Protein 1LT8 (pdb70)

Organism: Homo sapiens (NCBI:txid9606)

InterPro domains:
  IPR003726 Homocysteine-binding domain [PF02574] (23-314)
  IPR003726 Homocysteine-binding domain [PS50970] (11-314)
  IPR017226 Betaine-homocysteine S-methyltransferase-like [PIRSF037505] (1-371)
  IPR036589 Homocysteine-binding domain superfamily [G3DSA:3.20.20.330] (2-406)
  IPR036589 Homocysteine-binding domain superfamily [SSF82282] (12-370)
  IPR051524 Betaine-homocysteine S-methyltransferase [PTHR46120] (4-379)

Secondary structure (DSSP, 8-state):
--HHHHHHTT--EE----HHHHHHHHTSS-TTT---THHHH-HHHHHHHHHHHHHTT-SEEE-S-TT-SS---HHHHHHHHHHHHHHHTTTT-EEEEEE---HHHHTT-HHHHHHHHHHHHHHHHHHHT-SEEEE---S-HHHHHHHHHHHGGGTS-EEEEE--BTTB-TT---HHHHHHHHHTTT-SEEEEESSS-HHHHHHHHHHHHHHHHTTT---EEEEE--SB--TT--TT-GGGSTTTTTS-GGGBPPHHHHHHHHHHHHHHTEEEE---TT--HHHHHHHHHHTHHHHS---GGGGGS-STTGGGGG-SSHHHHTT--HHHHHH-----S-TTS-S-----/--HHHHHHTT--EE----HHHHHHHHTSS-TTT---THHHH-HHHHHHHHHHHHHHT-SEEE-S-SS----HHHHHHHHHTTTT-EEEEEEE--HHHHT---HHHHHHHHHHHHHHHHHTT-SEEEEEEESSHHHHHHHHHHHHTTSS-EEEEES-BTTBSTTS--HHHHHHHHHTTT-SEEEEESSS-HHHHHHHHHHHHHHHHHTT---EEEEE--SB--TT--TT-GGGSTTTTTS-GGGBPPHHHHHHHHHHHHHHTEEEE---TT--HHHHHHHHHHTHHHHT---GGGGG--GGGGGGTT-SSHHHHTTSSHHHHTT-----S-TTS-S-----

CATH classification: 3.20.20.330

Nearest PDB structures (foldseek):
  1lt8-assembly1_B-2  TM=1.003E+00  e=7.904E-72  Homo sapiens
  1lt8-assembly1_A-2  TM=9.948E-01  e=1.296E-65  Homo sapiens
  4m3p-assembly1_C  TM=9.898E-01  e=1.019E-65  Homo sapiens
  4m3p-assembly1_D  TM=9.887E-01  e=1.352E-64  Homo sapiens
  1umy-assembly1_A  TM=9.908E-01  e=7.459E-62  Rattus norvegicus

Radius of gyration: 25.31 Å; Cα contacts (8 Å, |Δi|>4): 1665; chains: 2; bounding box: 67×49×71 Å

Foldseek 3Di:
DFDVVCVVVLAFAEAFEAPLQVCVVVPQADPPLSAQPCLPVPVVSVLVQQQLQVLLPHQEQEQSCELDWPVSDLVRLLSSLCSRVVRNVVDNHFYEYEDEDDVCVVVVVDLPPLLCRLLVSLVSCLVSVGRAYEYAHALDLVSQLSSLLSRCVSVHAYEYAYQWFQQGGPVRHGLLVSLVSNVVRGHQEYAHAEQAALVRRVVSQLSNVVSCVVVVHDHAYEYAYAQFHCPADDRRGPCQFPPPPPNRVLRGHDLLNLLVSLVVCVVSRHRNYYHHHRDGSSNSSSSQVSCCVSRVHHRNCCVVVVQQLCVCCPPPDDVSNVRSDNVSVNVDPDDSPCPVDDPYTHGD/DFPVVCVVVVAFAEAFEAPLLVVVVVPQADPPQSALPCVPVPVVSLLVQQLLQVLLPHQEQEQRGEDDAACSQVSRVVNNVVDNHFYEYEYEQHCCCVVPPDLVVLLVRLLVNLVVCLVSVGRAYEHDAAQDLVSSLSSLLSRVVRVHAYAYAYQWFQQGGPVRDGLQVSLVSNVVSRHQEYAHAEQADLVRRVVSQLSNVVSCVVVVHDHAYAYAYAQFHAPQDDGRGDCQFPPPPPNRVLRGHDLLNLLVSLVVCVVSRHRHYYHHHRDGSSNSSSNCLSCCVVNVHHRNCCVVDAVQQLVQCVPDDPVSVVRNDDVRVNPDPDDSPCPVDDPHGHGD

B-factor: mean 44.07, std 16.28, range [11.35, 100.0]

Structure (mmCIF, N/CA/C/O backbone):
data_1LT8
#
_entry.id   1LT8
#
_cell.length_a   109.702
_cell.length_b   90.836
_cell.length_c   88.403
_cell.angle_alpha   90.00
_cell.angle_beta   122.28
_cell.angle_gamma   90.00
#
_symmetry.space_group_name_H-M   'C 1 2 1'
#
loop_
_entity.id
_entity.type
_entity.pdbx_description
1 polymer 'BETAINE-HOMOCYSTEINE METHYLTRANSFERASE'
2 non-polymer 'ZINC ION'
3 non-polymer S-(D-CARBOXYBUTYL)-L-HOMOCYSTEINE
4 non-polymer 'CITRIC ACID'
5 water water
#
loop_
_atom_site.group_PDB
_atom_site.id
_atom_site.type_symbol
_atom_site.label_atom_id
_atom_site.label_alt_id
_atom_site.label_comp_id
_atom_site.label_asym_id
_atom_site.label_entity_id
_atom_site.label_seq_id
_atom_site.pdbx_PDB_ins_code
_atom_site.Cartn_x
_atom_site.Cartn_y
_atom_site.Cartn_z
_atom_site.occupancy
_atom_site.B_iso_or_equiv
_atom_site.auth_seq_id
_atom_site.auth_comp_id
_atom_site.auth_asym_id
_atom_site.auth_atom_id
_atom_site.pdbx_PDB_model_num
ATOM 1 N N . LYS A 1 11 ? 10.997 -7.710 -10.335 1.00 49.35 11 LYS A N 1
ATOM 2 C CA . LYS A 1 11 ? 10.547 -7.679 -8.913 1.00 49.41 11 LYS A CA 1
ATOM 3 C C . LYS A 1 11 ? 10.805 -6.288 -8.340 1.00 49.04 11 LYS A C 1
ATOM 4 O O . LYS A 1 11 ? 11.632 -5.539 -8.864 1.00 49.62 11 LYS A O 1
ATOM 10 N N . GLY A 1 12 ? 10.091 -5.949 -7.270 1.00 48.40 12 GLY A N 1
ATOM 11 C CA . GLY A 1 12 ? 10.257 -4.651 -6.642 1.00 48.30 12 GLY A CA 1
ATOM 12 C C . GLY A 1 12 ? 11.534 -4.607 -5.827 1.00 48.93 12 GLY A C 1
ATOM 13 O O . GLY A 1 12 ? 12.338 -5.528 -5.905 1.00 49.07 12 GLY A O 1
ATOM 14 N N . ILE A 1 13 ? 11.713 -3.554 -5.031 1.00 48.96 13 ILE A N 1
ATOM 15 C CA . ILE A 1 13 ? 12.918 -3.402 -4.220 1.00 48.14 13 ILE A CA 1
ATOM 16 C C . ILE A 1 13 ? 12.901 -4.200 -2.915 1.00 48.09 13 ILE A C 1
ATOM 17 O O . ILE A 1 13 ? 13.895 -4.831 -2.558 1.00 48.73 13 ILE A O 1
ATOM 22 N N . LEU A 1 14 ? 11.786 -4.172 -2.196 1.00 47.66 14 LEU A N 1
ATOM 23 C CA . LEU A 1 14 ? 11.711 -4.910 -0.942 1.00 47.45 14 LEU A CA 1
ATOM 24 C C . LEU A 1 14 ? 11.525 -6.399 -1.214 1.00 48.06 14 LEU A C 1
ATOM 25 O O . LEU A 1 14 ? 11.930 -7.248 -0.421 1.00 47.83 14 LEU A O 1
ATOM 30 N N . GLU A 1 15 ? 10.916 -6.706 -2.348 1.00 49.27 15 GLU A N 1
ATOM 31 C CA . GLU A 1 15 ? 10.690 -8.086 -2.735 1.00 51.20 15 GLU A CA 1
ATOM 32 C C . GLU A 1 15 ? 12.028 -8.688 -3.141 1.00 50.50 15 GLU A C 1
ATOM 33 O O . GLU A 1 15 ? 12.350 -9.809 -2.748 1.00 52.20 15 GLU A O 1
ATOM 39 N N . ARG A 1 16 ? 12.798 -7.951 -3.942 1.00 48.26 16 ARG A N 1
ATOM 40 C CA . ARG A 1 16 ? 14.111 -8.425 -4.375 1.00 45.34 16 ARG A CA 1
ATOM 41 C C . ARG A 1 16 ? 14.922 -8.764 -3.141 1.00 43.31 16 ARG A C 1
ATOM 42 O O . ARG A 1 16 ? 15.351 -9.900 -2.960 1.00 43.17 16 ARG A O 1
ATOM 50 N N . LEU A 1 17 ? 15.110 -7.767 -2.287 1.00 41.65 17 LEU A N 1
ATOM 51 C CA . LEU A 1 17 ? 15.873 -7.929 -1.059 1.00 41.19 17 LEU A CA 1
ATOM 52 C C . LEU A 1 17 ? 15.371 -9.104 -0.248 1.00 41.95 17 LEU A C 1
ATOM 53 O O . LEU A 1 17 ? 16.143 -9.976 0.142 1.00 42.74 17 LEU A O 1
ATOM 58 N N . ASN A 1 18 ? 14.071 -9.134 0.008 1.00 43.90 18 ASN A N 1
ATOM 59 C CA . ASN A 1 18 ? 13.490 -10.222 0.781 1.00 45.10 18 ASN A CA 1
ATOM 60 C C . ASN A 1 18 ? 13.701 -11.576 0.106 1.00 44.44 18 ASN A C 1
ATOM 61 O O . ASN A 1 18 ? 13.813 -12.593 0.780 1.00 44.15 18 ASN A O 1
ATOM 66 N N . ALA A 1 19 ? 13.769 -11.582 -1.222 1.00 43.73 19 ALA A N 1
ATOM 67 C CA . ALA A 1 19 ? 13.991 -12.812 -1.974 1.00 43.48 19 ALA A CA 1
ATOM 68 C C . ALA A 1 19 ? 15.464 -13.233 -1.897 1.00 44.56 19 ALA A C 1
ATOM 69 O O . ALA A 1 19 ? 15.928 -14.042 -2.702 1.00 45.18 19 ALA A O 1
ATOM 71 N N . GLY A 1 20 ? 16.188 -12.677 -0.927 1.00 46.13 20 GLY A N 1
ATOM 72 C CA . GLY A 1 20 ? 17.593 -13.004 -0.739 1.00 46.77 20 GLY A CA 1
ATOM 73 C C . GLY A 1 20 ? 18.536 -12.502 -1.822 1.00 47.43 20 GLY A C 1
ATOM 74 O O . GLY A 1 20 ? 19.684 -12.940 -1.910 1.00 47.90 20 GLY A O 1
ATOM 75 N N . GLU A 1 21 ? 18.065 -11.574 -2.646 1.00 46.82 21 GLU A N 1
ATOM 76 C CA . GLU A 1 21 ? 18.886 -11.050 -3.727 1.00 45.15 21 GLU A CA 1
ATOM 77 C C . GLU A 1 21 ? 19.781 -9.884 -3.324 1.00 43.07 21 GLU A C 1
ATOM 78 O O . GLU A 1 21 ? 19.520 -9.177 -2.352 1.00 40.09 21 GLU A O 1
ATOM 84 N N . ILE A 1 22 ? 20.851 -9.704 -4.090 1.00 41.25 22 ILE A N 1
ATOM 85 C CA . ILE A 1 22 ? 21.792 -8.619 -3.860 1.00 39.81 22 ILE A CA 1
ATOM 86 C C . ILE A 1 22 ? 21.471 -7.492 -4.835 1.00 37.77 22 ILE A C 1
ATOM 87 O O . ILE A 1 22 ? 21.599 -7.650 -6.053 1.00 38.53 22 ILE A O 1
ATOM 92 N N . VAL A 1 23 ? 21.045 -6.358 -4.301 1.00 34.79 23 VAL A N 1
ATOM 93 C CA . VAL A 1 23 ? 20.733 -5.224 -5.152 1.00 33.56 23 VAL A CA 1
ATOM 94 C C . VAL A 1 23 ? 21.991 -4.387 -5.376 1.00 32.67 23 VAL A C 1
ATOM 95 O O . VAL A 1 23 ? 22.603 -3.920 -4.422 1.00 31.78 23 VAL A O 1
ATOM 99 N N . ILE A 1 24 ? 22.383 -4.226 -6.636 1.00 31.68 24 ILE A N 1
ATOM 100 C CA . ILE A 1 24 ? 23.567 -3.434 -6.991 1.00 30.94 24 ILE A CA 1
ATOM 101 C C . ILE A 1 24 ? 23.117 -2.027 -7.374 1.00 30.17 24 ILE A C 1
ATOM 102 O O . ILE A 1 24 ? 22.284 -1.860 -8.264 1.00 30.10 24 ILE A O 1
ATOM 107 N N . GLY A 1 25 ? 23.657 -1.020 -6.698 1.00 28.94 25 GLY A N 1
ATOM 108 C CA . GLY A 1 25 ? 23.284 0.350 -6.998 1.00 29.33 25 GLY A CA 1
ATOM 109 C C . GLY A 1 25 ? 24.005 0.847 -8.224 1.00 30.55 25 GLY A C 1
ATOM 110 O O . GLY A 1 25 ? 24.705 0.080 -8.878 1.00 30.09 25 GLY A O 1
ATOM 111 N N . ASP A 1 26 ? 23.803 2.112 -8.579 1.00 32.19 26 ASP A N 1
ATOM 112 C CA . ASP A 1 26 ? 24.510 2.672 -9.724 1.00 33.67 26 ASP A CA 1
ATOM 113 C C . ASP A 1 26 ? 25.593 3.583 -9.151 1.00 33.55 26 ASP A C 1
ATOM 114 O O . ASP A 1 26 ? 25.662 3.757 -7.933 1.00 33.27 26 ASP A O 1
ATOM 119 N N . GLY A 1 27 ? 26.432 4.153 -10.010 1.00 32.62 27 GLY A N 1
ATOM 120 C CA . GLY A 1 27 ? 27.533 4.974 -9.531 1.00 33.38 27 GLY A CA 1
ATOM 121 C C . GLY A 1 27 ? 27.325 6.437 -9.185 1.00 34.32 27 GLY A C 1
ATOM 122 O O . GLY A 1 27 ? 26.224 6.854 -8.810 1.00 35.03 27 GLY A O 1
ATOM 123 N N . GLY A 1 28 ? 28.411 7.207 -9.296 1.00 33.77 28 GLY A N 1
ATOM 124 C CA . GLY A 1 28 ? 28.376 8.629 -8.994 1.00 32.94 28 GLY A CA 1
ATOM 125 C C . GLY A 1 28 ? 28.224 9.461 -10.255 1.00 32.52 28 GLY A C 1
ATOM 126 O O . GLY A 1 28 ? 29.203 9.733 -10.964 1.00 31.49 28 GLY A O 1
ATOM 127 N N . PHE A 1 29 ? 26.986 9.869 -10.523 1.00 31.72 29 PHE A N 1
ATOM 128 C CA . PHE A 1 29 ? 26.652 10.649 -11.710 1.00 31.68 29 PHE A CA 1
ATOM 129 C C . PHE A 1 29 ? 27.281 12.025 -11.873 1.00 30.23 29 PHE A C 1
ATOM 130 O O . PHE A 1 29 ? 27.895 12.301 -12.907 1.00 30.74 29 PHE A O 1
ATOM 138 N N . VAL A 1 30 ? 27.129 12.898 -10.880 1.00 29.10 30 VAL A N 1
ATOM 139 C CA . VAL A 1 30 ? 27.676 14.246 -11.020 1.00 29.63 30 VAL A CA 1
ATOM 140 C C . VAL A 1 30 ? 29.171 14.242 -11.289 1.00 29.44 30 VAL A C 1
ATOM 141 O O . VAL A 1 30 ? 29.647 14.973 -12.153 1.00 30.40 30 VAL A O 1
ATOM 145 N N . PHE A 1 31 ? 29.911 13.417 -10.559 1.00 28.78 31 PHE A N 1
ATOM 146 C CA . PHE A 1 31 ? 31.350 13.342 -10.751 1.00 28.35 31 PHE A CA 1
ATOM 147 C C . PHE A 1 31 ? 31.687 12.731 -12.104 1.00 28.33 31 PHE A C 1
ATOM 148 O O . PHE A 1 31 ? 32.591 13.193 -12.794 1.00 28.78 31 PHE A O 1
ATOM 156 N N . ALA A 1 32 ? 30.956 11.688 -12.481 1.00 27.88 32 ALA A N 1
ATOM 157 C CA . ALA A 1 32 ? 31.195 11.025 -13.754 1.00 27.98 32 ALA A CA 1
ATOM 158 C C . ALA A 1 32 ? 30.861 11.968 -14.900 1.00 27.35 32 ALA A C 1
ATOM 159 O O . ALA A 1 32 ? 31.618 12.072 -15.870 1.00 26.68 32 ALA A O 1
ATOM 161 N N . LEU A 1 33 ? 29.724 12.649 -14.785 1.00 27.55 33 LEU A N 1
ATOM 162 C CA . LEU A 1 33 ? 29.297 13.588 -15.813 1.00 27.85 33 LEU A CA 1
ATOM 163 C C . LEU A 1 33 ? 30.200 14.806 -15.870 1.00 28.75 33 LEU A C 1
ATOM 164 O O . LEU A 1 33 ? 30.481 15.325 -16.953 1.00 28.95 33 LEU A O 1
ATOM 169 N N . GLU A 1 34 ? 30.675 15.250 -14.710 1.00 29.51 34 GLU A N 1
ATOM 170 C CA . GLU A 1 34 ? 31.569 16.398 -14.658 1.00 29.62 34 GLU A CA 1
ATOM 171 C C . GLU A 1 34 ? 32.794 16.094 -15.514 1.00 30.78 34 GLU A C 1
ATOM 172 O O . GLU A 1 34 ? 33.230 16.931 -16.297 1.00 31.66 34 GLU A O 1
ATOM 178 N N . LYS A 1 35 ? 33.339 14.888 -15.375 1.00 31.16 35 LYS A N 1
ATOM 179 C CA . LYS A 1 35 ? 34.517 14.502 -16.138 1.00 31.87 35 LYS A CA 1
ATOM 180 C C . LYS A 1 35 ? 34.272 14.361 -17.634 1.00 31.62 35 LYS A C 1
ATOM 181 O O . LYS A 1 35 ? 35.198 14.499 -18.429 1.00 31.96 35 LYS A O 1
ATOM 187 N N . ARG A 1 36 ? 33.038 14.065 -18.025 1.00 31.89 36 ARG A N 1
ATOM 188 C CA . ARG A 1 36 ? 32.752 13.923 -19.444 1.00 32.46 36 ARG A CA 1
ATOM 189 C C . ARG A 1 36 ? 32.320 15.257 -20.072 1.00 32.81 36 ARG A C 1
ATOM 190 O O . ARG A 1 36 ? 32.113 15.347 -21.280 1.00 32.22 36 ARG A O 1
ATOM 198 N N . GLY A 1 37 ? 32.191 16.288 -19.236 1.00 33.39 37 GLY A N 1
ATOM 199 C CA . GLY A 1 37 ? 31.847 17.620 -19.717 1.00 32.85 37 GLY A CA 1
ATOM 200 C C . GLY A 1 37 ? 30.407 18.105 -19.666 1.00 33.07 37 GLY A C 1
ATOM 201 O O . GLY A 1 37 ? 30.072 19.100 -20.313 1.00 32.60 37 GLY A O 1
ATOM 202 N N . TYR A 1 38 ? 29.556 17.448 -18.887 1.00 33.29 38 TYR A N 1
ATOM 203 C CA . TYR A 1 38 ? 28.151 17.842 -18.822 1.00 34.03 38 TYR A CA 1
ATOM 204 C C . TYR A 1 38 ? 27.686 18.408 -17.487 1.00 34.86 38 TYR A C 1
ATOM 205 O O . TYR A 1 38 ? 26.554 18.871 -17.373 1.00 34.99 38 TYR A O 1
ATOM 214 N N . VAL A 1 39 ? 28.557 18.382 -16.482 1.00 36.16 39 VAL A N 1
ATOM 215 C CA . VAL A 1 39 ? 28.204 18.900 -15.162 1.00 36.37 39 VAL A CA 1
ATOM 216 C C . VAL A 1 39 ? 29.246 19.896 -14.670 1.00 37.86 39 VAL A C 1
ATOM 217 O O . VAL A 1 39 ? 30.432 19.782 -14.983 1.00 38.47 39 VAL A O 1
ATOM 221 N N . LYS A 1 40 ? 28.792 20.872 -13.892 1.00 38.86 40 LYS A N 1
ATOM 222 C CA . LYS A 1 40 ? 29.665 21.905 -13.360 1.00 39.72 40 LYS A CA 1
ATOM 223 C C . LYS A 1 40 ? 29.975 21.678 -11.884 1.00 40.22 40 LYS A C 1
ATOM 224 O O . LYS A 1 40 ? 29.092 21.786 -11.035 1.00 38.29 40 LYS A O 1
ATOM 230 N N . ALA A 1 41 ? 31.229 21.341 -11.591 1.00 41.81 41 ALA A N 1
ATOM 231 C CA . ALA A 1 41 ? 31.653 21.126 -10.214 1.00 43.16 41 ALA A CA 1
ATOM 232 C C . ALA A 1 41 ? 31.394 22.440 -9.474 1.00 44.50 41 ALA A C 1
ATOM 233 O O . ALA A 1 41 ? 31.608 23.523 -10.025 1.00 44.90 41 ALA A O 1
ATOM 235 N N . GLY A 1 42 ? 30.941 22.339 -8.229 1.00 44.17 42 GLY A N 1
ATOM 236 C CA . GLY A 1 42 ? 30.623 23.525 -7.458 1.00 44.18 42 GLY A CA 1
ATOM 237 C C . GLY A 1 42 ? 29.147 23.409 -7.138 1.00 44.71 42 GLY A C 1
ATOM 238 O O . GLY A 1 42 ? 28.779 22.963 -6.047 1.00 43.84 42 GLY A O 1
ATOM 239 N N . PRO A 1 43 ? 28.270 23.803 -8.076 1.00 45.14 43 PRO A N 1
ATOM 240 C CA . PRO A 1 43 ? 26.818 23.722 -7.877 1.00 44.76 43 PRO A CA 1
ATOM 241 C C . PRO A 1 43 ? 26.335 22.278 -8.080 1.00 44.61 43 PRO A C 1
ATOM 242 O O . PRO A 1 43 ? 25.265 21.895 -7.605 1.00 44.71 43 PRO A O 1
ATOM 246 N N . TRP A 1 44 ? 27.140 21.491 -8.791 1.00 43.66 44 TRP A N 1
ATOM 247 C CA . TRP A 1 44 ? 26.835 20.087 -9.068 1.00 43.17 44 TRP A CA 1
ATOM 248 C C . TRP A 1 44 ? 25.361 19.841 -9.420 1.00 44.72 44 TRP A C 1
ATOM 249 O O . TRP A 1 44 ? 24.739 18.935 -8.856 1.00 44.65 44 TRP A O 1
ATOM 260 N N . THR A 1 45 ? 24.808 20.629 -10.344 1.00 45.84 45 THR A N 1
ATOM 261 C CA . THR A 1 45 ? 23.401 20.486 -10.736 1.00 45.89 45 THR A CA 1
ATOM 262 C C . THR A 1 45 ? 23.172 19.593 -11.963 1.00 46.46 45 THR A C 1
ATOM 263 O O . THR A 1 45 ? 24.033 19.478 -12.843 1.00 46.58 45 THR A O 1
ATOM 267 N N . PRO A 1 46 ? 21.992 18.950 -12.035 1.00 47.04 46 PRO A N 1
ATOM 268 C CA . PRO A 1 46 ? 21.609 18.044 -13.126 1.00 47.70 46 PRO A CA 1
ATOM 269 C C . PRO A 1 46 ? 20.914 18.585 -14.384 1.00 47.15 46 PRO A C 1
ATOM 270 O O . PRO A 1 46 ? 20.097 17.875 -14.974 1.00 47.47 46 PRO A O 1
ATOM 274 N N . GLU A 1 47 ? 21.235 19.797 -14.828 1.00 45.88 47 GLU A N 1
ATOM 275 C CA . GLU A 1 47 ? 20.550 20.314 -16.013 1.00 45.12 47 GLU A CA 1
ATOM 276 C C . GLU A 1 47 ? 20.826 19.531 -17.298 1.00 43.76 47 GLU A C 1
ATOM 277 O O . GLU A 1 47 ? 20.103 19.685 -18.283 1.00 42.81 47 GLU A O 1
ATOM 283 N N . ALA A 1 48 ? 21.860 18.692 -17.285 1.00 42.87 48 ALA A N 1
ATOM 284 C CA . ALA A 1 48 ? 22.220 17.893 -18.456 1.00 42.13 48 ALA A CA 1
ATOM 285 C C . ALA A 1 48 ? 21.085 16.985 -18.911 1.00 41.57 48 ALA A C 1
ATOM 286 O O . ALA A 1 48 ? 21.040 16.572 -20.068 1.00 41.17 48 ALA A O 1
ATOM 288 N N . ALA A 1 49 ? 20.176 16.664 -17.998 1.00 41.65 49 ALA A N 1
ATOM 289 C CA . ALA A 1 49 ? 19.046 15.807 -18.330 1.00 42.16 49 ALA A CA 1
ATOM 290 C C . ALA A 1 49 ? 18.288 16.380 -19.528 1.00 43.64 49 ALA A C 1
ATOM 291 O O . ALA A 1 49 ? 17.840 15.643 -20.406 1.00 43.09 49 ALA A O 1
ATOM 293 N N . VAL A 1 50 ? 18.150 17.703 -19.551 1.00 45.61 50 VAL A N 1
ATOM 294 C CA . VAL A 1 50 ? 17.450 18.389 -20.629 1.00 47.21 50 VAL A CA 1
ATOM 295 C C . VAL A 1 50 ? 18.403 18.945 -21.679 1.00 48.35 50 VAL A C 1
ATOM 296 O O . VAL A 1 50 ? 18.120 18.888 -22.873 1.00 48.57 50 VAL A O 1
ATOM 300 N N . GLU A 1 51 ? 19.532 19.483 -21.234 1.00 49.38 51 GLU A N 1
ATOM 301 C CA . GLU A 1 51 ? 20.518 20.029 -22.157 1.00 50.02 51 GLU A CA 1
ATOM 302 C C . GLU A 1 51 ? 21.149 18.927 -23.004 1.00 48.83 51 GLU A C 1
ATOM 303 O O . GLU A 1 51 ? 21.280 19.071 -24.216 1.00 49.16 51 GLU A O 1
ATOM 309 N N . HIS A 1 52 ? 21.535 17.826 -22.364 1.00 47.68 52 HIS A N 1
ATOM 310 C CA . HIS A 1 52 ? 22.175 16.715 -23.072 1.00 46.65 52 HIS A CA 1
ATOM 311 C C . HIS A 1 52 ? 21.723 15.348 -22.558 1.00 46.06 52 HIS A C 1
ATOM 312 O O . HIS A 1 52 ? 22.454 14.681 -21.826 1.00 46.38 52 HIS A O 1
ATOM 319 N N . PRO A 1 53 ? 20.518 14.905 -22.953 1.00 45.98 53 PRO A N 1
ATOM 320 C CA . PRO A 1 53 ? 19.965 13.615 -22.530 1.00 45.57 53 PRO A CA 1
ATOM 321 C C . PRO A 1 53 ? 20.753 12.382 -22.978 1.00 44.71 53 PRO A C 1
ATOM 322 O O . PRO A 1 53 ? 20.836 11.402 -22.242 1.00 43.96 53 PRO A O 1
ATOM 326 N N . GLU A 1 54 ? 21.326 12.432 -24.177 1.00 44.74 54 GLU A N 1
ATOM 327 C CA . GLU A 1 54 ? 22.104 11.311 -24.699 1.00 44.91 54 GLU A CA 1
ATOM 328 C C . GLU A 1 54 ? 23.319 11.019 -23.821 1.00 44.39 54 GLU A C 1
ATOM 329 O O . GLU A 1 54 ? 23.752 9.870 -23.699 1.00 43.43 54 GLU A O 1
ATOM 335 N N . ALA A 1 55 ? 23.873 12.067 -23.220 1.00 43.72 55 ALA A N 1
ATOM 336 C CA . ALA A 1 55 ? 25.030 11.919 -22.349 1.00 41.75 55 ALA A CA 1
ATOM 337 C C . ALA A 1 55 ? 24.591 11.238 -21.052 1.00 41.09 55 ALA A C 1
ATOM 338 O O . ALA A 1 55 ? 25.288 10.368 -20.532 1.00 41.50 55 ALA A O 1
ATOM 340 N N . VAL A 1 56 ? 23.426 11.635 -20.543 1.00 39.73 56 VAL A N 1
ATOM 341 C CA . VAL A 1 56 ? 22.878 11.061 -19.316 1.00 39.15 56 VAL A CA 1
ATOM 342 C C . VAL A 1 56 ? 22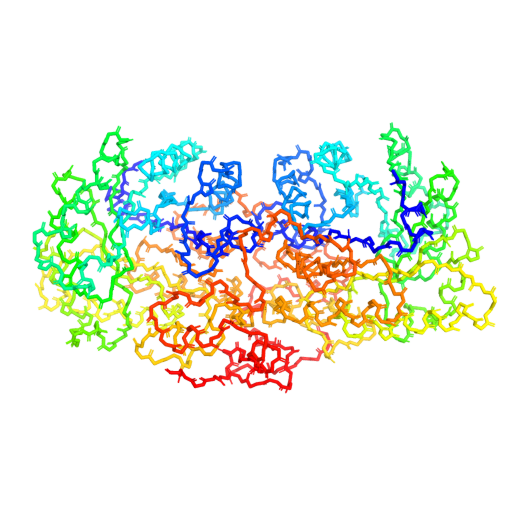.425 9.618 -19.546 1.00 40.56 56 VAL A C 1
ATOM 343 O O . VAL A 1 56 ? 22.727 8.722 -18.747 1.00 39.86 56 VAL A O 1
ATOM 347 N N . ARG A 1 57 ? 21.701 9.408 -20.645 1.00 41.14 57 ARG A N 1
ATOM 348 C CA . ARG A 1 57 ? 21.190 8.091 -21.021 1.00 40.74 57 ARG A CA 1
ATOM 349 C C . ARG A 1 57 ? 22.325 7.070 -21.174 1.00 39.42 57 ARG A C 1
ATOM 350 O O . ARG A 1 57 ? 22.212 5.931 -20.717 1.00 39.31 57 ARG A O 1
ATOM 358 N N . GLN A 1 58 ? 23.413 7.482 -21.816 1.00 38.05 58 GLN A N 1
ATOM 359 C CA . GLN A 1 58 ? 24.561 6.602 -22.015 1.00 37.89 58 GLN A CA 1
ATOM 360 C C . GLN A 1 58 ? 25.198 6.196 -20.688 1.00 37.45 58 GLN A C 1
ATOM 361 O O . GLN A 1 58 ? 25.613 5.047 -20.530 1.00 36.30 58 GLN A O 1
ATOM 367 N N . LEU A 1 59 ? 25.271 7.124 -19.734 1.00 37.12 59 LEU A N 1
ATOM 368 C CA . LEU A 1 59 ? 25.867 6.809 -18.439 1.00 37.49 59 LEU A CA 1
ATOM 369 C C . LEU A 1 59 ? 24.995 5.772 -17.737 1.00 37.36 59 LEU A C 1
ATOM 370 O O . LEU A 1 59 ? 25.510 4.807 -17.163 1.00 37.07 59 LEU A O 1
ATOM 375 N N . HIS A 1 60 ? 23.679 5.985 -17.777 1.00 36.67 60 HIS A N 1
ATOM 376 C CA . HIS A 1 60 ? 22.724 5.049 -17.175 1.00 35.79 60 HIS A CA 1
ATOM 377 C C . HIS A 1 60 ? 22.912 3.652 -17.764 1.00 35.83 60 HIS A C 1
ATOM 378 O O . HIS A 1 60 ? 22.918 2.658 -17.043 1.00 36.28 60 HIS A O 1
ATOM 385 N N . ARG A 1 61 ? 23.069 3.589 -19.081 1.00 36.70 61 ARG A N 1
ATOM 386 C CA . ARG A 1 61 ? 23.246 2.313 -19.766 1.00 38.56 61 ARG A CA 1
ATOM 387 C C . ARG A 1 61 ? 24.536 1.606 -19.344 1.00 37.60 61 ARG A C 1
ATOM 388 O O . ARG A 1 61 ? 24.551 0.391 -19.134 1.00 37.13 61 ARG A O 1
ATOM 396 N N . GLU A 1 62 ? 25.617 2.366 -19.218 1.00 36.53 62 GLU A N 1
ATOM 397 C CA . GLU A 1 62 ? 26.885 1.787 -18.802 1.00 35.26 62 GLU A CA 1
ATOM 398 C C . GLU A 1 62 ? 26.718 1.165 -17.417 1.00 35.18 62 GLU A C 1
ATOM 399 O O . GLU A 1 62 ? 27.189 0.054 -17.174 1.00 35.97 62 GLU A O 1
ATOM 405 N N . PHE A 1 63 ? 26.022 1.860 -16.520 1.00 33.45 63 PHE A N 1
ATOM 406 C CA . PHE A 1 63 ? 25.795 1.317 -15.186 1.00 32.94 63 PHE A CA 1
ATOM 407 C C . PHE A 1 63 ? 24.901 0.087 -15.243 1.00 33.29 63 PHE A C 1
ATOM 408 O O . PHE A 1 63 ? 25.138 -0.896 -14.531 1.00 32.63 63 PHE A O 1
ATOM 416 N N . LEU A 1 64 ? 23.871 0.145 -16.086 1.00 34.12 64 LEU A N 1
ATOM 417 C CA . LEU A 1 64 ? 22.954 -0.982 -16.253 1.00 34.41 64 LEU A CA 1
ATOM 418 C C . LEU A 1 64 ? 23.718 -2.185 -16.810 1.00 34.43 64 LEU A C 1
ATOM 419 O O . LEU A 1 64 ? 23.519 -3.312 -16.369 1.00 35.05 64 LEU A O 1
ATOM 424 N N . ARG A 1 65 ? 24.586 -1.928 -17.785 1.00 34.58 65 ARG A N 1
ATOM 425 C CA . ARG A 1 65 ? 25.396 -2.965 -18.416 1.00 35.02 65 ARG A CA 1
ATOM 426 C C . ARG A 1 65 ? 26.430 -3.537 -17.443 1.00 34.95 65 ARG A C 1
ATOM 427 O O . ARG A 1 65 ? 26.904 -4.665 -17.625 1.00 36.00 65 ARG A O 1
ATOM 435 N N . ALA A 1 66 ? 26.764 -2.766 -16.408 1.00 33.09 66 ALA A N 1
ATOM 436 C CA . ALA A 1 66 ? 27.743 -3.191 -15.404 1.00 32.17 66 ALA A CA 1
ATOM 437 C C . ALA A 1 66 ? 27.093 -4.010 -14.285 1.00 31.73 66 ALA A C 1
ATOM 438 O O . ALA A 1 66 ? 27.786 -4.588 -13.444 1.00 31.31 66 ALA A O 1
ATOM 440 N N . GLY A 1 67 ? 25.762 -4.041 -14.269 1.00 31.45 67 GLY A N 1
ATOM 441 C CA . GLY A 1 67 ? 25.057 -4.818 -13.270 1.00 30.83 67 GLY A CA 1
ATOM 442 C C . GLY A 1 67 ? 24.207 -4.076 -12.261 1.00 32.05 67 GLY A C 1
ATOM 443 O O . GLY A 1 67 ? 23.681 -4.690 -11.331 1.00 32.89 67 GLY A O 1
ATOM 444 N N . SER A 1 68 ? 24.068 -2.764 -12.405 1.00 32.44 68 SER A N 1
ATOM 445 C CA . SER A 1 68 ? 23.248 -2.023 -11.456 1.00 31.74 68 SER A CA 1
ATOM 446 C C . SER A 1 68 ? 21.797 -2.473 -11.610 1.00 32.53 68 SER A C 1
ATOM 447 O O . SER A 1 68 ? 21.318 -2.692 -12.725 1.00 33.33 68 SER A O 1
ATOM 450 N N . ASN A 1 69 ? 21.108 -2.619 -10.487 1.00 31.77 69 ASN A N 1
ATOM 451 C CA . ASN A 1 69 ? 19.710 -3.028 -10.493 1.00 33.13 69 ASN A CA 1
ATOM 452 C C . ASN A 1 69 ? 18.865 -1.812 -10.207 1.00 33.00 69 ASN A C 1
ATOM 453 O O . ASN A 1 69 ? 17.648 -1.908 -10.078 1.00 32.91 69 ASN A O 1
ATOM 458 N N . VAL A 1 70 ? 19.531 -0.667 -10.096 1.00 33.56 70 VAL A N 1
ATOM 459 C CA . VAL A 1 70 ? 18.853 0.588 -9.829 1.00 32.87 70 VAL A CA 1
ATOM 460 C C . VAL A 1 70 ? 19.393 1.740 -10.655 1.00 35.33 70 VAL A C 1
ATOM 461 O O . VAL A 1 70 ? 20.610 1.914 -10.800 1.00 35.79 70 VAL A O 1
ATOM 465 N N . MET A 1 71 ? 18.473 2.529 -11.197 1.00 36.32 71 MET A N 1
ATOM 466 C CA . MET A 1 71 ? 18.833 3.703 -11.975 1.00 36.84 71 MET A CA 1
ATOM 467 C C . MET A 1 71 ? 18.297 4.852 -11.143 1.00 37.67 71 MET A C 1
ATOM 468 O O . MET A 1 71 ? 17.095 5.084 -11.137 1.00 38.04 71 MET A O 1
ATOM 473 N N . GLN A 1 72 ? 19.167 5.544 -10.411 1.00 38.49 72 GLN A N 1
ATOM 474 C CA . GLN A 1 72 ? 18.721 6.678 -9.602 1.00 38.62 72 GLN A CA 1
ATOM 475 C C . GLN A 1 72 ? 18.444 7.839 -10.542 1.00 39.77 72 GLN A C 1
ATOM 476 O O . GLN A 1 72 ? 19.186 8.056 -11.500 1.00 40.20 72 GLN A O 1
ATOM 482 N N . THR A 1 73 ? 17.376 8.586 -10.286 1.00 41.11 73 THR A N 1
ATOM 483 C CA . THR A 1 73 ? 17.071 9.708 -11.156 1.00 42.54 73 THR A CA 1
ATOM 484 C C . THR A 1 73 ? 18.123 10.776 -10.954 1.00 43.14 73 THR A C 1
ATOM 485 O O . THR A 1 73 ? 18.399 11.176 -9.824 1.00 43.91 73 THR A O 1
ATOM 489 N N . PHE A 1 74 ? 18.721 11.222 -12.052 1.00 44.54 74 PHE A N 1
ATOM 490 C CA . PHE A 1 74 ? 19.736 12.260 -11.987 1.00 46.25 74 PHE A CA 1
ATOM 491 C C . PHE A 1 74 ? 19.030 13.509 -11.464 1.00 47.13 74 PHE A C 1
ATOM 492 O O . PHE A 1 74 ? 18.781 14.455 -12.203 1.00 46.40 74 PHE A O 1
ATOM 500 N N . THR A 1 75 ? 18.711 13.491 -10.173 1.00 48.28 75 THR A N 1
ATOM 501 C CA . THR A 1 75 ? 18.002 14.584 -9.525 1.00 50.02 75 THR A CA 1
ATOM 502 C C . THR A 1 75 ? 18.670 15.073 -8.244 1.00 51.49 75 THR A C 1
ATOM 503 O O . THR A 1 75 ? 17.995 15.524 -7.311 1.00 50.45 75 THR A O 1
ATOM 507 N N . PHE A 1 76 ? 19.995 14.967 -8.200 1.00 53.62 76 PHE A N 1
ATOM 508 C CA . PHE A 1 76 ? 20.763 15.432 -7.052 1.00 56.07 76 PHE A CA 1
ATOM 509 C C . PHE A 1 76 ? 20.829 16.951 -7.189 1.00 58.06 76 PHE A C 1
ATOM 510 O O . PHE A 1 76 ? 21.198 17.467 -8.245 1.00 58.02 76 PHE A O 1
ATOM 518 N N . TYR A 1 77 ? 20.459 17.667 -6.131 1.00 60.49 77 TYR A N 1
ATOM 519 C CA . TYR A 1 77 ? 20.463 19.125 -6.184 1.00 63.71 77 TYR A CA 1
ATOM 520 C C . TYR A 1 77 ? 19.487 19.582 -7.268 1.00 65.03 77 TYR A C 1
ATOM 521 O O . TYR A 1 77 ? 19.736 20.559 -7.973 1.00 64.63 77 TYR A O 1
ATOM 530 N N . ALA A 1 78 ? 18.382 18.857 -7.405 1.00 66.88 78 ALA A N 1
ATOM 531 C CA . ALA A 1 78 ? 17.375 19.187 -8.405 1.00 68.83 78 ALA A CA 1
ATOM 532 C C . ALA A 1 78 ? 16.091 19.661 -7.740 1.00 70.34 78 ALA A C 1
ATOM 533 O O . ALA A 1 78 ? 15.014 19.610 -8.335 1.00 70.76 78 ALA A O 1
ATOM 535 N N . SER A 1 79 ? 16.209 20.110 -6.496 1.00 72.09 79 SER A N 1
ATOM 536 C CA . SER A 1 79 ? 15.058 20.615 -5.758 1.00 74.58 79 SER A CA 1
ATOM 537 C C . SER A 1 79 ? 14.969 22.107 -6.038 1.00 76.67 79 SER A C 1
ATOM 538 O O . SER A 1 79 ? 15.886 22.681 -6.629 1.00 76.84 79 SER A O 1
ATOM 541 N N . GLU A 1 80 ? 13.880 22.745 -5.622 1.00 79.26 80 GLU A N 1
ATOM 542 C CA . GLU A 1 80 ? 13.749 24.169 -5.880 1.00 81.79 80 GLU A CA 1
ATOM 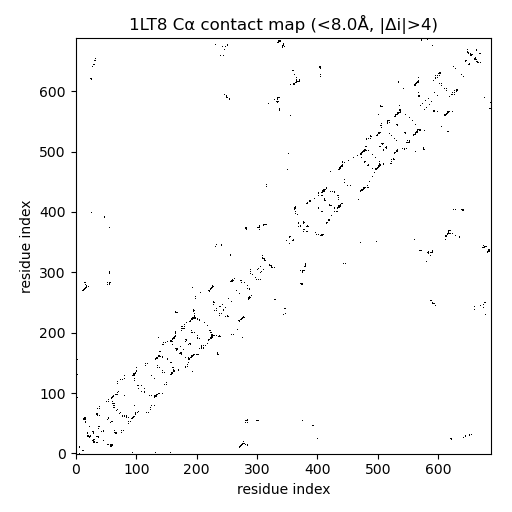543 C C . GLU A 1 80 ? 14.485 25.028 -4.853 1.00 82.24 80 GLU A C 1
ATOM 544 O O . GLU A 1 80 ? 14.682 24.625 -3.704 1.00 81.46 80 GLU A O 1
ATOM 550 N N . ASP A 1 81 ? 14.869 26.223 -5.299 1.00 83.04 81 ASP A N 1
ATOM 551 C CA . ASP A 1 81 ? 15.657 27.178 -4.527 1.00 83.82 81 ASP A CA 1
ATOM 552 C C . ASP A 1 81 ? 17.041 26.584 -4.715 1.00 83.49 81 ASP A C 1
ATOM 553 O O . ASP A 1 81 ? 17.866 26.531 -3.802 1.00 83.64 81 ASP A O 1
ATOM 558 N N . LYS A 1 82 ? 17.248 26.100 -5.936 1.00 82.77 82 LYS A N 1
ATOM 559 C CA . LYS A 1 82 ? 18.490 25.477 -6.357 1.00 82.02 82 LYS A CA 1
ATOM 560 C C . LYS A 1 82 ? 18.393 25.273 -7.865 1.00 81.53 82 LYS A C 1
ATOM 561 O O . LYS A 1 82 ? 17.350 25.667 -8.432 1.00 81.51 82 LYS A O 1
ATOM 567 N N . GLY A 1 96 ? 13.126 24.243 -13.730 1.00 66.02 96 GLY A N 1
ATOM 568 C CA . GLY A 1 96 ? 13.759 23.252 -12.809 1.00 66.99 96 GLY A CA 1
ATOM 569 C C . GLY A 1 96 ? 12.985 21.950 -12.727 1.00 67.70 96 GLY A C 1
ATOM 570 O O . GLY A 1 96 ? 13.565 20.864 -12.770 1.00 68.31 96 GLY A O 1
ATOM 571 N N . GLN A 1 97 ? 11.666 22.062 -12.607 1.00 68.05 97 GLN A N 1
ATOM 572 C CA . GLN A 1 97 ? 10.797 20.897 -12.515 1.00 67.01 97 GLN A CA 1
ATOM 573 C C . GLN A 1 97 ? 10.861 20.068 -13.791 1.00 65.86 97 GLN A C 1
ATOM 574 O O . GLN A 1 97 ? 10.588 18.870 -13.774 1.00 65.36 97 GLN A O 1
ATOM 580 N N . GLU A 1 98 ? 11.216 20.711 -14.900 1.00 65.20 98 GLU A N 1
ATOM 581 C CA . GLU A 1 98 ? 11.334 20.012 -16.173 1.00 65.00 98 GLU A CA 1
ATOM 582 C C . GLU A 1 98 ? 12.535 19.074 -16.105 1.00 64.27 98 GLU A C 1
ATOM 583 O O . GLU A 1 98 ? 12.546 18.017 -16.736 1.00 64.43 98 GLU A O 1
ATOM 589 N N . VAL A 1 99 ? 13.546 19.471 -15.336 1.00 62.93 99 VAL A N 1
ATOM 590 C CA . VAL A 1 99 ? 14.745 18.657 -15.179 1.00 61.57 99 VAL A CA 1
ATOM 591 C C . VAL A 1 99 ? 14.361 17.342 -14.520 1.00 60.57 99 VAL A C 1
ATOM 592 O O . VAL A 1 99 ? 14.663 16.268 -15.040 1.00 60.87 99 VAL A O 1
ATOM 596 N N . ASN A 1 100 ? 13.693 17.431 -13.372 1.00 58.98 100 ASN A N 1
ATOM 597 C CA . ASN A 1 100 ? 13.273 16.238 -12.648 1.00 57.93 100 ASN A CA 1
ATOM 598 C C . ASN A 1 100 ? 12.521 15.275 -13.563 1.00 57.12 100 ASN A C 1
ATOM 599 O O . ASN A 1 100 ? 12.840 14.087 -13.638 1.00 56.82 100 ASN A O 1
ATOM 604 N N . GLU A 1 101 ? 11.529 15.800 -14.270 1.00 55.85 101 GLU A N 1
ATOM 605 C CA . GLU A 1 101 ? 10.729 14.985 -15.165 1.00 55.13 101 GLU A CA 1
ATOM 606 C C . GLU A 1 101 ? 11.568 14.370 -16.276 1.00 53.40 101 GLU A C 1
ATOM 607 O O . GLU A 1 101 ? 11.444 13.179 -16.565 1.00 53.58 101 GLU A O 1
ATOM 613 N N . ALA A 1 102 ? 12.421 15.178 -16.895 1.00 51.21 102 ALA A N 1
ATOM 614 C CA . ALA A 1 102 ? 13.268 14.686 -17.974 1.00 49.78 102 ALA A CA 1
ATOM 615 C C . ALA A 1 102 ? 14.201 13.601 -17.442 1.00 48.74 102 ALA A C 1
ATOM 616 O O . ALA A 1 102 ? 14.409 12.574 -18.086 1.00 47.63 102 ALA A O 1
ATOM 618 N N . ALA A 1 103 ? 14.759 13.838 -16.260 1.00 48.15 103 ALA A N 1
ATOM 619 C CA . ALA A 1 103 ? 15.660 12.877 -15.642 1.00 47.79 103 ALA A CA 1
ATOM 620 C C . ALA A 1 103 ? 14.889 11.587 -15.393 1.00 47.62 103 ALA A C 1
ATOM 621 O O . ALA A 1 103 ? 15.325 10.503 -15.796 1.00 46.94 103 ALA A O 1
ATOM 623 N N . ALA A 1 104 ? 13.737 11.716 -14.741 1.00 46.58 104 ALA A N 1
ATOM 624 C CA . ALA A 1 104 ? 12.893 10.570 -14.433 1.00 47.55 104 ALA A CA 1
ATOM 625 C C . ALA A 1 104 ? 12.628 9.723 -15.679 1.00 47.96 104 ALA A C 1
ATOM 626 O O . ALA A 1 104 ? 12.687 8.494 -15.628 1.00 48.54 104 ALA A O 1
ATOM 628 N N . ASP A 1 105 ? 12.345 10.382 -16.798 1.00 48.26 105 ASP A N 1
ATOM 629 C CA . ASP A 1 105 ? 12.073 9.674 -18.044 1.00 48.41 105 ASP A CA 1
ATOM 630 C C . ASP A 1 105 ? 13.281 8.859 -18.492 1.00 47.16 105 ASP A C 1
ATOM 631 O O . ASP A 1 105 ? 13.158 7.668 -18.763 1.00 47.46 105 ASP A O 1
ATOM 636 N N . ILE A 1 106 ? 14.446 9.500 -18.571 1.00 45.12 106 ILE A N 1
ATOM 637 C CA . ILE A 1 106 ? 15.664 8.807 -18.981 1.00 43.26 106 ILE A CA 1
ATOM 638 C C . ILE A 1 106 ? 15.913 7.584 -18.099 1.00 41.95 106 ILE A C 1
ATOM 639 O O . ILE A 1 106 ? 16.189 6.497 -18.602 1.00 40.30 106 ILE A O 1
ATOM 644 N N . ALA A 1 107 ? 15.789 7.766 -16.786 1.00 41.99 107 ALA A N 1
ATOM 645 C CA . ALA A 1 107 ? 15.998 6.684 -15.827 1.00 42.19 107 ALA A CA 1
ATOM 646 C C . ALA A 1 107 ? 15.082 5.491 -16.109 1.00 43.77 107 ALA A C 1
ATOM 647 O O . ALA A 1 107 ? 15.536 4.339 -16.135 1.00 43.92 107 ALA A O 1
ATOM 649 N N . ARG A 1 108 ? 13.792 5.765 -16.306 1.00 44.78 108 ARG A N 1
ATOM 650 C CA . ARG A 1 108 ? 12.817 4.713 -16.608 1.00 44.44 108 ARG A CA 1
ATOM 651 C C . ARG A 1 108 ? 13.123 4.164 -17.993 1.00 44.26 108 ARG A C 1
ATOM 652 O O . ARG A 1 108 ? 13.139 2.957 -18.218 1.00 44.01 108 ARG A O 1
ATOM 660 N N . GLN A 1 109 ? 13.364 5.075 -18.923 1.00 43.91 109 GLN A N 1
ATOM 661 C CA . GLN A 1 109 ? 13.685 4.707 -20.285 1.00 44.63 109 GLN A CA 1
ATOM 662 C C . GLN A 1 109 ? 14.794 3.659 -20.259 1.00 45.51 109 GLN A C 1
ATOM 663 O O . GLN A 1 109 ? 14.727 2.652 -20.962 1.00 46.57 109 GLN A O 1
ATOM 669 N N . VAL A 1 110 ? 15.810 3.895 -19.430 1.00 45.95 110 VAL A N 1
ATOM 670 C CA . VAL A 1 110 ? 16.940 2.975 -19.326 1.00 44.97 110 VAL A CA 1
ATOM 671 C C . VAL A 1 110 ? 16.649 1.754 -18.461 1.00 43.71 110 VAL A C 1
ATOM 672 O O . VAL A 1 110 ? 17.056 0.649 -18.798 1.00 43.08 110 VAL A O 1
ATOM 676 N N . ALA A 1 111 ? 15.951 1.948 -17.349 1.00 43.97 111 ALA A N 1
ATOM 677 C CA . ALA A 1 111 ? 15.629 0.831 -16.472 1.00 45.35 111 ALA A CA 1
ATOM 678 C C . ALA A 1 111 ? 14.928 -0.267 -17.264 1.00 47.52 111 ALA A C 1
ATOM 679 O O . ALA A 1 111 ? 15.318 -1.435 -17.201 1.00 48.09 111 ALA A O 1
ATOM 681 N N . ASP A 1 112 ? 13.902 0.115 -18.020 1.00 49.43 112 ASP A N 1
ATOM 682 C CA . ASP A 1 112 ? 13.134 -0.834 -18.821 1.00 49.93 112 ASP A CA 1
ATOM 683 C C . ASP A 1 112 ? 13.983 -1.692 -19.754 1.00 49.89 112 ASP A C 1
ATOM 684 O O . ASP A 1 112 ? 13.486 -2.656 -20.335 1.00 50.84 112 ASP A O 1
ATOM 689 N N . GLU A 1 113 ? 15.258 -1.352 -19.896 1.00 49.77 113 GLU A N 1
ATOM 690 C CA . GLU A 1 113 ? 16.142 -2.119 -20.765 1.00 49.84 113 GLU A CA 1
ATOM 691 C C . GLU A 1 113 ? 16.747 -3.342 -20.074 1.00 49.00 113 GLU A C 1
ATOM 692 O O . GLU A 1 113 ? 17.432 -4.144 -20.711 1.00 48.75 113 GLU A O 1
ATOM 698 N N . GLY A 1 114 ? 16.488 -3.493 -18.778 1.00 47.64 114 GLY A N 1
ATOM 699 C CA . GLY A 1 114 ? 17.040 -4.629 -18.056 1.00 46.86 114 GLY A CA 1
ATOM 700 C C . GLY A 1 114 ? 16.387 -4.910 -16.716 1.00 46.77 114 GLY A C 1
ATOM 701 O O . GLY A 1 114 ? 15.239 -4.538 -16.484 1.00 46.30 114 GLY A O 1
ATOM 702 N N . ASP A 1 115 ? 17.120 -5.576 -15.830 1.00 47.61 115 ASP A N 1
ATOM 703 C CA . ASP A 1 115 ? 16.599 -5.911 -14.510 1.00 49.48 115 ASP A CA 1
ATOM 704 C C . ASP A 1 115 ? 16.924 -4.812 -13.507 1.00 50.26 115 ASP A C 1
ATOM 705 O O . ASP A 1 115 ? 17.722 -5.018 -12.592 1.00 51.60 115 ASP A O 1
ATOM 710 N N . ALA A 1 116 ? 16.303 -3.648 -13.672 1.00 49.73 116 ALA A N 1
ATOM 711 C CA . ALA A 1 116 ? 16.554 -2.537 -12.764 1.00 48.97 116 ALA A CA 1
ATOM 712 C C . ALA A 1 116 ? 15.280 -1.790 -12.401 1.00 48.22 116 ALA A C 1
ATOM 713 O O . ALA A 1 116 ? 14.262 -1.915 -13.069 1.00 49.53 116 ALA A O 1
ATOM 715 N N . LEU A 1 117 ? 15.343 -1.023 -11.321 1.00 46.88 117 LEU A N 1
ATOM 716 C CA . LEU A 1 117 ? 14.211 -0.219 -10.878 1.00 45.18 117 LEU A CA 1
ATOM 717 C C . LEU A 1 117 ? 14.626 1.242 -10.995 1.00 44.85 117 LEU A C 1
ATOM 718 O O . LEU A 1 117 ? 15.819 1.550 -11.068 1.00 44.86 117 LEU A O 1
ATOM 723 N N . VAL A 1 118 ? 13.647 2.138 -11.041 1.00 43.72 118 VAL A N 1
ATOM 724 C CA . VAL A 1 118 ? 13.941 3.564 -11.092 1.00 42.28 118 VAL A CA 1
ATOM 725 C C . VAL A 1 118 ? 13.817 3.985 -9.638 1.00 40.88 118 VAL A C 1
ATOM 726 O O . VAL A 1 118 ? 12.954 3.482 -8.920 1.00 39.75 118 VAL A O 1
ATOM 730 N N . ALA A 1 119 ? 14.692 4.877 -9.191 1.00 40.03 119 ALA A N 1
ATOM 731 C CA . ALA A 1 119 ? 14.658 5.335 -7.808 1.00 39.90 119 ALA A CA 1
ATOM 732 C C . ALA A 1 119 ? 14.672 6.857 -7.736 1.00 40.12 119 ALA A C 1
ATOM 733 O O . ALA A 1 119 ? 15.646 7.495 -8.138 1.00 41.27 119 ALA A O 1
ATOM 735 N N . GLY A 1 120 ? 13.588 7.434 -7.223 1.00 39.50 120 GLY A N 1
ATOM 736 C CA . GLY A 1 120 ? 13.506 8.881 -7.115 1.00 39.05 120 GLY A CA 1
ATOM 737 C C . GLY A 1 120 ? 14.288 9.352 -5.908 1.00 38.84 120 GLY A C 1
ATOM 738 O O . GLY A 1 120 ? 13.973 8.990 -4.772 1.00 38.19 120 GLY A O 1
ATOM 739 N N . GLY A 1 121 ? 15.312 10.162 -6.141 1.00 39.22 121 GLY A N 1
ATOM 740 C CA . GLY A 1 121 ? 16.114 10.621 -5.028 1.00 41.39 121 GLY A CA 1
ATOM 741 C C . GLY A 1 121 ? 16.013 12.088 -4.654 1.00 42.65 121 GLY A C 1
ATOM 742 O O . GLY A 1 121 ? 15.777 12.954 -5.498 1.00 43.23 121 GLY A O 1
ATOM 743 N N . VAL A 1 122 ? 16.197 12.348 -3.363 1.00 43.28 122 VAL A N 1
ATOM 744 C CA . VAL A 1 122 ? 16.182 13.692 -2.809 1.00 44.18 122 VAL A CA 1
ATOM 745 C C . VAL A 1 122 ? 17.377 13.803 -1.850 1.00 45.08 122 VAL A C 1
ATOM 746 O O . VAL A 1 122 ? 17.762 12.828 -1.208 1.00 45.79 122 VAL A O 1
ATOM 750 N N . SER A 1 123 ? 17.960 14.993 -1.759 1.00 45.56 123 SER A N 1
ATOM 751 C CA . SER A 1 123 ? 19.127 15.227 -0.909 1.00 45.40 123 SER A CA 1
ATOM 752 C C . SER A 1 123 ? 18.893 16.329 0.127 1.00 45.78 123 SER A C 1
ATOM 753 O O . SER A 1 123 ? 17.812 16.914 0.176 1.00 46.16 123 SER A O 1
ATOM 756 N N . GLN A 1 124 ? 19.894 16.629 0.952 1.00 45.51 124 GLN A N 1
ATOM 757 C CA . GLN A 1 124 ? 19.687 17.693 1.926 1.00 46.58 124 GLN A CA 1
ATOM 758 C C . GLN A 1 124 ? 19.387 18.994 1.183 1.00 48.56 124 GLN A C 1
ATOM 759 O O . GLN A 1 124 ? 19.727 19.150 0.011 1.00 48.50 124 GLN A O 1
ATOM 765 N N . THR A 1 125 ? 18.732 19.915 1.876 1.00 50.89 125 THR A N 1
ATOM 766 C CA . THR A 1 125 ? 18.309 21.160 1.264 1.00 51.83 125 THR A CA 1
ATOM 767 C C . THR A 1 125 ? 18.902 22.438 1.841 1.00 52.58 125 THR A C 1
ATOM 768 O O . THR A 1 125 ? 19.284 22.478 3.018 1.00 52.17 125 THR A O 1
ATOM 772 N N . PRO A 1 126 ? 19.000 23.499 1.017 1.00 53.28 126 PRO A N 1
ATOM 773 C CA . PRO A 1 126 ? 19.543 24.777 1.480 1.00 53.49 126 PRO A CA 1
ATOM 774 C C . PRO A 1 126 ? 18.584 25.344 2.528 1.00 54.82 126 PRO A C 1
ATOM 775 O O . PRO A 1 126 ? 18.994 25.841 3.579 1.00 54.27 126 PRO A O 1
ATOM 779 N N . SER A 1 127 ? 17.295 25.228 2.227 1.00 56.05 127 SER A N 1
ATOM 780 C CA . SER A 1 127 ? 16.237 25.710 3.100 1.00 56.94 127 SER A CA 1
ATOM 781 C C . SER A 1 127 ? 16.400 25.234 4.533 1.00 57.55 127 SER A C 1
ATOM 782 O O . SER A 1 127 ? 16.098 25.972 5.467 1.00 58.02 127 SER A O 1
ATOM 785 N N . TYR A 1 128 ? 16.869 24.004 4.721 1.00 57.76 128 TYR A N 1
ATOM 786 C CA . TYR A 1 128 ? 17.053 23.498 6.074 1.00 58.04 128 TYR A CA 1
ATOM 787 C C . TYR A 1 128 ? 18.293 24.119 6.695 1.00 58.79 128 TYR A C 1
ATOM 788 O O . TYR A 1 128 ? 18.331 24.391 7.900 1.00 58.91 128 TYR A O 1
ATOM 797 N N . LEU A 1 129 ? 19.304 24.349 5.862 1.00 59.55 129 LEU A N 1
ATOM 798 C CA . LEU A 1 129 ? 20.561 24.929 6.315 1.00 60.55 129 LEU A CA 1
ATOM 799 C C . LEU A 1 129 ? 20.380 26.377 6.758 1.00 62.32 129 LEU A C 1
ATOM 800 O O . LEU A 1 129 ? 20.917 26.794 7.787 1.00 61.54 129 LEU A O 1
ATOM 805 N N . SER A 1 130 ? 19.619 27.140 5.979 1.00 64.15 130 SER A N 1
ATOM 806 C CA . SER A 1 130 ? 19.380 28.539 6.297 1.00 66.42 130 SER A CA 1
ATOM 807 C C . SER A 1 130 ? 18.371 28.698 7.433 1.00 68.02 130 SER A C 1
ATOM 808 O O . SER A 1 130 ? 17.763 29.756 7.594 1.00 69.32 130 SER A O 1
ATOM 811 N N . ALA A 1 131 ? 18.202 27.633 8.211 1.00 69.43 131 ALA A N 1
ATOM 812 C CA . ALA A 1 131 ? 17.290 27.624 9.353 1.00 70.62 131 ALA A CA 1
ATOM 813 C C . ALA A 1 131 ? 15.865 28.087 9.041 1.00 71.75 131 ALA A C 1
ATOM 814 O O . ALA A 1 131 ? 15.332 28.958 9.730 1.00 72.22 131 ALA A O 1
ATOM 816 N N . LYS A 1 132 ? 15.242 27.503 8.020 1.00 72.38 132 LYS A N 1
ATOM 817 C CA . LYS A 1 132 ? 13.880 27.886 7.655 1.00 72.81 132 LYS A CA 1
ATOM 818 C C . LYS A 1 132 ? 12.834 26.969 8.292 1.00 73.19 132 LYS A C 1
ATOM 819 O O . LYS A 1 132 ? 11.995 26.401 7.595 1.00 73.01 132 LYS A O 1
ATOM 825 N N . SER A 1 133 ? 12.895 26.829 9.615 1.00 73.66 133 SER A N 1
ATOM 826 C CA . SER A 1 133 ? 11.956 25.998 10.377 1.00 73.82 133 SER A CA 1
ATOM 827 C C . SER A 1 133 ? 11.674 24.622 9.754 1.00 73.40 133 SER A C 1
ATOM 828 O O . SER A 1 133 ? 12.337 24.230 8.795 1.00 73.91 133 SER A O 1
ATOM 831 N N . GLU A 1 134 ? 10.696 23.894 10.300 1.00 71.70 134 GLU A N 1
ATOM 832 C CA . GLU A 1 134 ? 10.367 22.548 9.812 1.00 69.57 134 GLU A CA 1
ATOM 833 C C . GLU A 1 134 ? 9.268 22.389 8.761 1.00 68.53 134 GLU A C 1
ATOM 834 O O . GLU A 1 134 ? 9.208 21.356 8.101 1.00 67.30 134 GLU A O 1
ATOM 840 N N . THR A 1 135 ? 8.406 23.388 8.594 1.00 68.10 135 THR A N 1
ATOM 841 C CA . THR A 1 135 ? 7.322 23.281 7.615 1.00 68.16 135 THR A CA 1
ATOM 842 C C . THR A 1 135 ? 7.717 23.694 6.194 1.00 68.18 135 THR A C 1
ATOM 843 O O . THR A 1 135 ? 7.057 23.325 5.221 1.00 67.64 135 THR A O 1
ATOM 847 N N . GLU A 1 136 ? 8.809 24.437 6.080 1.00 68.53 136 GLU A N 1
ATOM 848 C CA . GLU A 1 136 ? 9.304 24.906 4.789 1.00 69.09 136 GLU A CA 1
ATOM 849 C C . GLU A 1 136 ? 9.908 23.755 3.972 1.00 68.05 136 GLU A C 1
ATOM 850 O O . GLU A 1 136 ? 9.435 23.433 2.882 1.00 68.26 136 GLU A O 1
ATOM 856 N N . VAL A 1 137 ? 10.961 23.147 4.516 1.00 66.42 137 VAL A N 1
ATOM 857 C CA . VAL A 1 137 ? 11.680 22.041 3.877 1.00 63.50 137 VAL A CA 1
ATOM 858 C C . VAL A 1 137 ? 10.803 20.911 3.321 1.00 62.19 137 VAL A C 1
ATOM 859 O O . VAL A 1 137 ? 10.912 20.562 2.142 1.00 61.08 137 VAL A O 1
ATOM 863 N N . LYS A 1 138 ? 9.945 20.336 4.163 1.00 60.77 138 LYS A N 1
ATOM 864 C CA . LYS A 1 138 ? 9.054 19.253 3.738 1.00 59.50 138 LYS A CA 1
ATOM 865 C C . LYS A 1 138 ? 8.299 19.659 2.479 1.00 59.49 138 LYS A C 1
ATOM 866 O O . LYS A 1 138 ? 7.934 18.811 1.665 1.00 59.75 138 LYS A O 1
ATOM 872 N N . LYS A 1 139 ? 8.066 20.957 2.317 1.00 59.79 139 LYS A N 1
ATOM 873 C CA . LYS A 1 139 ? 7.371 21.439 1.132 1.00 60.50 139 LYS A CA 1
ATOM 874 C C . LYS A 1 139 ? 8.267 21.247 -0.078 1.00 60.26 139 LYS A C 1
ATOM 875 O O . LYS A 1 139 ? 7.795 20.881 -1.156 1.00 60.61 139 LYS A O 1
ATOM 881 N N . VAL A 1 140 ? 9.563 21.500 0.106 1.00 59.44 140 VAL A N 1
ATOM 882 C CA . VAL A 1 140 ? 10.533 21.335 -0.973 1.00 58.13 140 VAL A CA 1
ATOM 883 C C . VAL A 1 140 ? 10.597 19.851 -1.327 1.00 56.94 140 VAL A C 1
ATOM 884 O O . VAL A 1 140 ? 10.574 19.479 -2.501 1.00 55.01 140 VAL A O 1
ATOM 888 N N . PHE A 1 141 ? 10.664 19.009 -0.299 1.00 56.02 141 PHE A N 1
ATOM 889 C CA . PHE A 1 141 ? 10.708 17.563 -0.498 1.00 56.21 141 PHE A CA 1
ATOM 890 C C . PHE A 1 141 ? 9.450 17.120 -1.237 1.00 57.37 141 PHE A C 1
ATOM 891 O O . PHE A 1 141 ? 9.521 16.450 -2.271 1.00 56.67 141 PHE A O 1
ATOM 899 N N . LEU A 1 142 ? 8.294 17.505 -0.704 1.00 58.71 142 LEU A N 1
ATOM 900 C CA . LEU A 1 142 ? 7.026 17.150 -1.325 1.00 59.61 142 LEU A CA 1
ATOM 901 C C . LEU A 1 142 ? 6.980 17.714 -2.738 1.00 60.46 142 LEU A C 1
ATOM 902 O O . LEU A 1 142 ? 6.423 17.097 -3.650 1.00 61.05 142 LEU A O 1
ATOM 907 N N . GLN A 1 143 ? 7.580 18.885 -2.918 1.00 60.67 143 GLN A N 1
ATOM 908 C CA . GLN A 1 143 ? 7.599 19.516 -4.226 1.00 61.11 143 GLN A CA 1
ATOM 909 C C . GLN A 1 143 ? 8.291 18.624 -5.249 1.00 60.31 143 GLN A C 1
ATOM 910 O O . GLN A 1 143 ? 7.994 18.706 -6.437 1.00 60.56 143 GLN A O 1
ATOM 916 N N . GLN A 1 144 ? 9.214 17.779 -4.790 1.00 59.00 144 GLN A N 1
ATOM 917 C CA . GLN A 1 144 ? 9.941 16.878 -5.688 1.00 57.08 144 GLN A CA 1
ATOM 918 C C . GLN A 1 144 ? 9.287 15.500 -5.711 1.00 55.62 144 GLN A C 1
ATOM 919 O O . GLN A 1 144 ? 9.298 14.802 -6.728 1.00 53.58 144 GLN A O 1
ATOM 925 N N . LEU A 1 145 ? 8.720 15.113 -4.576 1.00 55.07 145 LEU A N 1
ATOM 926 C CA . LEU A 1 145 ? 8.047 13.830 -4.467 1.00 55.05 145 LEU A CA 1
ATOM 927 C C . LEU A 1 145 ? 6.936 13.769 -5.509 1.00 55.24 145 LEU A C 1
ATOM 928 O O . LEU A 1 145 ? 6.687 12.721 -6.106 1.00 53.98 145 LEU A O 1
ATOM 933 N N . GLU A 1 146 ? 6.288 14.911 -5.729 1.00 56.64 146 GLU A N 1
ATOM 934 C CA . GLU A 1 146 ? 5.190 15.023 -6.685 1.00 58.57 146 GLU A CA 1
ATOM 935 C C . GLU A 1 146 ? 5.512 14.513 -8.088 1.00 57.91 146 GLU A C 1
ATOM 936 O O . GLU A 1 146 ? 4.708 13.807 -8.696 1.00 58.18 146 GLU A O 1
ATOM 942 N N . VAL A 1 147 ? 6.675 14.884 -8.612 1.00 57.30 147 VAL A N 1
ATOM 943 C CA . VAL A 1 147 ? 7.064 14.459 -9.949 1.00 56.74 147 VAL A CA 1
ATOM 944 C C . VAL A 1 147 ? 7.322 12.958 -10.003 1.00 57.26 147 VAL A C 1
ATOM 945 O O . VAL A 1 147 ? 6.934 12.287 -10.960 1.00 58.04 147 VAL A O 1
ATOM 949 N N . PHE A 1 148 ? 7.968 12.428 -8.971 1.00 57.52 148 PHE A N 1
ATOM 950 C CA . PHE A 1 148 ? 8.264 11.006 -8.940 1.00 57.51 148 PHE A CA 1
ATOM 951 C C . PHE A 1 148 ? 6.979 10.184 -8.907 1.00 58.52 148 PHE A C 1
ATOM 952 O O . PHE A 1 148 ? 6.875 9.148 -9.568 1.00 57.99 148 PHE A O 1
ATOM 960 N N . MET A 1 149 ? 5.996 10.648 -8.145 1.00 59.85 149 MET A N 1
ATOM 961 C CA . MET A 1 149 ? 4.730 9.935 -8.060 1.00 61.04 149 MET A CA 1
ATOM 962 C C . MET A 1 149 ? 4.029 9.957 -9.412 1.00 59.86 149 MET A C 1
ATOM 963 O O . MET A 1 149 ? 3.573 8.923 -9.901 1.00 59.28 149 MET A O 1
ATOM 968 N N . LYS A 1 150 ? 3.957 11.135 -10.021 1.00 59.35 150 LYS A N 1
ATOM 969 C CA . LYS A 1 150 ? 3.319 11.270 -11.327 1.00 59.21 150 LYS A CA 1
ATOM 970 C C . LYS A 1 150 ? 4.117 10.493 -12.373 1.00 58.53 150 LYS A C 1
ATOM 971 O O . LYS A 1 150 ? 3.617 10.182 -13.458 1.00 58.30 150 LYS A O 1
ATOM 977 N N . LYS A 1 151 ? 5.364 10.179 -12.036 1.00 57.91 151 LYS A N 1
ATOM 978 C CA . LYS A 1 151 ? 6.232 9.426 -12.931 1.00 55.72 151 LYS A CA 1
ATOM 979 C C . LYS A 1 151 ? 6.233 7.952 -12.522 1.00 54.68 151 LYS A C 1
ATOM 980 O O . LYS A 1 151 ? 6.730 7.098 -13.248 1.00 53.99 151 LYS A O 1
ATOM 986 N N . ASN A 1 152 ? 5.669 7.668 -11.352 1.00 53.60 152 ASN A N 1
ATOM 987 C CA . ASN A 1 152 ? 5.582 6.307 -10.826 1.00 52.86 152 ASN A CA 1
ATOM 988 C C . ASN A 1 152 ? 6.942 5.594 -10.707 1.00 52.51 152 ASN A C 1
ATOM 989 O O . ASN A 1 152 ? 7.190 4.573 -11.358 1.00 51.42 152 ASN A O 1
ATOM 994 N N . VAL A 1 153 ? 7.816 6.150 -9.870 1.00 51.59 153 VAL A N 1
ATOM 995 C CA . VAL A 1 153 ? 9.133 5.571 -9.618 1.00 49.23 153 VAL A CA 1
ATOM 996 C C . VAL A 1 153 ? 8.913 4.362 -8.701 1.00 47.82 153 VAL A C 1
ATOM 997 O O . VAL A 1 153 ? 7.935 4.316 -7.959 1.00 47.62 153 VAL A O 1
ATOM 1001 N N . ASP A 1 154 ? 9.816 3.389 -8.741 1.00 46.32 154 ASP A N 1
ATOM 1002 C CA . ASP A 1 154 ? 9.657 2.190 -7.924 1.00 43.91 154 ASP A CA 1
ATOM 1003 C C . ASP A 1 154 ? 9.823 2.387 -6.417 1.00 43.26 154 ASP A C 1
ATOM 1004 O O . ASP A 1 154 ? 9.174 1.701 -5.628 1.00 43.66 154 ASP A O 1
ATOM 1009 N N . PHE A 1 155 ? 10.688 3.311 -6.010 1.00 41.91 155 PHE A N 1
ATOM 1010 C CA . PHE A 1 155 ? 10.880 3.598 -4.588 1.00 40.35 155 PHE A CA 1
ATOM 1011 C C . PHE A 1 155 ? 11.620 4.917 -4.397 1.00 39.91 155 PHE A C 1
ATOM 1012 O O . PHE A 1 155 ? 11.998 5.559 -5.362 1.00 39.59 155 PHE A O 1
ATOM 1020 N N . LEU A 1 156 ? 11.817 5.333 -3.155 1.00 41.05 156 LEU A N 1
ATOM 1021 C CA . LEU A 1 156 ? 12.478 6.605 -2.907 1.00 42.09 156 LEU A CA 1
ATOM 1022 C C . LEU A 1 156 ? 13.717 6.539 -2.019 1.00 42.30 156 LEU A C 1
ATOM 1023 O O . LEU A 1 156 ? 13.770 5.776 -1.054 1.00 42.54 156 LEU A O 1
ATOM 1028 N N . ILE A 1 157 ? 14.710 7.358 -2.354 1.00 41.58 157 ILE A N 1
ATOM 1029 C CA . ILE A 1 157 ? 15.940 7.426 -1.581 1.00 40.12 157 ILE A CA 1
ATOM 1030 C C . ILE A 1 157 ? 16.165 8.825 -1.033 1.00 38.95 157 ILE A C 1
ATOM 1031 O O . ILE A 1 157 ? 16.179 9.799 -1.782 1.00 38.68 157 ILE A O 1
ATOM 1036 N N . ALA A 1 158 ? 16.334 8.922 0.276 1.00 38.19 158 ALA A N 1
ATOM 1037 C CA . ALA A 1 158 ? 16.646 10.197 0.894 1.00 38.42 158 ALA A CA 1
ATOM 1038 C C . ALA A 1 158 ? 18.143 10.057 1.157 1.00 38.86 158 ALA A C 1
ATOM 1039 O O . ALA A 1 158 ? 18.551 9.449 2.146 1.00 37.56 158 ALA A O 1
ATOM 1041 N N . GLU A 1 159 ? 18.956 10.588 0.250 1.00 39.65 159 GLU A N 1
ATOM 1042 C CA . GLU A 1 159 ? 20.404 10.500 0.402 1.00 39.36 159 GLU A CA 1
ATOM 1043 C C . GLU A 1 159 ? 21.091 11.830 0.631 1.00 40.07 159 GLU A C 1
ATOM 1044 O O . GLU A 1 159 ? 20.489 12.904 0.528 1.00 40.37 159 GLU A O 1
ATOM 1050 N N . TYR A 1 160 ? 22.374 11.734 0.948 1.00 40.76 160 TYR A N 1
ATOM 1051 C CA . TYR A 1 160 ? 23.199 12.895 1.216 1.00 41.01 160 TYR A CA 1
ATOM 1052 C C . TYR A 1 160 ? 22.544 13.787 2.259 1.00 40.29 160 TYR A C 1
ATOM 1053 O O . TYR A 1 160 ? 21.977 14.837 1.945 1.00 41.45 160 TYR A O 1
ATOM 1062 N N . PHE A 1 161 ? 22.610 13.335 3.505 1.00 38.35 161 PHE A N 1
ATOM 1063 C CA . PHE A 1 161 ? 22.064 14.065 4.639 1.00 36.78 161 PHE A CA 1
ATOM 1064 C C . PHE A 1 161 ? 23.106 14.017 5.732 1.00 36.34 161 PHE A C 1
ATOM 1065 O O . PHE A 1 161 ? 23.575 12.940 6.104 1.00 36.14 161 PHE A O 1
ATOM 1073 N N . GLU A 1 162 ? 23.468 15.188 6.239 1.00 35.08 162 GLU A N 1
ATOM 1074 C CA . GLU A 1 162 ? 24.466 15.299 7.288 1.00 34.89 162 GLU A CA 1
ATOM 1075 C C . GLU A 1 162 ? 23.808 15.541 8.641 1.00 35.27 162 GLU A C 1
ATOM 1076 O O . GLU A 1 162 ? 24.467 15.536 9.688 1.00 34.16 162 GLU A O 1
ATOM 1082 N N . HIS A 1 163 ? 22.497 15.751 8.605 1.00 36.60 163 HIS A N 1
ATOM 1083 C CA . HIS A 1 163 ? 21.707 15.970 9.816 1.00 39.42 163 HIS A CA 1
ATOM 1084 C C . HIS A 1 163 ? 20.571 14.941 9.861 1.00 40.89 163 HIS A C 1
ATOM 1085 O O . HIS A 1 163 ? 19.739 14.886 8.952 1.00 40.22 163 HIS A O 1
ATOM 1092 N N . VAL A 1 164 ? 20.531 14.139 10.919 1.00 42.75 164 VAL A N 1
ATOM 1093 C CA . VAL A 1 164 ? 19.489 13.125 11.059 1.00 43.93 164 VAL A CA 1
ATOM 1094 C C . VAL A 1 164 ? 18.105 13.764 10.978 1.00 45.46 164 VAL A C 1
ATOM 1095 O O . VAL A 1 164 ? 17.240 13.313 10.229 1.00 45.68 164 VAL A O 1
ATOM 1099 N N . GLU A 1 165 ? 17.906 14.820 11.756 1.00 47.29 165 GLU A N 1
ATOM 1100 C CA . GLU A 1 165 ? 16.626 15.505 11.800 1.00 48.75 165 GLU A CA 1
ATOM 1101 C C . GLU A 1 165 ? 16.071 15.835 10.420 1.00 48.28 165 GLU A C 1
ATOM 1102 O O . GLU A 1 165 ? 14.880 15.639 10.172 1.00 48.48 165 GLU A O 1
ATOM 1108 N N . GLU A 1 166 ? 16.916 16.315 9.510 1.00 47.20 166 GLU A N 1
ATOM 1109 C CA . GLU A 1 166 ? 16.433 16.632 8.167 1.00 46.29 166 GLU A CA 1
ATOM 1110 C C . GLU A 1 166 ? 16.214 15.330 7.412 1.00 45.47 166 GLU A C 1
ATOM 1111 O O . GLU A 1 166 ? 15.346 15.238 6.540 1.00 44.43 166 GLU A O 1
ATOM 1117 N N . ALA A 1 167 ? 17.016 14.324 7.747 1.00 45.39 167 ALA A N 1
ATOM 1118 C CA . ALA A 1 167 ? 16.898 13.017 7.117 1.00 45.44 167 ALA A CA 1
ATOM 1119 C C . ALA A 1 167 ? 15.524 12.450 7.468 1.00 45.98 167 ALA A C 1
ATOM 1120 O O . ALA A 1 167 ? 14.783 11.990 6.591 1.00 46.54 167 ALA A O 1
ATOM 1122 N N . VAL A 1 168 ? 15.194 12.491 8.756 1.00 45.27 168 VAL A N 1
ATOM 1123 C CA . VAL A 1 168 ? 13.912 11.994 9.246 1.00 45.54 168 VAL A CA 1
ATOM 1124 C C . VAL A 1 168 ? 12.743 12.728 8.588 1.00 46.18 168 VAL A C 1
ATOM 1125 O O . VAL A 1 168 ? 11.765 12.100 8.174 1.00 45.65 168 VAL A O 1
ATOM 1129 N N . TRP A 1 169 ? 12.849 14.053 8.491 1.00 46.06 169 TRP A N 1
ATOM 1130 C CA . TRP A 1 169 ? 11.800 14.861 7.876 1.00 45.78 169 TRP A CA 1
ATOM 1131 C C . TRP A 1 169 ? 11.565 14.428 6.436 1.00 45.58 169 TRP A C 1
ATOM 1132 O O . TRP A 1 169 ? 10.428 14.364 5.981 1.00 45.86 169 TRP A O 1
ATOM 1143 N N . ALA A 1 170 ? 12.643 14.147 5.714 1.00 45.87 170 ALA A N 1
ATOM 1144 C CA . ALA A 1 170 ? 12.517 13.725 4.323 1.00 46.99 170 ALA A CA 1
ATOM 1145 C C . ALA A 1 170 ? 11.822 12.364 4.246 1.00 47.27 170 ALA A C 1
ATOM 1146 O O . ALA A 1 170 ? 11.040 12.102 3.330 1.00 46.58 170 ALA A O 1
ATOM 1148 N N . VAL A 1 171 ? 12.115 11.498 5.209 1.00 47.27 171 VAL A N 1
ATOM 1149 C CA . VAL A 1 171 ? 11.512 10.172 5.228 1.00 48.18 171 VAL A CA 1
ATOM 1150 C C . VAL A 1 171 ? 9.998 10.285 5.438 1.00 48.64 171 VAL A C 1
ATOM 1151 O O . VAL A 1 171 ? 9.201 9.798 4.627 1.00 47.80 171 VAL A O 1
ATOM 1155 N N . GLU A 1 172 ? 9.609 10.947 6.522 1.00 48.53 172 GLU A N 1
ATOM 1156 C CA . GLU A 1 172 ? 8.199 11.134 6.844 1.00 48.39 172 GLU A CA 1
ATOM 1157 C C . GLU A 1 172 ? 7.418 11.678 5.650 1.00 49.04 172 GLU A C 1
ATOM 1158 O O . GLU A 1 172 ? 6.223 11.423 5.517 1.00 51.33 172 GLU A O 1
ATOM 1164 N N . THR A 1 173 ? 8.098 12.404 4.769 1.00 48.80 173 THR A N 1
ATOM 1165 C CA . THR A 1 173 ? 7.455 12.988 3.594 1.00 48.81 173 THR A CA 1
ATOM 1166 C C . THR A 1 173 ? 7.333 11.992 2.442 1.00 50.33 173 THR A C 1
ATOM 1167 O O . THR A 1 173 ? 6.299 11.921 1.769 1.00 50.50 173 THR A O 1
ATOM 1171 N N . LEU A 1 174 ? 8.393 11.226 2.211 1.00 51.87 174 LEU A N 1
ATOM 1172 C CA . LEU A 1 174 ? 8.400 10.257 1.123 1.00 52.39 174 LEU A CA 1
ATOM 1173 C C . LEU A 1 174 ? 7.582 8.999 1.404 1.00 52.35 174 LEU A C 1
ATOM 1174 O O . LEU A 1 174 ? 7.083 8.371 0.474 1.00 52.07 174 LEU A O 1
ATOM 1179 N N . ILE A 1 175 ? 7.439 8.619 2.670 1.00 52.69 175 ILE A N 1
ATOM 1180 C CA . ILE A 1 175 ? 6.649 7.429 2.972 1.00 54.77 175 ILE A CA 1
ATOM 1181 C C . ILE A 1 175 ? 5.194 7.680 2.572 1.00 56.19 175 ILE A C 1
ATOM 1182 O O . ILE A 1 175 ? 4.465 6.750 2.222 1.00 56.61 175 ILE A O 1
ATOM 1187 N N . ALA A 1 176 ? 4.788 8.946 2.610 1.00 56.86 176 ALA A N 1
ATOM 1188 C CA . ALA A 1 176 ? 3.426 9.336 2.251 1.00 57.23 176 ALA A CA 1
ATOM 1189 C C . ALA A 1 176 ? 3.024 8.698 0.927 1.00 57.56 176 ALA A C 1
ATOM 1190 O O . ALA A 1 176 ? 1.874 8.300 0.741 1.00 59.09 176 ALA A O 1
ATOM 1192 N N . SER A 1 177 ? 3.981 8.603 0.011 1.00 57.26 177 SER A N 1
ATOM 1193 C CA . SER A 1 177 ? 3.742 8.008 -1.300 1.00 57.01 177 SER A CA 1
ATOM 1194 C C . SER A 1 177 ? 3.412 6.518 -1.173 1.00 56.28 177 SER A C 1
ATOM 1195 O O . SER A 1 177 ? 3.072 5.862 -2.156 1.00 55.31 177 SER A O 1
ATOM 1198 N N . GLY A 1 178 ? 3.531 5.993 0.043 1.00 55.50 178 GLY A N 1
ATOM 1199 C CA . GLY A 1 178 ? 3.251 4.588 0.287 1.00 54.55 178 GLY A CA 1
ATOM 1200 C C . GLY A 1 178 ? 4.284 3.637 -0.294 1.00 53.67 178 GLY A C 1
ATOM 1201 O O . GLY A 1 178 ? 4.168 2.419 -0.149 1.00 55.19 178 GLY A O 1
ATOM 1202 N N . LYS A 1 179 ? 5.302 4.182 -0.951 1.00 51.32 179 LYS A N 1
ATOM 1203 C CA . LYS A 1 179 ? 6.339 3.352 -1.549 1.00 48.30 179 LYS A CA 1
ATOM 1204 C C . LYS A 1 179 ? 7.517 3.116 -0.612 1.00 46.93 179 LYS A C 1
ATOM 1205 O O . LYS A 1 179 ? 7.628 3.746 0.444 1.00 45.57 179 LYS A O 1
ATOM 1211 N N . PRO A 1 180 ? 8.409 2.182 -0.987 1.00 45.76 180 PRO A N 1
ATOM 1212 C CA . PRO A 1 180 ? 9.594 1.854 -0.191 1.00 43.36 180 PRO A CA 1
ATOM 1213 C C . PRO A 1 180 ? 10.551 3.048 -0.143 1.00 40.91 180 PRO A C 1
ATOM 1214 O O . PRO A 1 180 ? 10.842 3.657 -1.166 1.00 37.97 180 PRO A O 1
ATOM 1218 N N . VAL A 1 181 ? 11.032 3.389 1.044 1.00 39.75 181 VAL A N 1
ATOM 1219 C CA . VAL A 1 181 ? 11.957 4.497 1.156 1.00 39.99 181 VAL A CA 1
ATOM 1220 C C . VAL A 1 181 ? 13.264 4.112 1.842 1.00 39.23 181 VAL A C 1
ATOM 1221 O O . VAL A 1 181 ? 13.275 3.549 2.940 1.00 39.12 181 VAL A O 1
ATOM 1225 N N . ALA A 1 182 ? 14.362 4.428 1.167 1.00 37.54 182 ALA A N 1
ATOM 1226 C CA . ALA A 1 182 ? 15.701 4.156 1.660 1.00 35.11 182 ALA A CA 1
ATOM 1227 C C . ALA A 1 182 ? 16.291 5.482 2.109 1.00 34.13 182 ALA A C 1
ATOM 1228 O O . ALA A 1 182 ? 16.087 6.506 1.464 1.00 34.29 182 ALA A O 1
ATOM 1230 N N . ALA A 1 183 ? 17.008 5.467 3.222 1.00 33.79 183 ALA A N 1
ATOM 1231 C CA . ALA A 1 183 ? 17.626 6.679 3.749 1.00 33.71 183 ALA A CA 1
ATOM 1232 C C . ALA A 1 183 ? 19.104 6.434 4.056 1.00 33.30 183 ALA A C 1
ATOM 1233 O O . ALA A 1 183 ? 19.429 5.582 4.877 1.00 33.09 183 ALA A O 1
ATOM 1235 N N . THR A 1 184 ? 19.989 7.186 3.402 1.00 32.84 184 THR A N 1
ATOM 1236 C CA . THR A 1 184 ? 21.432 7.049 3.625 1.00 31.46 184 THR A CA 1
ATOM 1237 C C . THR A 1 184 ? 22.017 8.365 4.137 1.00 31.46 184 THR A C 1
ATOM 1238 O O . THR A 1 184 ? 21.734 9.433 3.593 1.00 30.54 184 THR A O 1
ATOM 1242 N N . MET A 1 185 ? 22.828 8.271 5.190 1.00 32.07 185 MET A N 1
ATOM 1243 C CA . MET A 1 185 ? 23.463 9.431 5.808 1.00 32.93 185 MET A CA 1
ATOM 1244 C C . MET A 1 185 ? 24.882 9.678 5.290 1.00 33.02 185 MET A C 1
ATOM 1245 O O . MET A 1 185 ? 25.648 8.739 5.076 1.00 31.48 185 MET A O 1
ATOM 1250 N N . ALA A 1 186 ? 25.217 10.949 5.081 1.00 33.27 186 ALA A N 1
ATOM 1251 C CA . ALA A 1 186 ? 26.558 11.322 4.646 1.00 32.24 186 ALA A CA 1
ATOM 1252 C C . ALA A 1 186 ? 27.252 11.687 5.955 1.00 31.65 186 ALA A C 1
ATOM 1253 O O . ALA A 1 186 ? 27.467 12.861 6.266 1.00 31.67 186 ALA A O 1
ATOM 1255 N N . ILE A 1 187 ? 27.549 10.660 6.741 1.00 31.35 187 ILE A N 1
ATOM 1256 C CA . ILE A 1 187 ? 28.209 10.818 8.033 1.00 31.58 187 ILE A CA 1
ATOM 1257 C C . ILE A 1 187 ? 29.181 9.659 8.223 1.00 30.97 187 ILE A C 1
ATOM 1258 O O . ILE A 1 187 ? 29.064 8.624 7.561 1.00 30.07 187 ILE A O 1
ATOM 1263 N N . GLY A 1 188 ? 30.145 9.837 9.118 1.00 31.65 188 GLY A N 1
ATOM 1264 C CA . GLY A 1 188 ? 31.109 8.782 9.371 1.00 33.01 188 GLY A CA 1
ATOM 1265 C C . GLY A 1 188 ? 30.848 8.152 10.722 1.00 34.04 188 GLY A C 1
ATOM 1266 O O . GLY A 1 188 ? 29.816 8.420 11.321 1.00 34.93 188 GLY A O 1
ATOM 1267 N N . PRO A 1 189 ? 31.767 7.325 11.238 1.00 34.98 189 PRO A N 1
ATOM 1268 C CA . PRO A 1 189 ? 31.609 6.662 12.537 1.00 36.60 189 PRO A CA 1
ATOM 1269 C C . PRO A 1 189 ? 31.307 7.581 13.718 1.00 37.94 189 PRO A C 1
ATOM 1270 O O . PRO A 1 189 ? 30.711 7.152 14.704 1.00 37.81 189 PRO A O 1
ATOM 1274 N N . GLU A 1 190 ? 31.698 8.846 13.612 1.00 40.71 190 GLU A N 1
ATOM 1275 C CA . GLU A 1 190 ? 31.499 9.802 14.700 1.00 43.50 190 GLU A CA 1
ATOM 1276 C C . GLU A 1 190 ? 30.148 10.507 14.838 1.00 43.19 190 GLU A C 1
ATOM 1277 O O . GLU A 1 190 ? 29.949 11.270 15.780 1.00 45.22 190 GLU A O 1
ATOM 1283 N N . GLY A 1 191 ? 29.222 10.280 13.918 1.00 42.26 191 GLY A N 1
ATOM 1284 C CA . GLY A 1 191 ? 27.928 10.925 14.053 1.00 42.78 191 GLY A CA 1
ATOM 1285 C C . GLY A 1 191 ? 27.658 12.026 13.049 1.00 43.45 191 GLY A C 1
ATOM 1286 O O . GLY A 1 191 ? 28.549 12.408 12.286 1.00 44.32 191 GLY A O 1
ATOM 1287 N N . ASP A 1 192 ? 26.426 12.537 13.047 1.00 42.57 192 ASP A N 1
ATOM 1288 C CA . ASP A 1 192 ? 26.054 13.599 12.126 1.00 41.51 192 ASP A CA 1
ATOM 1289 C C . ASP A 1 192 ? 26.584 14.928 12.646 1.00 41.89 192 ASP A C 1
ATOM 1290 O O . ASP A 1 192 ? 27.257 14.973 13.679 1.00 40.40 192 ASP A O 1
ATOM 1295 N N . LEU A 1 193 ? 26.282 16.008 11.934 1.00 41.91 193 LEU A N 1
ATOM 1296 C CA . LEU A 1 193 ? 26.768 17.328 12.328 1.00 42.65 193 LEU A CA 1
ATOM 1297 C C . LEU A 1 193 ? 26.359 17.783 13.736 1.00 45.04 193 LEU A C 1
ATOM 1298 O O . LEU A 1 193 ? 27.087 18.553 14.366 1.00 45.61 193 LEU A O 1
ATOM 1303 N N . HIS A 1 194 ? 25.222 17.300 14.240 1.00 46.76 194 HIS A N 1
ATOM 1304 C CA . HIS A 1 194 ? 24.776 17.684 15.580 1.00 47.75 194 HIS A CA 1
ATOM 1305 C C . HIS A 1 194 ? 25.310 16.775 16.677 1.00 47.18 194 HIS A C 1
ATOM 1306 O O . HIS A 1 194 ? 25.004 16.972 17.850 1.00 48.43 194 HIS A O 1
ATOM 1313 N N . GLY A 1 195 ? 26.096 15.774 16.298 1.00 46.62 195 GLY A N 1
ATOM 1314 C CA . GLY A 1 195 ? 26.665 14.874 17.286 1.00 47.14 195 GLY A CA 1
ATOM 1315 C C . GLY A 1 195 ? 25.925 13.569 17.529 1.00 47.18 195 GLY A C 1
ATOM 1316 O O . GLY A 1 195 ? 26.241 12.832 18.469 1.00 46.82 195 GLY A O 1
ATOM 1317 N N . VAL A 1 196 ? 24.944 13.269 16.689 1.00 46.77 196 VAL A N 1
ATOM 1318 C CA . VAL A 1 196 ? 24.187 12.035 16.852 1.00 46.57 196 VAL A CA 1
ATOM 1319 C C . VAL A 1 196 ? 24.947 10.845 16.270 1.00 45.72 196 VAL A C 1
ATOM 1320 O O . VAL A 1 196 ? 25.214 10.798 15.068 1.00 46.32 196 VAL A O 1
ATOM 1324 N N . PRO A 1 197 ? 25.304 9.863 17.113 1.00 45.23 197 PRO A N 1
ATOM 1325 C CA . PRO A 1 197 ? 26.031 8.694 16.604 1.00 43.71 197 PRO A CA 1
ATOM 1326 C C . PRO A 1 197 ? 25.223 7.947 15.542 1.00 42.60 197 PRO A C 1
ATOM 1327 O O . PRO A 1 197 ? 24.005 8.087 15.460 1.00 42.62 197 PRO A O 1
ATOM 1331 N N . PRO A 1 198 ? 25.897 7.156 14.697 1.00 42.46 198 PRO A N 1
ATOM 1332 C CA . PRO A 1 198 ? 25.221 6.392 13.641 1.00 42.97 198 PRO A CA 1
ATOM 1333 C C . PRO A 1 198 ? 24.179 5.393 14.150 1.00 42.25 198 PRO A C 1
ATOM 1334 O O . PRO A 1 198 ? 23.158 5.163 13.500 1.00 40.83 198 PRO A O 1
ATOM 1338 N N . GLY A 1 199 ? 24.447 4.794 15.306 1.00 42.81 199 GLY A N 1
ATOM 1339 C CA . GLY A 1 199 ? 23.509 3.838 15.875 1.00 44.42 199 GLY A CA 1
ATOM 1340 C C . GLY A 1 199 ? 22.152 4.484 16.081 1.00 44.70 199 GLY A C 1
ATOM 1341 O O . GLY A 1 199 ? 21.127 3.950 15.665 1.00 44.20 199 GLY A O 1
ATOM 1342 N N . GLU A 1 200 ? 22.151 5.648 16.718 1.00 45.16 200 GLU A N 1
ATOM 1343 C CA . GLU A 1 200 ? 20.920 6.377 16.963 1.00 46.80 200 GLU A CA 1
ATOM 1344 C C . GLU A 1 200 ? 20.274 6.837 15.658 1.00 46.76 200 GLU A C 1
ATOM 1345 O O . GLU A 1 200 ? 19.058 6.727 15.484 1.00 47.39 200 GLU A O 1
ATOM 1351 N N . ALA A 1 201 ? 21.089 7.346 14.738 1.00 45.27 201 ALA A N 1
ATOM 1352 C CA . ALA A 1 201 ? 20.576 7.818 13.461 1.00 43.64 201 ALA A CA 1
ATOM 1353 C C . ALA A 1 201 ? 19.777 6.737 12.749 1.00 42.66 201 ALA A C 1
ATOM 1354 O O . ALA A 1 201 ? 18.710 7.003 12.194 1.00 42.36 201 ALA A O 1
ATOM 1356 N N . ALA A 1 202 ? 20.299 5.516 12.763 1.00 42.34 202 ALA A N 1
ATOM 1357 C CA . ALA A 1 202 ? 19.636 4.396 12.102 1.00 43.41 202 ALA A CA 1
ATOM 1358 C C . ALA A 1 202 ? 18.252 4.108 12.702 1.00 43.12 202 ALA A C 1
ATOM 1359 O O . ALA A 1 202 ? 17.296 3.828 11.978 1.00 40.88 202 ALA A O 1
ATOM 1361 N N . VAL A 1 203 ? 18.155 4.178 14.026 1.00 44.11 203 VAL A N 1
ATOM 1362 C CA . VAL A 1 203 ? 16.887 3.942 14.712 1.00 44.66 203 VAL A CA 1
ATOM 1363 C C . VAL A 1 203 ? 15.861 4.992 14.292 1.00 45.24 203 VAL A C 1
ATOM 1364 O O . VAL A 1 203 ? 14.832 4.672 13.689 1.00 44.91 203 VAL A O 1
ATOM 1368 N N . ARG A 1 204 ? 16.158 6.248 14.604 1.00 45.72 204 ARG A N 1
ATOM 1369 C CA . ARG A 1 204 ? 15.272 7.347 14.260 1.00 47.20 204 ARG A CA 1
ATOM 1370 C C . ARG A 1 204 ? 14.871 7.279 12.793 1.00 47.39 204 ARG A C 1
ATOM 1371 O O . ARG A 1 204 ? 13.771 7.684 12.425 1.00 48.57 204 ARG A O 1
ATOM 1379 N N . LEU A 1 205 ? 15.757 6.753 11.956 1.00 47.21 205 LEU A N 1
ATOM 1380 C CA . LEU A 1 205 ? 15.461 6.641 10.535 1.00 47.13 205 LEU A CA 1
ATOM 1381 C C . LEU A 1 205 ? 14.456 5.519 10.275 1.00 48.10 205 LEU A C 1
ATOM 1382 O O . LEU A 1 205 ? 13.561 5.668 9.442 1.00 48.49 205 LEU A O 1
ATOM 1387 N N . VAL A 1 206 ? 14.602 4.399 10.984 1.00 49.27 206 VAL A N 1
ATOM 1388 C CA . VAL A 1 206 ? 13.683 3.278 10.805 1.00 50.53 206 VAL A CA 1
ATOM 1389 C C . VAL A 1 206 ? 12.359 3.577 11.506 1.00 49.76 206 VAL A C 1
ATOM 1390 O O . VAL A 1 206 ? 11.288 3.252 10.996 1.00 50.08 206 VAL A O 1
ATOM 1394 N N . LYS A 1 207 ? 12.431 4.206 12.670 1.00 48.61 207 LYS A N 1
ATOM 1395 C CA . LYS A 1 207 ? 11.221 4.558 13.396 1.00 48.03 207 LYS A CA 1
ATOM 1396 C C . LYS A 1 207 ? 10.371 5.518 12.564 1.00 48.56 207 LYS A C 1
ATOM 1397 O O . LYS A 1 207 ? 9.228 5.816 12.922 1.00 50.02 207 LYS A O 1
ATOM 1403 N N . ALA A 1 208 ? 10.915 5.986 11.444 1.00 47.68 208 ALA A N 1
ATOM 1404 C CA . ALA A 1 208 ? 10.191 6.932 10.607 1.00 46.84 208 ALA A CA 1
ATOM 1405 C C . ALA A 1 208 ? 9.624 6.400 9.293 1.00 46.86 208 ALA A C 1
ATOM 1406 O O . ALA A 1 208 ? 8.878 7.113 8.621 1.00 48.57 208 ALA A O 1
ATOM 1408 N N . GLY A 1 209 ? 9.963 5.173 8.904 1.00 45.12 209 GLY A N 1
ATOM 1409 C CA . GLY A 1 209 ? 9.415 4.662 7.654 1.00 44.46 209 GLY A CA 1
ATOM 1410 C C . GLY A 1 209 ? 10.371 3.995 6.674 1.00 43.87 209 GLY A C 1
ATOM 1411 O O . GLY A 1 209 ? 9.961 3.130 5.896 1.00 43.40 209 GLY A O 1
ATOM 1412 N N . ALA A 1 210 ? 11.638 4.405 6.687 1.00 43.53 210 ALA A N 1
ATOM 1413 C CA . ALA A 1 210 ? 12.652 3.816 5.811 1.00 42.29 210 ALA A CA 1
ATOM 1414 C C . ALA A 1 210 ? 12.733 2.308 6.034 1.00 42.43 210 ALA A C 1
ATOM 1415 O O . ALA A 1 210 ? 12.815 1.840 7.167 1.00 40.76 210 ALA A O 1
ATOM 1417 N N . SER A 1 211 ? 12.716 1.548 4.949 1.00 43.58 211 SER A N 1
ATOM 1418 C CA . SER A 1 211 ? 12.806 0.095 5.043 1.00 44.95 211 SER A CA 1
ATOM 1419 C C . SER A 1 211 ? 14.232 -0.311 4.698 1.00 44.79 211 SER A C 1
ATOM 1420 O O . SER A 1 211 ? 14.604 -1.479 4.791 1.00 45.47 211 SER A O 1
ATOM 1423 N N . ILE A 1 212 ? 15.015 0.679 4.283 1.00 43.62 212 ILE A N 1
ATOM 1424 C CA . ILE A 1 212 ? 16.405 0.482 3.917 1.00 40.18 212 ILE A CA 1
ATOM 1425 C C . ILE A 1 212 ? 17.171 1.672 4.458 1.00 40.31 212 ILE A C 1
ATOM 1426 O O . ILE A 1 212 ? 16.817 2.823 4.195 1.00 40.46 212 ILE A O 1
ATOM 1431 N N . ILE A 1 213 ? 18.210 1.39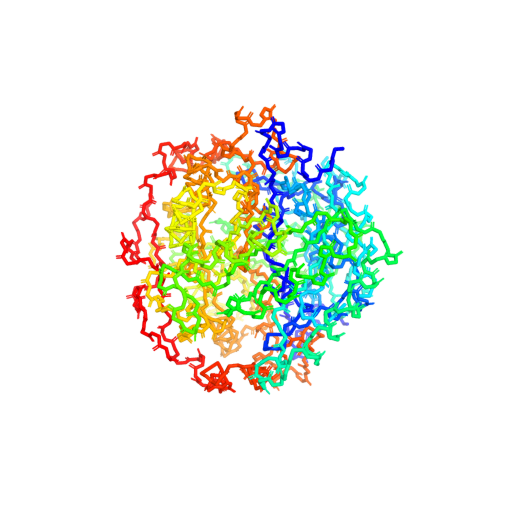8 5.232 1.00 39.72 213 ILE A N 1
ATOM 1432 C CA . ILE A 1 213 ? 19.014 2.464 5.792 1.00 39.37 213 ILE A CA 1
ATOM 1433 C C . ILE A 1 213 ? 20.495 2.214 5.532 1.00 38.14 213 ILE A C 1
ATOM 1434 O O . ILE A 1 213 ? 20.972 1.075 5.554 1.00 36.94 213 ILE A O 1
ATOM 1439 N N . GLY A 1 214 ? 21.219 3.293 5.274 1.00 35.94 214 GLY A N 1
ATOM 1440 C CA . GLY A 1 214 ? 22.629 3.155 5.015 1.00 34.96 214 GLY A CA 1
ATOM 1441 C C . GLY A 1 214 ? 23.430 4.429 5.146 1.00 34.08 214 GLY A C 1
ATOM 1442 O O . GLY A 1 214 ? 23.122 5.340 5.930 1.00 33.23 214 GLY A O 1
ATOM 1443 N N . VAL A 1 215 ? 24.470 4.488 4.332 1.00 32.51 215 VAL A N 1
ATOM 1444 C CA . VAL A 1 215 ? 25.385 5.611 4.343 1.00 30.52 215 VAL A CA 1
ATOM 1445 C C . VAL A 1 215 ? 25.796 5.838 2.886 1.00 30.02 215 VAL A C 1
ATOM 1446 O O . VAL A 1 215 ? 25.736 4.915 2.075 1.00 28.03 215 VAL A O 1
ATOM 1450 N N . ASN A 1 216 ? 26.148 7.070 2.535 1.00 29.00 216 ASN A N 1
ATOM 1451 C CA . ASN A 1 216 ? 26.605 7.342 1.185 1.00 28.49 216 ASN A CA 1
ATOM 1452 C C . ASN A 1 216 ? 27.515 8.561 1.162 1.00 28.46 216 ASN A C 1
ATOM 1453 O O . ASN A 1 216 ? 27.358 9.492 1.961 1.00 27.56 216 ASN A O 1
ATOM 1458 N N . CYS A 1 217 ? 28.506 8.521 0.275 1.00 27.35 217 CYS A N 1
ATOM 1459 C CA . CYS A 1 217 ? 29.439 9.637 0.101 1.00 26.43 217 CYS A CA 1
ATOM 1460 C C . CYS A 1 217 ? 30.341 9.945 1.302 1.00 25.44 217 CYS A C 1
ATOM 1461 O O . CYS A 1 217 ? 30.396 9.180 2.266 1.00 25.93 217 CYS A O 1
ATOM 1464 N N . HIS A 1 218 ? 31.070 11.059 1.218 1.00 23.67 218 HIS A N 1
ATOM 1465 C CA . HIS A 1 218 ? 31.955 11.508 2.293 1.00 24.23 218 HIS A CA 1
ATOM 1466 C C . HIS A 1 218 ? 33.185 10.662 2.643 1.00 23.52 218 HIS A C 1
ATOM 1467 O O . HIS A 1 218 ? 34.263 11.231 2.857 1.00 23.44 218 HIS A O 1
ATOM 1474 N N . PHE A 1 219 ? 33.041 9.335 2.727 1.00 22.16 219 PHE A N 1
ATOM 1475 C CA . PHE A 1 219 ? 34.181 8.470 3.062 1.00 21.61 219 PHE A CA 1
ATOM 1476 C C . PHE A 1 219 ? 34.374 7.278 2.127 1.00 20.18 219 PHE A C 1
ATOM 1477 O O . PHE A 1 219 ? 33.439 6.866 1.431 1.00 19.16 219 PHE A O 1
ATOM 1485 N N . ASP A 1 220 ? 35.590 6.716 2.145 1.00 20.34 220 ASP A N 1
ATOM 1486 C CA . ASP A 1 220 ? 35.938 5.555 1.324 1.00 18.99 220 ASP A CA 1
ATOM 1487 C C . ASP A 1 220 ? 35.148 4.327 1.795 1.00 20.16 220 ASP A C 1
ATOM 1488 O O . ASP A 1 220 ? 34.487 4.364 2.837 1.00 21.11 220 ASP A O 1
ATOM 1493 N N . PRO A 1 221 ? 35.203 3.221 1.040 1.00 19.78 221 PRO A N 1
ATOM 1494 C CA . PRO A 1 221 ? 34.468 2.009 1.422 1.00 21.23 221 PRO A CA 1
ATOM 1495 C C . PRO A 1 221 ? 34.776 1.471 2.815 1.00 22.43 221 PRO A C 1
ATOM 1496 O O . PRO A 1 221 ? 33.869 1.041 3.540 1.00 23.36 221 PRO A O 1
ATOM 1500 N N . THR A 1 222 ? 36.045 1.496 3.205 1.00 23.30 222 THR A N 1
ATOM 1501 C CA . THR A 1 222 ? 36.420 0.967 4.522 1.00 24.31 222 THR A CA 1
ATOM 1502 C C . THR A 1 222 ? 35.767 1.702 5.674 1.00 22.99 222 THR A C 1
ATOM 1503 O O . THR A 1 222 ? 35.134 1.091 6.527 1.00 24.65 222 THR A O 1
ATOM 1507 N N . ILE A 1 223 ? 35.916 3.015 5.706 1.00 22.50 223 ILE A N 1
ATOM 1508 C CA . ILE A 1 223 ? 35.316 3.802 6.767 1.00 22.75 223 ILE A CA 1
ATOM 1509 C C . ILE A 1 223 ? 33.792 3.729 6.671 1.00 23.12 223 ILE A C 1
ATOM 1510 O O . ILE A 1 223 ? 33.117 3.665 7.685 1.00 23.21 223 ILE A O 1
ATOM 1515 N N . SER A 1 224 ? 33.253 3.721 5.454 1.00 23.50 224 SER A N 1
ATOM 1516 C CA . SER A 1 224 ? 31.807 3.650 5.273 1.00 24.30 224 SER A CA 1
ATOM 1517 C C . SER A 1 224 ? 31.204 2.400 5.932 1.00 24.66 224 SER A C 1
ATOM 1518 O O . SER A 1 224 ? 30.160 2.480 6.586 1.00 23.49 224 SER A O 1
ATOM 1521 N N . LEU A 1 225 ? 31.852 1.249 5.757 1.00 25.39 225 LEU A N 1
ATOM 1522 C CA . LEU A 1 225 ? 31.339 0.019 6.349 1.00 25.49 225 LEU A CA 1
ATOM 1523 C C . LEU A 1 225 ? 31.422 0.056 7.864 1.00 26.67 225 LEU A C 1
ATOM 1524 O O . LEU A 1 225 ? 30.649 -0.616 8.540 1.00 28.59 225 LEU A O 1
ATOM 1529 N N . LYS A 1 226 ? 32.355 0.830 8.409 1.00 28.61 226 LYS A N 1
ATOM 1530 C CA . LYS A 1 226 ? 32.462 0.939 9.867 1.00 31.10 226 LYS A CA 1
ATOM 1531 C C . LYS A 1 226 ? 31.229 1.678 10.371 1.00 31.99 226 LYS A C 1
ATOM 1532 O O . LYS A 1 226 ? 30.705 1.392 11.447 1.00 33.94 226 LYS A O 1
ATOM 1538 N N . THR A 1 227 ? 30.779 2.642 9.574 1.00 31.48 227 THR A N 1
ATOM 1539 C CA . THR A 1 227 ? 29.608 3.445 9.894 1.00 30.27 227 THR A CA 1
ATOM 1540 C C . THR A 1 227 ? 28.376 2.549 9.872 1.00 30.28 227 THR A C 1
ATOM 1541 O O . THR A 1 227 ? 27.553 2.572 10.787 1.00 29.51 227 THR A O 1
ATOM 1545 N N . VAL A 1 228 ? 28.271 1.756 8.816 1.00 31.52 228 VAL A N 1
ATOM 1546 C CA . VAL A 1 228 ? 27.159 0.838 8.641 1.00 31.99 228 VAL A CA 1
ATOM 1547 C C . VAL A 1 228 ? 27.099 -0.208 9.751 1.00 33.47 228 VAL A C 1
ATOM 1548 O O . VAL A 1 228 ? 26.016 -0.602 10.171 1.00 34.17 228 VAL A O 1
ATOM 1552 N N . LYS A 1 229 ? 28.258 -0.660 10.221 1.00 35.49 229 LYS A N 1
ATOM 1553 C CA . LYS A 1 229 ? 28.299 -1.651 11.291 1.00 36.77 229 LYS A CA 1
ATOM 1554 C C . LYS A 1 229 ? 27.687 -1.054 12.552 1.00 37.66 229 LYS A C 1
ATOM 1555 O O . LYS A 1 229 ? 26.936 -1.718 13.266 1.00 36.90 229 LYS A O 1
ATOM 1561 N N . LEU A 1 230 ? 28.009 0.211 12.811 1.00 39.22 230 LEU A N 1
ATOM 1562 C CA . LEU A 1 230 ? 27.495 0.919 13.980 1.00 40.16 230 LEU A CA 1
ATOM 1563 C C . LEU A 1 230 ? 25.995 1.169 13.871 1.00 40.77 230 LEU A C 1
ATOM 1564 O O . LEU A 1 230 ? 25.287 1.179 14.879 1.00 41.90 230 LEU A O 1
ATOM 1569 N N . MET A 1 231 ? 25.505 1.380 12.655 1.00 39.48 231 MET A N 1
ATOM 1570 C CA . MET A 1 231 ? 24.080 1.607 12.477 1.00 39.73 231 MET A CA 1
ATOM 1571 C C . MET A 1 231 ? 23.357 0.283 12.727 1.00 41.51 231 MET A C 1
ATOM 1572 O O . MET A 1 231 ? 22.296 0.246 13.355 1.00 43.19 231 MET A O 1
ATOM 1577 N N . LYS A 1 232 ? 23.952 -0.797 12.224 1.00 41.95 232 LYS A N 1
ATOM 1578 C CA . LYS A 1 232 ? 23.411 -2.146 12.359 1.00 41.10 232 LYS A CA 1
ATOM 1579 C C . LYS A 1 232 ? 23.267 -2.528 13.822 1.00 40.97 232 LYS A C 1
ATOM 1580 O O . LYS A 1 232 ? 22.216 -2.998 14.251 1.00 41.72 232 LYS A O 1
ATOM 1586 N N . GLU A 1 233 ? 24.335 -2.321 14.579 1.00 41.00 233 GLU A N 1
ATOM 1587 C CA . GLU A 1 233 ? 24.350 -2.644 15.994 1.00 42.28 233 GLU A CA 1
ATOM 1588 C C . GLU A 1 233 ? 23.383 -1.745 16.752 1.00 43.45 233 GLU A C 1
ATOM 1589 O O . GLU A 1 233 ? 22.805 -2.156 17.760 1.00 44.35 233 GLU A O 1
ATOM 1595 N N . GLY A 1 234 ? 23.207 -0.520 16.267 1.00 44.28 234 GLY A N 1
ATOM 1596 C CA . GLY A 1 234 ? 22.279 0.391 16.908 1.00 45.19 234 GLY A CA 1
ATOM 1597 C C . GLY A 1 234 ? 20.868 -0.153 16.760 1.00 47.10 234 GLY A C 1
ATOM 1598 O O . GLY A 1 234 ? 20.087 -0.154 17.712 1.00 47.89 234 GLY A O 1
ATOM 1599 N N . LEU A 1 235 ? 20.541 -0.618 15.557 1.00 47.96 235 LEU A N 1
ATOM 1600 C CA . LEU A 1 235 ? 19.223 -1.175 15.283 1.00 48.04 235 LEU A CA 1
ATOM 1601 C C . LEU A 1 235 ? 19.000 -2.426 16.118 1.00 50.01 235 LEU A C 1
ATOM 1602 O O . LEU A 1 235 ? 17.948 -2.591 16.739 1.00 50.82 235 LEU A O 1
ATOM 1607 N N . GLU A 1 236 ? 19.992 -3.310 16.132 1.00 51.38 236 GLU A N 1
ATOM 1608 C CA . GLU A 1 236 ? 19.879 -4.549 16.888 1.00 53.42 236 GLU A CA 1
ATOM 1609 C C . GLU A 1 236 ? 19.533 -4.263 18.344 1.00 54.46 236 GLU A C 1
ATOM 1610 O O . GLU A 1 236 ? 18.653 -4.906 18.918 1.00 55.52 236 GLU A O 1
ATOM 1616 N N . ALA A 1 237 ? 20.224 -3.289 18.928 1.00 55.15 237 ALA A N 1
ATOM 1617 C CA . ALA A 1 237 ? 20.000 -2.905 20.314 1.00 55.71 237 ALA A CA 1
ATOM 1618 C C . ALA A 1 237 ? 18.652 -2.211 20.488 1.00 56.78 237 ALA A C 1
ATOM 1619 O O . ALA A 1 237 ? 18.225 -1.943 21.611 1.00 57.09 237 ALA A O 1
ATOM 1621 N N . ALA A 1 238 ? 17.991 -1.913 19.374 1.00 57.55 238 ALA A N 1
ATOM 1622 C CA . ALA A 1 238 ? 16.686 -1.262 19.409 1.00 57.97 238 ALA A CA 1
ATOM 1623 C C . ALA A 1 238 ? 15.606 -2.283 19.050 1.00 59.11 238 ALA A C 1
ATOM 1624 O O . ALA A 1 238 ? 14.429 -1.940 18.905 1.00 58.49 238 ALA A O 1
ATOM 1626 N N . GLN A 1 239 ? 16.024 -3.538 18.906 1.00 60.26 239 GLN A N 1
ATOM 1627 C CA . GLN A 1 239 ? 15.118 -4.628 18.565 1.00 60.80 239 GLN A CA 1
ATOM 1628 C C . GLN A 1 239 ? 14.453 -4.361 17.223 1.00 59.98 239 GLN A C 1
ATOM 1629 O O . GLN A 1 239 ? 13.482 -5.025 16.856 1.00 60.28 239 GLN A O 1
ATOM 1635 N N . LEU A 1 240 ? 14.977 -3.382 16.493 1.00 58.44 240 LEU A N 1
ATOM 1636 C CA . LEU A 1 240 ? 14.428 -3.033 15.189 1.00 56.91 240 LEU A CA 1
ATOM 1637 C C . LEU A 1 240 ? 15.232 -3.657 14.063 1.00 55.69 240 LEU A C 1
ATOM 1638 O O . LEU A 1 240 ? 16.328 -4.181 14.278 1.00 55.24 240 LEU A O 1
ATOM 1643 N N . LYS A 1 241 ? 14.679 -3.593 12.859 1.00 54.43 241 LYS A N 1
ATOM 1644 C CA . LYS A 1 241 ? 15.344 -4.152 11.698 1.00 53.88 241 LYS A CA 1
ATOM 1645 C C . LYS A 1 241 ? 15.027 -3.434 10.398 1.00 52.57 241 LYS A C 1
ATOM 1646 O O . LYS A 1 241 ? 13.955 -2.849 10.232 1.00 52.90 241 LYS A O 1
ATOM 1652 N N . ALA A 1 242 ? 15.983 -3.489 9.477 1.00 49.83 242 ALA A N 1
ATOM 1653 C CA . ALA A 1 242 ? 15.841 -2.866 8.174 1.00 47.16 242 ALA A CA 1
ATOM 1654 C C . ALA A 1 242 ? 16.978 -3.345 7.295 1.00 45.15 242 ALA A C 1
ATOM 1655 O O . ALA A 1 242 ? 18.003 -3.812 7.792 1.00 44.60 242 ALA A O 1
ATOM 1657 N N . HIS A 1 243 ? 16.788 -3.242 5.986 1.00 41.76 243 HIS A N 1
ATOM 1658 C CA . HIS A 1 243 ? 17.809 -3.656 5.049 1.00 40.41 243 HIS A CA 1
ATOM 1659 C C . HIS A 1 243 ? 18.964 -2.662 5.133 1.00 39.55 243 HIS A C 1
ATOM 1660 O O . HIS A 1 243 ? 18.747 -1.474 5.367 1.00 39.53 243 HIS A O 1
ATOM 1667 N N . LEU A 1 244 ? 20.189 -3.157 4.968 1.00 37.81 244 LEU A N 1
ATOM 1668 C CA . LEU A 1 244 ? 21.376 -2.308 5.030 1.00 35.02 244 LEU A CA 1
ATOM 1669 C C . LEU A 1 244 ? 21.824 -1.924 3.632 1.00 33.34 244 LEU A C 1
ATOM 1670 O O . LEU A 1 244 ? 21.751 -2.721 2.691 1.00 31.44 244 LEU A O 1
ATOM 1675 N N . MET A 1 245 ? 22.301 -0.690 3.512 1.00 32.35 245 MET A N 1
ATOM 1676 C CA . MET A 1 245 ? 22.723 -0.140 2.236 1.00 31.16 245 MET A CA 1
ATOM 1677 C C . MET A 1 245 ? 23.997 0.700 2.360 1.00 30.40 245 MET A C 1
ATOM 1678 O O . MET A 1 245 ? 24.224 1.359 3.382 1.00 29.78 245 MET A O 1
ATOM 1683 N N . SER A 1 246 ? 24.831 0.664 1.323 1.00 28.17 246 SER A N 1
ATOM 1684 C CA . SER A 1 246 ? 26.059 1.438 1.320 1.00 26.53 246 SER A CA 1
ATOM 1685 C C . SER A 1 246 ? 26.423 1.881 -0.090 1.00 26.99 246 SER A C 1
ATOM 1686 O O . SER A 1 246 ? 26.346 1.105 -1.051 1.00 24.28 246 SER A O 1
ATOM 1689 N N . GLN A 1 247 ? 26.786 3.158 -0.191 1.00 27.82 247 GLN A N 1
ATOM 1690 C CA . GLN A 1 247 ? 27.200 3.782 -1.439 1.00 28.17 247 GLN A CA 1
ATOM 1691 C C . GLN A 1 247 ? 28.319 4.749 -1.062 1.00 27.23 247 GLN A C 1
ATOM 1692 O O . GLN A 1 247 ? 28.139 5.972 -1.017 1.00 26.96 247 GLN A O 1
ATOM 1698 N N . PRO A 1 248 ? 29.496 4.195 -0.754 1.00 26.69 248 PRO A N 1
ATOM 1699 C CA . PRO A 1 248 ? 30.666 4.983 -0.369 1.00 25.34 248 PRO A CA 1
ATOM 1700 C C . PRO A 1 248 ? 31.314 5.643 -1.578 1.00 24.44 248 PRO A C 1
ATOM 1701 O O . PRO A 1 248 ? 30.908 5.416 -2.724 1.00 23.98 248 PRO A O 1
ATOM 1705 N N . LEU A 1 249 ? 32.315 6.472 -1.299 1.00 23.40 249 LEU A N 1
ATOM 1706 C CA . LEU A 1 249 ? 33.097 7.123 -2.341 1.00 22.10 249 LEU A CA 1
ATOM 1707 C C . LEU A 1 249 ? 33.995 6.037 -2.919 1.00 22.06 249 LEU A C 1
ATOM 1708 O O . LEU A 1 249 ? 34.271 5.034 -2.250 1.00 21.36 249 LEU A O 1
AT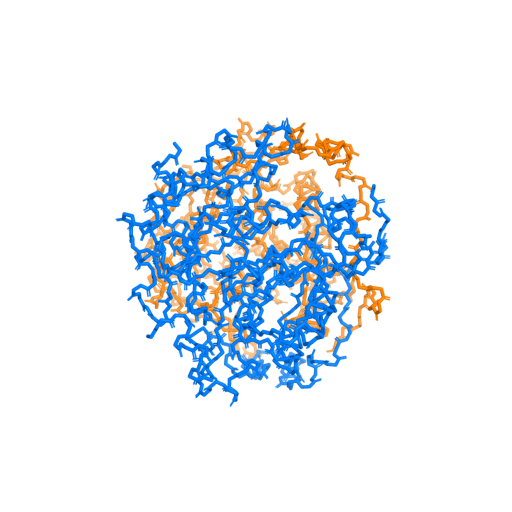OM 1713 N N . ALA A 1 250 ? 34.447 6.226 -4.153 1.00 21.76 250 ALA A N 1
ATOM 1714 C CA . ALA A 1 250 ? 35.381 5.284 -4.746 1.00 23.96 250 ALA A CA 1
ATOM 1715 C C . ALA A 1 250 ? 36.785 5.873 -4.522 1.00 25.09 250 ALA A C 1
ATOM 1716 O O . ALA A 1 250 ? 37.747 5.477 -5.177 1.00 27.36 250 ALA A O 1
ATOM 1718 N N . TYR A 1 251 ? 36.889 6.845 -3.621 1.00 22.68 251 TYR A N 1
ATOM 1719 C CA . TYR A 1 251 ? 38.180 7.461 -3.303 1.00 21.28 251 TYR A CA 1
ATOM 1720 C C . TYR A 1 251 ? 38.614 7.055 -1.906 1.00 20.23 251 TYR A C 1
ATOM 1721 O O . TYR A 1 251 ? 37.808 7.075 -0.979 1.00 20.34 251 TYR A O 1
ATOM 1730 N N . HIS A 1 252 ? 39.887 6.699 -1.764 1.00 19.64 252 HIS A N 1
ATOM 1731 C CA . HIS A 1 252 ? 40.459 6.353 -0.471 1.00 19.41 252 HIS A CA 1
ATOM 1732 C C . HIS A 1 252 ? 40.543 7.649 0.352 1.00 20.27 252 HIS A C 1
ATOM 1733 O O . HIS A 1 252 ? 41.034 8.677 -0.145 1.00 19.81 252 HIS A O 1
ATOM 1740 N N . THR A 1 253 ? 40.091 7.604 1.604 1.00 19.51 253 THR A N 1
ATOM 1741 C CA . THR A 1 253 ? 40.115 8.780 2.463 1.00 18.62 253 THR A CA 1
ATOM 1742 C C . THR A 1 253 ? 40.586 8.504 3.890 1.00 19.62 253 THR A C 1
ATOM 1743 O O . THR A 1 253 ? 39.922 8.896 4.851 1.00 18.92 253 THR A O 1
ATOM 1747 N N . PRO A 1 254 ? 41.752 7.853 4.049 1.00 20.09 254 PRO A N 1
ATOM 1748 C CA . PRO A 1 254 ? 42.254 7.567 5.400 1.00 20.15 254 PRO A CA 1
ATOM 1749 C C . PRO A 1 254 ? 42.590 8.845 6.156 1.00 19.87 254 PRO A C 1
ATOM 1750 O O . PRO A 1 254 ? 42.772 8.829 7.374 1.00 19.41 254 PRO A O 1
ATOM 1754 N N . ASP A 1 255 ? 42.686 9.951 5.424 1.00 20.33 255 ASP A N 1
ATOM 1755 C CA . ASP A 1 255 ? 43.034 11.222 6.027 1.00 19.32 255 ASP A CA 1
ATOM 1756 C C . ASP A 1 255 ? 41.875 12.174 6.347 1.00 20.67 255 ASP A C 1
ATOM 1757 O O . ASP A 1 255 ? 42.090 13.236 6.914 1.00 21.90 255 ASP A O 1
ATOM 1762 N N . ALA A 1 256 ? 40.648 11.794 6.012 1.00 21.68 256 ALA A N 1
ATOM 1763 C CA . ALA A 1 256 ? 39.505 12.655 6.292 1.00 23.46 256 ALA A CA 1
ATOM 1764 C C . ALA A 1 256 ? 39.105 12.673 7.767 1.00 24.92 256 ALA A C 1
ATOM 1765 O O . ALA A 1 256 ? 39.236 11.668 8.466 1.00 25.05 256 ALA A O 1
ATOM 1767 N N . ASN A 1 257 ? 38.635 13.822 8.249 1.00 26.36 257 ASN A N 1
ATOM 1768 C CA . ASN A 1 257 ? 38.156 13.898 9.625 1.00 27.63 257 ASN A CA 1
ATOM 1769 C C . ASN A 1 257 ? 36.648 13.633 9.516 1.00 27.84 257 ASN A C 1
ATOM 1770 O O . ASN A 1 257 ? 36.173 13.274 8.440 1.00 26.31 257 ASN A O 1
ATOM 1775 N N . LYS A 1 258 ? 35.891 13.803 10.597 1.00 29.19 258 LYS A N 1
ATOM 1776 C CA . LYS A 1 258 ? 34.450 13.522 10.552 1.00 30.01 258 LYS A CA 1
ATOM 1777 C C . LYS A 1 258 ? 33.641 14.308 9.528 1.00 29.75 258 LYS A C 1
ATOM 1778 O O . LYS A 1 258 ? 32.475 13.998 9.302 1.00 29.51 258 LYS A O 1
ATOM 1784 N N . GLN A 1 259 ? 34.250 15.314 8.905 1.00 30.25 259 GLN A N 1
ATOM 1785 C CA . GLN A 1 259 ? 33.558 16.131 7.909 1.00 29.85 259 GLN A CA 1
ATOM 1786 C C . GLN A 1 259 ? 33.510 15.527 6.500 1.00 27.93 259 GLN A C 1
ATOM 1787 O O . GLN A 1 259 ? 32.759 15.994 5.636 1.00 26.73 259 GLN A O 1
ATOM 1793 N N . GLY A 1 260 ? 34.302 14.491 6.260 1.00 26.21 260 GLY A N 1
ATOM 1794 C CA . GLY A 1 260 ? 34.285 13.875 4.944 1.00 26.99 260 GLY A CA 1
ATOM 1795 C C . GLY A 1 260 ? 35.328 14.437 3.994 1.00 25.85 260 GLY A C 1
ATOM 1796 O O . GLY A 1 260 ? 36.062 15.369 4.338 1.00 25.52 260 GLY A O 1
ATOM 1797 N N . PHE A 1 261 ? 35.372 13.883 2.783 1.00 25.71 261 PHE A N 1
ATOM 1798 C CA . PHE A 1 261 ? 36.360 14.285 1.792 1.00 23.64 261 PHE A CA 1
ATOM 1799 C C . PHE A 1 261 ? 36.276 15.722 1.294 1.00 23.36 261 PHE A C 1
ATOM 1800 O O . PHE A 1 261 ? 37.237 16.231 0.736 1.00 23.20 261 PHE A O 1
ATOM 1808 N N . ILE A 1 262 ? 35.145 16.385 1.494 1.00 21.73 262 ILE A N 1
ATOM 1809 C CA . ILE A 1 262 ? 35.029 17.755 1.031 1.00 21.86 262 ILE A CA 1
ATOM 1810 C C . ILE A 1 262 ? 36.072 18.669 1.671 1.00 22.26 262 ILE A C 1
ATOM 1811 O O . ILE A 1 262 ? 36.568 19.594 1.030 1.00 22.11 262 ILE A O 1
ATOM 1816 N N . ASP A 1 263 ? 36.416 18.398 2.925 1.00 21.70 263 ASP A N 1
ATOM 1817 C CA . ASP A 1 263 ? 37.395 19.215 3.638 1.00 22.31 263 ASP A CA 1
ATOM 1818 C C . ASP A 1 263 ? 38.847 18.919 3.270 1.00 21.67 263 ASP A C 1
ATOM 1819 O O . ASP A 1 263 ? 39.755 19.677 3.651 1.00 19.31 263 ASP A O 1
ATOM 1824 N N . LEU A 1 264 ? 39.080 17.829 2.537 1.00 19.58 264 LEU A N 1
ATOM 1825 C CA . LEU A 1 264 ? 40.445 17.510 2.131 1.00 19.50 264 LEU A CA 1
ATOM 1826 C C . LEU A 1 264 ? 40.836 18.531 1.063 1.00 18.62 264 LEU A C 1
ATOM 1827 O O . LEU A 1 264 ? 40.010 18.920 0.241 1.00 17.06 264 LEU A O 1
ATOM 1832 N N . PRO A 1 265 ? 42.106 18.978 1.068 1.00 18.51 265 PRO A N 1
ATOM 1833 C CA . PRO A 1 265 ? 42.665 19.961 0.127 1.00 17.98 265 PRO A CA 1
ATOM 1834 C C . PRO A 1 265 ? 42.421 19.654 -1.356 1.00 18.96 265 PRO A C 1
ATOM 1835 O O . PRO A 1 265 ? 42.257 20.561 -2.181 1.00 17.55 265 PRO A O 1
ATOM 1839 N N . GLU A 1 266 ? 42.410 18.368 -1.687 1.00 18.45 266 GLU A N 1
ATOM 1840 C CA . GLU A 1 266 ? 42.234 17.949 -3.077 1.00 18.05 266 GLU A CA 1
ATOM 1841 C C . GLU A 1 266 ? 40.800 17.919 -3.616 1.00 17.92 266 GLU A C 1
ATOM 1842 O O . GLU A 1 266 ? 40.596 17.697 -4.812 1.00 18.98 266 GLU A O 1
ATOM 1848 N N . PHE A 1 267 ? 39.804 18.127 -2.758 1.00 17.93 267 PHE A N 1
ATOM 1849 C CA . PHE A 1 267 ? 38.421 18.127 -3.237 1.00 18.55 267 PHE A CA 1
ATOM 1850 C C . PHE A 1 267 ? 38.165 19.418 -4.012 1.00 20.10 267 PHE A C 1
ATOM 1851 O O . PHE A 1 267 ? 38.463 20.512 -3.512 1.00 19.10 267 PHE A O 1
ATOM 1859 N N . PRO A 1 268 ? 37.597 19.315 -5.227 1.00 19.93 268 PRO A N 1
ATOM 1860 C CA . PRO A 1 268 ? 37.201 18.072 -5.901 1.00 19.09 268 PRO A CA 1
ATOM 1861 C C . PRO A 1 268 ? 38.047 17.823 -7.155 1.00 20.59 268 PRO A C 1
ATOM 1862 O O . PRO A 1 268 ? 37.779 16.881 -7.907 1.00 22.77 268 PRO A O 1
ATOM 1866 N N . PHE A 1 269 ? 39.069 18.651 -7.369 1.00 20.62 269 PHE A N 1
ATOM 1867 C CA . PHE A 1 269 ? 39.891 18.557 -8.570 1.00 21.72 269 PHE A CA 1
ATOM 1868 C C . PHE A 1 269 ? 41.253 17.880 -8.509 1.00 20.68 269 PHE A C 1
ATOM 1869 O O . PHE A 1 269 ? 41.971 17.857 -9.518 1.00 21.04 269 PHE A O 1
ATOM 1877 N N . GLY A 1 270 ? 41.612 17.334 -7.352 1.00 18.40 270 GLY A N 1
ATOM 1878 C CA . GLY A 1 270 ? 42.893 16.663 -7.235 1.00 18.21 270 GLY A CA 1
ATOM 1879 C C . GLY A 1 270 ? 42.751 15.314 -6.552 1.00 19.20 270 GLY A C 1
ATOM 1880 O O . GLY A 1 270 ? 43.698 14.822 -5.947 1.00 19.24 270 GLY A O 1
ATOM 1881 N N . LEU A 1 271 ? 41.561 14.722 -6.654 1.00 18.47 271 LEU A N 1
ATOM 1882 C CA . LEU A 1 271 ? 41.263 13.440 -6.028 1.00 19.79 271 LEU A CA 1
ATOM 1883 C C . LEU A 1 271 ? 41.698 12.212 -6.818 1.00 20.71 271 LEU A C 1
ATOM 1884 O O . LEU A 1 271 ? 41.624 11.086 -6.301 1.00 20.12 271 LEU A O 1
ATOM 1889 N N . GLU A 1 272 ? 42.158 12.432 -8.052 1.00 21.17 272 GLU A N 1
ATOM 1890 C CA . GLU A 1 272 ? 42.567 11.350 -8.943 1.00 21.95 272 GLU A CA 1
ATOM 1891 C C . GLU A 1 272 ? 43.375 10.206 -8.341 1.00 21.20 272 GLU A C 1
ATOM 1892 O O . GLU A 1 272 ? 43.002 9.049 -8.467 1.00 22.28 272 GLU A O 1
ATOM 1898 N N . PRO A 1 273 ? 44.488 10.509 -7.668 1.00 21.17 273 PRO A N 1
ATOM 1899 C CA . PRO A 1 273 ? 45.282 9.414 -7.099 1.00 21.15 273 PRO A CA 1
ATOM 1900 C C . PRO A 1 273 ? 44.579 8.500 -6.105 1.00 19.96 273 PRO A C 1
ATOM 1901 O O . PRO A 1 273 ? 45.008 7.364 -5.897 1.00 19.92 273 PRO A O 1
ATOM 1905 N N . ARG A 1 274 ? 43.489 8.984 -5.520 1.00 18.32 274 ARG A N 1
ATOM 1906 C CA . ARG A 1 274 ? 42.748 8.232 -4.516 1.00 16.70 274 ARG A CA 1
ATOM 1907 C C . ARG A 1 274 ? 41.760 7.216 -5.060 1.00 17.37 274 ARG A C 1
ATOM 1908 O O . ARG A 1 274 ? 41.267 6.372 -4.310 1.00 17.15 274 ARG A O 1
ATOM 1916 N N . VAL A 1 275 ? 41.457 7.300 -6.353 1.00 18.16 275 VAL A N 1
ATOM 1917 C CA . VAL A 1 275 ? 40.484 6.405 -6.964 1.00 18.40 275 VAL A CA 1
ATOM 1918 C C . VAL A 1 275 ? 40.737 4.918 -6.744 1.00 18.70 275 VAL A C 1
ATOM 1919 O O . VAL A 1 275 ? 41.833 4.406 -6.975 1.00 18.01 275 VAL A O 1
ATOM 1923 N N . ALA A 1 276 ? 39.694 4.220 -6.317 1.00 18.01 276 ALA A N 1
ATOM 1924 C CA . ALA A 1 276 ? 39.787 2.789 -6.064 1.00 19.53 276 ALA A CA 1
ATOM 1925 C C . ALA A 1 276 ? 39.983 1.987 -7.348 1.00 20.50 276 ALA A C 1
ATOM 1926 O O . ALA A 1 276 ? 39.452 2.348 -8.391 1.00 21.08 276 ALA A O 1
ATOM 1928 N N . THR A 1 277 ? 40.748 0.902 -7.270 1.00 20.26 277 THR A N 1
ATOM 1929 C CA . THR A 1 277 ? 40.916 0.021 -8.422 1.00 20.56 277 THR A CA 1
ATOM 1930 C C . THR A 1 277 ? 39.705 -0.912 -8.337 1.00 21.40 277 THR A C 1
ATOM 1931 O O . THR A 1 277 ? 38.976 -0.894 -7.346 1.00 22.02 277 THR A O 1
ATOM 1935 N N . ARG A 1 278 ? 39.490 -1.726 -9.363 1.00 22.34 278 ARG A N 1
ATOM 1936 C CA . ARG A 1 278 ? 38.375 -2.653 -9.328 1.00 23.74 278 ARG A CA 1
ATOM 1937 C C . ARG A 1 278 ? 38.587 -3.676 -8.212 1.00 23.63 278 ARG A C 1
ATOM 1938 O O . ARG A 1 278 ? 37.620 -4.200 -7.653 1.00 24.47 278 ARG A O 1
ATOM 1946 N N . TRP A 1 279 ? 39.846 -3.939 -7.867 1.00 23.49 279 TRP A N 1
ATOM 1947 C CA . TRP A 1 279 ? 40.168 -4.900 -6.810 1.00 23.81 279 TRP A CA 1
ATOM 1948 C C . TRP A 1 279 ? 39.785 -4.333 -5.447 1.00 22.96 279 TRP A C 1
ATOM 1949 O O . TRP A 1 279 ? 39.298 -5.062 -4.588 1.00 25.06 279 TRP A O 1
ATOM 1960 N N . ASP A 1 280 ? 39.991 -3.033 -5.246 1.00 23.05 280 ASP A N 1
ATOM 1961 C CA . ASP A 1 280 ? 39.605 -2.398 -3.985 1.00 22.34 280 ASP A CA 1
ATOM 1962 C C . ASP A 1 280 ? 38.085 -2.537 -3.816 1.00 22.17 280 ASP A C 1
ATOM 1963 O O . ASP A 1 280 ? 37.587 -2.784 -2.716 1.00 22.03 280 ASP A O 1
ATOM 1968 N N . ILE A 1 281 ? 37.347 -2.356 -4.907 1.00 21.92 281 ILE A N 1
ATOM 1969 C CA . ILE A 1 281 ? 35.890 -2.428 -4.830 1.00 22.04 281 ILE A CA 1
ATOM 1970 C C . ILE A 1 281 ? 35.385 -3.854 -4.606 1.00 22.46 281 ILE A C 1
ATOM 1971 O O . ILE A 1 281 ? 34.416 -4.052 -3.869 1.00 21.28 281 ILE A O 1
ATOM 1976 N N . GLN A 1 282 ? 36.031 -4.847 -5.223 1.00 22.99 282 GLN A N 1
ATOM 1977 C CA . GLN A 1 282 ? 35.600 -6.223 -5.000 1.00 24.22 282 GLN A CA 1
ATOM 1978 C C . GLN A 1 282 ? 35.780 -6.543 -3.522 1.00 25.96 282 GLN A C 1
ATOM 1979 O O . GLN A 1 282 ? 34.948 -7.216 -2.927 1.00 27.73 282 GLN A O 1
ATOM 1985 N N . LYS A 1 283 ? 36.858 -6.052 -2.918 1.00 27.02 283 LYS A N 1
ATOM 1986 C CA . LYS A 1 283 ? 37.065 -6.301 -1.497 1.00 27.71 283 LYS A CA 1
ATOM 1987 C C . LYS A 1 283 ? 35.948 -5.619 -0.711 1.00 26.77 283 LYS A C 1
ATOM 1988 O O . LYS A 1 283 ? 35.420 -6.171 0.259 1.00 26.99 283 LYS A O 1
ATOM 1994 N N . TYR A 1 284 ? 35.594 -4.408 -1.128 1.00 26.15 284 TYR A N 1
ATOM 1995 C CA . TYR A 1 284 ? 34.521 -3.657 -0.478 1.00 24.33 284 TYR A CA 1
ATOM 1996 C C . TYR A 1 284 ? 33.206 -4.442 -0.542 1.00 24.14 284 TYR A C 1
ATOM 1997 O O . TYR A 1 284 ? 32.527 -4.608 0.463 1.00 24.19 284 TYR A O 1
ATOM 2006 N N . ALA A 1 285 ? 32.861 -4.923 -1.728 1.00 24.08 285 ALA A N 1
ATOM 2007 C CA . ALA A 1 285 ? 31.625 -5.679 -1.922 1.00 25.27 285 ALA A CA 1
ATOM 2008 C C . ALA A 1 285 ? 31.582 -6.925 -1.040 1.00 26.81 285 ALA A C 1
ATOM 2009 O O . ALA A 1 285 ? 30.553 -7.230 -0.419 1.00 27.09 285 ALA A O 1
ATOM 2011 N N . ARG A 1 286 ? 32.696 -7.649 -0.999 1.00 27.51 286 ARG A N 1
ATOM 2012 C CA . ARG A 1 286 ? 32.774 -8.851 -0.183 1.00 27.94 286 ARG A CA 1
ATOM 2013 C C . ARG A 1 286 ? 32.537 -8.529 1.291 1.00 28.03 286 ARG A C 1
ATOM 2014 O O . ARG A 1 286 ? 31.741 -9.202 1.946 1.00 29.01 286 ARG A O 1
ATOM 2022 N N . GLU A 1 287 ? 33.208 -7.499 1.810 1.00 28.43 287 GLU A N 1
ATOM 2023 C CA . GLU A 1 287 ? 33.045 -7.114 3.217 1.00 29.22 287 GLU A CA 1
ATOM 2024 C C . GLU A 1 287 ? 31.647 -6.566 3.519 1.00 28.31 287 GLU A C 1
ATOM 2025 O O . GLU A 1 287 ? 31.128 -6.734 4.628 1.00 28.21 287 GLU A O 1
ATOM 2031 N N . ALA A 1 288 ? 31.059 -5.886 2.540 1.00 27.26 288 ALA A N 1
ATOM 2032 C CA . ALA A 1 288 ? 29.718 -5.325 2.684 1.00 27.96 288 ALA A CA 1
ATOM 2033 C C . ALA A 1 288 ? 28.748 -6.502 2.824 1.00 28.62 288 ALA A C 1
ATOM 2034 O O . ALA A 1 288 ? 27.893 -6.522 3.710 1.00 29.34 288 ALA A O 1
ATOM 2036 N N . TYR A 1 289 ? 28.904 -7.479 1.937 1.00 28.62 289 TYR A N 1
ATOM 2037 C CA . TYR A 1 289 ? 28.087 -8.676 1.959 1.00 29.70 289 TYR A CA 1
ATOM 2038 C C . TYR A 1 289 ? 28.229 -9.362 3.318 1.00 29.71 289 TYR A C 1
ATOM 2039 O O . TYR A 1 289 ? 27.228 -9.649 3.975 1.00 31.01 289 TYR A O 1
ATOM 2048 N N . ASN A 1 290 ? 29.470 -9.596 3.748 1.00 28.47 290 ASN A N 1
ATOM 2049 C CA . ASN A 1 290 ? 29.736 -10.249 5.032 1.00 28.59 290 ASN A CA 1
ATOM 2050 C C . ASN A 1 290 ? 29.124 -9.509 6.209 1.00 28.47 290 ASN A C 1
ATOM 2051 O O . ASN A 1 290 ? 28.781 -10.113 7.226 1.00 28.48 290 ASN A O 1
ATOM 2056 N N . LEU A 1 291 ? 29.007 -8.195 6.075 1.00 28.00 291 LEU A N 1
ATOM 2057 C CA . LEU A 1 291 ? 28.435 -7.373 7.127 1.00 28.49 291 LEU A CA 1
ATOM 2058 C C . LEU A 1 291 ? 26.909 -7.490 7.095 1.00 28.51 291 LEU A C 1
ATOM 2059 O O . LEU A 1 291 ? 26.226 -7.110 8.038 1.00 28.95 291 LEU A O 1
ATOM 2064 N N . GLY A 1 292 ? 26.372 -8.014 6.002 1.00 28.97 292 GLY A N 1
ATOM 2065 C CA . GLY A 1 292 ? 24.930 -8.154 5.907 1.00 29.88 292 GLY A CA 1
ATOM 2066 C C . GLY A 1 292 ? 24.284 -7.098 5.037 1.00 30.45 292 GLY A C 1
ATOM 2067 O O . GLY A 1 292 ? 23.057 -6.972 5.002 1.00 30.98 292 GLY A O 1
ATOM 2068 N N . VAL A 1 293 ? 25.106 -6.324 4.335 1.00 29.21 293 VAL A N 1
ATOM 2069 C CA . VAL A 1 293 ? 24.584 -5.289 3.460 1.00 27.47 293 VAL A CA 1
ATOM 2070 C C . VAL A 1 293 ? 24.097 -5.997 2.212 1.00 28.52 293 VAL A C 1
ATOM 2071 O O . VAL A 1 293 ? 24.793 -6.865 1.677 1.00 28.09 293 VAL A O 1
ATOM 2075 N N . ARG A 1 294 ? 22.900 -5.637 1.757 1.00 28.24 294 ARG A N 1
ATOM 2076 C CA . ARG A 1 294 ? 22.311 -6.262 0.579 1.00 29.39 294 ARG A CA 1
ATOM 2077 C C . ARG A 1 294 ? 22.034 -5.303 -0.576 1.00 28.86 294 ARG A C 1
ATOM 2078 O O . ARG A 1 294 ? 21.740 -5.730 -1.696 1.00 29.79 294 ARG A O 1
ATOM 2086 N N . TYR A 1 295 ? 22.108 -4.010 -0.291 1.00 28.71 295 TYR A N 1
ATOM 2087 C CA . TYR A 1 295 ? 21.927 -2.987 -1.309 1.00 29.91 295 TYR A CA 1
ATOM 2088 C C . TYR A 1 295 ? 23.347 -2.413 -1.352 1.00 28.22 295 TYR A C 1
ATOM 2089 O O . TYR A 1 295 ? 23.732 -1.618 -0.502 1.00 27.04 295 TYR A O 1
ATOM 2098 N N . ILE A 1 296 ? 24.127 -2.841 -2.335 1.00 26.37 296 ILE A N 1
ATOM 2099 C CA . ILE A 1 296 ? 25.526 -2.434 -2.422 1.00 25.87 296 ILE A CA 1
ATOM 2100 C C . ILE A 1 296 ? 25.807 -1.573 -3.626 1.00 26.59 296 ILE A C 1
ATOM 2101 O O . ILE A 1 296 ? 25.809 -2.056 -4.757 1.00 25.52 296 ILE A O 1
ATOM 2106 N N . GLY A 1 297 ? 26.056 -0.293 -3.371 1.00 27.12 297 GLY A N 1
ATOM 2107 C CA . GLY A 1 297 ? 26.323 0.624 -4.456 1.00 26.92 297 GLY A CA 1
ATOM 2108 C C . GLY A 1 297 ? 27.572 1.464 -4.266 1.00 27.52 297 GLY A C 1
ATOM 2109 O O . GLY A 1 297 ? 28.549 1.038 -3.644 1.00 26.43 297 GLY A O 1
ATOM 2110 N N . GLY A 1 298 ? 27.536 2.669 -4.824 1.00 28.03 298 GLY A N 1
ATOM 2111 C CA . GLY A 1 298 ? 28.667 3.572 -4.731 1.00 27.10 298 GLY A CA 1
ATOM 2112 C C . GLY A 1 298 ? 28.232 4.991 -5.002 1.00 27.69 298 GLY A C 1
ATOM 2113 O O . GLY A 1 298 ? 27.144 5.242 -5.539 1.00 29.66 298 GLY A O 1
ATOM 2114 N N . CYS A 1 299 ? 29.079 5.935 -4.632 1.00 26.87 299 CYS A N 1
ATOM 2115 C CA . CYS A 1 299 ? 28.757 7.330 -4.838 1.00 25.54 299 CYS A CA 1
ATOM 2116 C C . CYS A 1 299 ? 29.873 7.968 -5.660 1.00 24.07 299 CYS A C 1
ATOM 2117 O O . CYS A 1 299 ? 30.441 7.318 -6.538 1.00 23.14 299 CYS A O 1
ATOM 2120 N N . CYS A 1 300 ? 30.190 9.228 -5.373 1.00 22.55 300 CYS A N 1
ATOM 2121 C CA . CYS A 1 300 ? 31.240 9.940 -6.104 1.00 22.18 300 CYS A CA 1
ATOM 2122 C C . CYS A 1 300 ? 32.510 9.139 -6.312 1.00 20.88 300 CYS A C 1
ATOM 2123 O O . CYS A 1 300 ? 33.098 8.645 -5.360 1.00 19.26 300 CYS A O 1
ATOM 2126 N N . GLY A 1 301 ? 32.940 9.056 -7.564 1.00 20.44 301 GLY A N 1
ATOM 2127 C CA . GLY A 1 301 ? 34.147 8.323 -7.882 1.00 22.02 301 GLY A CA 1
ATOM 2128 C C . GLY A 1 301 ? 33.851 7.009 -8.572 1.00 22.42 301 GLY A C 1
ATOM 2129 O O . GLY A 1 301 ? 34.657 6.517 -9.359 1.00 23.18 301 GLY A O 1
ATOM 2130 N N . PHE A 1 302 ? 32.694 6.430 -8.272 1.00 22.09 302 PHE A N 1
ATOM 2131 C CA . PHE A 1 302 ? 32.314 5.168 -8.886 1.00 22.13 302 PHE A CA 1
ATOM 2132 C C . PHE A 1 302 ? 31.978 5.323 -10.356 1.00 23.20 302 PHE A C 1
ATOM 2133 O O . PHE A 1 302 ? 31.079 6.074 -10.722 1.00 23.28 302 PHE A O 1
ATOM 2141 N N . GLU A 1 303 ? 32.714 4.604 -11.191 1.00 24.66 303 GLU A N 1
ATOM 2142 C CA . GLU A 1 303 ? 32.481 4.602 -12.628 1.00 25.87 303 GLU A CA 1
ATOM 2143 C C . GLU A 1 303 ? 31.865 3.232 -12.931 1.00 26.52 303 GLU A C 1
ATOM 2144 O O . GLU A 1 303 ? 31.776 2.375 -12.042 1.00 27.77 303 GLU A O 1
ATOM 2150 N N . PRO A 1 304 ? 31.426 3.001 -14.175 1.00 26.53 304 PRO A N 1
ATOM 2151 C CA . PRO A 1 304 ? 30.827 1.698 -14.494 1.00 26.91 304 PRO A CA 1
ATOM 2152 C C . PRO A 1 304 ? 31.673 0.469 -14.122 1.00 27.29 304 PRO A C 1
ATOM 2153 O O . PRO A 1 304 ? 31.149 -0.515 -13.599 1.00 27.28 304 PRO A O 1
ATOM 2157 N N . TYR A 1 305 ? 32.976 0.509 -14.378 1.00 26.80 305 TYR A N 1
ATOM 2158 C CA . TYR A 1 305 ? 33.784 -0.656 -14.061 1.00 26.20 305 TYR A CA 1
ATOM 2159 C C . TYR A 1 305 ? 33.823 -0.915 -12.560 1.00 25.83 305 TYR A C 1
ATOM 2160 O O . TYR A 1 305 ? 34.019 -2.047 -12.130 1.00 26.10 305 TYR A O 1
ATOM 2169 N N . HIS A 1 306 ? 33.607 0.114 -11.751 1.00 24.90 306 HIS A N 1
ATOM 2170 C CA . HIS A 1 306 ? 33.596 -0.109 -10.307 1.00 25.91 306 HIS A CA 1
ATOM 2171 C C . HIS A 1 306 ? 32.322 -0.879 -9.930 1.00 26.49 306 HIS A C 1
ATOM 2172 O O . HIS A 1 306 ? 32.337 -1.735 -9.043 1.00 26.27 306 HIS A O 1
ATOM 2179 N N . ILE A 1 307 ? 31.216 -0.567 -10.600 1.00 27.76 307 ILE A N 1
ATOM 2180 C CA . ILE A 1 307 ? 29.958 -1.257 -10.320 1.00 27.51 307 ILE A CA 1
ATOM 2181 C C . ILE A 1 307 ? 30.066 -2.708 -10.785 1.00 27.31 307 ILE A C 1
ATOM 2182 O O . ILE A 1 307 ? 29.574 -3.616 -10.126 1.00 28.96 307 ILE A O 1
ATOM 2187 N N . ARG A 1 308 ? 30.721 -2.922 -11.919 1.00 26.95 308 ARG A N 1
ATOM 2188 C CA . ARG A 1 308 ? 30.893 -4.268 -12.436 1.00 27.46 308 ARG A CA 1
ATOM 2189 C C . ARG A 1 308 ? 31.729 -5.076 -11.453 1.00 27.35 308 ARG A C 1
ATOM 2190 O O . ARG A 1 308 ? 31.533 -6.285 -11.294 1.00 27.65 308 ARG A O 1
ATOM 2198 N N . ALA A 1 309 ? 32.658 -4.402 -10.779 1.00 26.44 309 ALA A N 1
ATOM 2199 C CA . ALA A 1 309 ? 33.509 -5.070 -9.798 1.00 25.33 309 ALA A CA 1
ATOM 2200 C C . ALA A 1 309 ? 32.639 -5.654 -8.692 1.00 24.95 309 ALA A C 1
ATOM 2201 O O . ALA A 1 309 ? 32.924 -6.736 -8.186 1.00 25.44 309 ALA A O 1
ATOM 2203 N N . ILE A 1 310 ? 31.590 -4.928 -8.310 1.00 25.28 310 ILE A N 1
ATOM 2204 C CA . ILE A 1 310 ? 30.680 -5.393 -7.264 1.00 26.32 310 ILE A CA 1
ATOM 2205 C C . ILE A 1 310 ? 29.974 -6.658 -7.761 1.00 28.46 310 ILE A C 1
ATOM 2206 O O . ILE A 1 310 ? 29.844 -7.653 -7.034 1.00 28.28 310 ILE A O 1
ATOM 2211 N N . ALA A 1 311 ? 29.542 -6.597 -9.018 1.00 28.75 311 ALA A N 1
ATOM 2212 C CA . ALA A 1 311 ? 28.838 -7.682 -9.699 1.00 29.62 311 ALA A CA 1
ATOM 2213 C C . ALA A 1 311 ? 29.654 -8.963 -9.846 1.00 29.86 311 ALA A C 1
ATOM 2214 O O . ALA A 1 311 ? 29.167 -10.053 -9.540 1.00 30.17 311 ALA A O 1
ATOM 2216 N N . GLU A 1 312 ? 30.886 -8.840 -10.323 1.00 29.37 312 GLU A N 1
ATOM 2217 C CA . GLU A 1 312 ? 31.718 -10.019 -10.507 1.00 30.75 312 GLU A CA 1
ATOM 2218 C C . GLU A 1 312 ? 32.091 -10.641 -9.172 1.00 30.98 312 GLU A C 1
ATOM 2219 O O . GLU A 1 312 ? 32.001 -11.858 -9.010 1.00 32.47 312 GLU A O 1
ATOM 2225 N N . GLU A 1 313 ? 32.475 -9.811 -8.207 1.00 30.72 313 GLU A N 1
ATOM 2226 C CA . GLU A 1 313 ? 32.851 -10.301 -6.885 1.00 31.30 313 GLU A CA 1
ATOM 2227 C C . GLU A 1 313 ? 31.746 -11.091 -6.180 1.00 33.20 313 GLU A C 1
ATOM 2228 O O . GLU A 1 313 ? 32.021 -12.027 -5.416 1.00 35.18 313 GLU A O 1
ATOM 2234 N N . LEU A 1 314 ? 30.500 -10.707 -6.419 1.00 33.55 314 LEU A N 1
ATOM 2235 C CA . LEU A 1 314 ? 29.391 -11.378 -5.773 1.00 33.07 314 LEU A CA 1
ATOM 2236 C C . LEU A 1 314 ?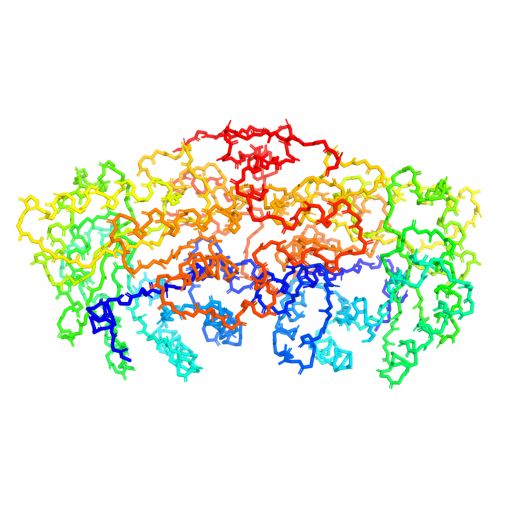 28.598 -12.260 -6.736 1.00 33.56 314 LEU A C 1
ATOM 2237 O O . LEU A 1 314 ? 27.453 -12.628 -6.462 1.00 34.24 314 LEU A O 1
ATOM 2242 N N . ALA A 1 315 ? 29.213 -12.595 -7.865 1.00 35.20 315 ALA A N 1
ATOM 2243 C CA . ALA A 1 315 ? 28.576 -13.461 -8.840 1.00 36.68 315 ALA A CA 1
ATOM 2244 C C . ALA A 1 315 ? 28.177 -14.774 -8.165 1.00 38.22 315 ALA A C 1
ATOM 2245 O O . ALA A 1 315 ? 27.061 -15.255 -8.330 1.00 39.04 315 ALA A O 1
ATOM 2247 N N . PRO A 1 316 ? 29.084 -15.369 -7.372 1.00 38.64 316 PRO A N 1
ATOM 2248 C CA . PRO A 1 316 ? 28.757 -16.629 -6.694 1.00 38.83 316 PRO A CA 1
ATOM 2249 C C . PRO A 1 316 ? 27.564 -16.536 -5.748 1.00 38.87 316 PRO A C 1
ATOM 2250 O O . PRO A 1 316 ? 26.809 -17.494 -5.597 1.00 41.49 316 PRO A O 1
ATOM 2254 N N . GLU A 1 317 ? 27.395 -15.382 -5.113 1.00 38.70 317 GLU A N 1
ATOM 2255 C CA . GLU A 1 317 ? 26.298 -15.209 -4.168 1.00 38.61 317 GLU A CA 1
ATOM 2256 C C . GLU A 1 317 ? 25.021 -14.799 -4.880 1.00 40.98 317 GLU A C 1
ATOM 2257 O O . GLU A 1 317 ? 23.919 -14.949 -4.324 1.00 40.44 317 GLU A O 1
ATOM 2263 N N . ARG A 1 318 ? 25.143 -14.251 -6.088 1.00 40.71 318 ARG A N 1
ATOM 2264 C CA . ARG A 1 318 ? 23.951 -13.822 -6.820 1.00 42.51 318 ARG A CA 1
ATOM 2265 C C . ARG A 1 318 ? 23.505 -14.944 -7.726 1.00 45.17 318 ARG A C 1
ATOM 2266 O O . ARG A 1 318 ? 22.353 -15.379 -7.652 1.00 47.40 318 ARG A O 1
ATOM 2274 N N . GLY A 1 319 ? 24.404 -15.404 -8.591 1.00 45.73 319 GLY A N 1
ATOM 2275 C CA . GLY A 1 319 ? 24.039 -16.485 -9.485 1.00 45.84 319 GLY A CA 1
ATOM 2276 C C . GLY A 1 319 ? 24.381 -16.233 -10.936 1.00 46.25 319 GLY A C 1
ATOM 2277 O O . GLY A 1 319 ? 24.276 -17.142 -11.762 1.00 47.02 319 GLY A O 1
ATOM 2278 N N . PHE A 1 320 ? 24.773 -15.003 -11.260 1.00 46.26 320 PHE A N 1
ATOM 2279 C CA . PHE A 1 320 ? 25.130 -14.665 -12.638 1.00 46.98 320 PHE A CA 1
ATOM 2280 C C . PHE A 1 320 ? 26.148 -13.526 -12.725 1.00 47.03 320 PHE A C 1
ATOM 2281 O O . PHE A 1 320 ? 26.574 -12.965 -11.715 1.00 47.44 320 PHE A O 1
ATOM 2289 N N . LEU A 1 321 ? 26.529 -13.198 -13.953 1.00 46.78 321 LEU A N 1
ATOM 2290 C CA . LEU A 1 321 ? 27.474 -12.128 -14.222 1.00 47.93 321 LEU A CA 1
ATOM 2291 C C . LEU A 1 321 ? 26.773 -11.075 -15.072 1.00 48.97 321 LEU A C 1
ATOM 2292 O O . LEU A 1 321 ? 25.905 -11.403 -15.878 1.00 49.81 321 LEU A O 1
ATOM 2297 N N . PRO A 1 322 ? 27.129 -9.792 -14.895 1.00 48.94 322 PRO A N 1
ATOM 2298 C CA . PRO A 1 322 ? 26.488 -8.736 -15.689 1.00 48.03 322 PRO A CA 1
ATOM 2299 C C . PRO A 1 322 ? 27.006 -8.743 -17.127 1.00 47.93 322 PRO A C 1
ATOM 2300 O O . PRO A 1 322 ? 28.055 -9.320 -17.416 1.00 47.95 322 PRO A O 1
ATOM 2304 N N . PRO A 1 323 ? 26.279 -8.096 -18.046 1.00 48.08 323 PRO A N 1
ATOM 2305 C CA . PRO A 1 323 ? 26.687 -8.047 -19.454 1.00 48.57 323 PRO A CA 1
ATOM 2306 C C . PRO A 1 323 ? 28.050 -7.417 -19.756 1.00 49.16 323 PRO A C 1
ATOM 2307 O O . PRO A 1 323 ? 28.676 -7.739 -20.772 1.00 48.59 323 PRO A O 1
ATOM 2311 N N . ALA A 1 324 ? 28.516 -6.525 -18.886 1.00 49.58 324 ALA A N 1
ATOM 2312 C CA . ALA A 1 324 ? 29.808 -5.881 -19.100 1.00 50.57 324 ALA A CA 1
ATOM 2313 C C . ALA A 1 324 ? 30.963 -6.859 -18.876 1.00 51.50 324 ALA A C 1
ATOM 2314 O O . ALA A 1 324 ? 32.080 -6.629 -19.344 1.00 50.98 324 ALA A O 1
ATOM 2316 N N . SER A 1 325 ? 30.694 -7.949 -18.160 1.00 53.41 325 SER A N 1
ATOM 2317 C CA . SER A 1 325 ? 31.722 -8.950 -17.891 1.00 55.53 325 SER A CA 1
ATOM 2318 C C . SER A 1 325 ? 32.138 -9.643 -19.180 1.00 58.13 325 SER A C 1
ATOM 2319 O O . SER A 1 325 ? 33.078 -10.428 -19.198 1.00 57.91 325 SER A O 1
ATOM 2322 N N . GLU A 1 326 ? 31.431 -9.347 -20.264 1.00 62.30 326 GLU A N 1
ATOM 2323 C CA . GLU A 1 326 ? 31.749 -9.930 -21.560 1.00 66.06 326 GLU A CA 1
ATOM 2324 C C . GLU A 1 326 ? 32.978 -9.233 -22.139 1.00 67.30 326 GLU A C 1
ATOM 2325 O O . GLU A 1 326 ? 33.538 -9.675 -23.144 1.00 67.63 326 GLU A O 1
ATOM 2331 N N . LYS A 1 327 ? 33.389 -8.146 -21.486 1.00 68.59 327 LYS A N 1
ATOM 2332 C CA . LYS A 1 327 ? 34.551 -7.362 -21.900 1.00 70.07 327 LYS A CA 1
ATOM 2333 C C . LYS A 1 327 ? 35.622 -7.372 -20.812 1.00 71.41 327 LYS A C 1
ATOM 2334 O O . LYS A 1 327 ? 36.572 -6.587 -20.848 1.00 71.19 327 LYS A O 1
ATOM 2340 N N . HIS A 1 328 ? 35.450 -8.269 -19.849 1.00 72.78 328 HIS A N 1
ATOM 2341 C CA . HIS A 1 328 ? 36.365 -8.417 -18.722 1.00 74.41 328 HIS A CA 1
ATOM 2342 C C . HIS A 1 328 ? 36.287 -9.886 -18.345 1.00 76.45 328 HIS A C 1
ATOM 2343 O O . HIS A 1 328 ? 37.268 -10.622 -18.449 1.00 76.26 328 HIS A O 1
ATOM 2350 N N . GLY A 1 329 ? 35.091 -10.291 -17.920 1.00 79.30 329 GLY A N 1
ATOM 2351 C CA . GLY A 1 329 ? 34.820 -11.666 -17.531 1.00 82.26 329 GLY A CA 1
ATOM 2352 C C . GLY A 1 329 ? 35.926 -12.325 -16.744 1.00 84.51 329 GLY A C 1
ATOM 2353 O O . GLY A 1 329 ? 35.969 -12.228 -15.515 1.00 84.81 329 GLY A O 1
ATOM 2354 N N . SER A 1 330 ? 36.813 -13.007 -17.464 1.00 86.18 330 SER A N 1
ATOM 2355 C CA . SER A 1 330 ? 37.946 -13.691 -16.860 1.00 86.55 330 SER A CA 1
ATOM 2356 C C . SER A 1 330 ? 38.548 -12.804 -15.772 1.00 86.22 330 SER A C 1
ATOM 2357 O O . SER A 1 330 ? 39.098 -11.743 -16.056 1.00 86.11 330 SER A O 1
ATOM 2360 N N . TRP A 1 331 ? 38.412 -13.234 -14.522 1.00 85.54 331 TRP A N 1
ATOM 2361 C CA . TRP A 1 331 ? 38.936 -12.479 -13.394 1.00 85.11 331 TRP A CA 1
ATOM 2362 C C . TRP A 1 331 ? 40.440 -12.260 -13.540 1.00 83.72 331 TRP A C 1
ATOM 2363 O O . TRP A 1 331 ? 41.242 -13.105 -13.144 1.00 83.82 331 TRP A O 1
ATOM 2374 N N . GLY A 1 332 ? 40.811 -11.119 -14.113 1.00 81.81 332 GLY A N 1
ATOM 2375 C CA . GLY A 1 332 ? 42.211 -10.797 -14.315 1.00 80.33 332 GLY A CA 1
ATOM 2376 C C . GLY A 1 332 ? 42.890 -11.656 -15.371 1.00 80.49 332 GLY A C 1
ATOM 2377 O O . GLY A 1 332 ? 43.952 -11.298 -15.876 1.00 80.52 332 GLY A O 1
ATOM 2378 N N . SER A 1 333 ? 42.279 -12.788 -15.712 1.00 80.54 333 SER A N 1
ATOM 2379 C CA . SER A 1 333 ? 42.834 -13.704 -16.708 1.00 79.77 333 SER A CA 1
ATOM 2380 C C . SER A 1 333 ? 42.643 -13.221 -18.149 1.00 79.75 333 SER A C 1
ATOM 2381 O O . SER A 1 333 ? 42.925 -13.947 -19.105 1.00 79.29 333 SER A O 1
ATOM 2384 N N . GLY A 1 334 ? 42.172 -11.988 -18.297 1.00 79.84 334 GLY A N 1
ATOM 2385 C CA . GLY A 1 334 ? 41.972 -11.427 -19.619 1.00 79.77 334 GLY A CA 1
ATOM 2386 C C . GLY A 1 334 ? 43.307 -11.096 -20.263 1.00 80.57 334 GLY A C 1
ATOM 2387 O O . GLY A 1 334 ? 43.392 -10.917 -21.482 1.00 80.15 334 GLY A O 1
ATOM 2388 N N . LEU A 1 335 ? 44.352 -11.016 -19.438 1.00 81.44 335 LEU A N 1
ATOM 2389 C CA . LEU A 1 335 ? 45.699 -10.713 -19.922 1.00 81.53 335 LEU A CA 1
ATOM 2390 C C . LEU A 1 335 ? 46.300 -11.858 -20.735 1.00 82.26 335 LEU A C 1
ATOM 2391 O O . LEU A 1 335 ? 47.347 -11.692 -21.368 1.00 82.46 335 LEU A O 1
ATOM 2396 N N . ASP A 1 336 ? 45.646 -13.018 -20.709 1.00 82.89 336 ASP A N 1
ATOM 2397 C CA . ASP A 1 336 ? 46.120 -14.178 -21.458 1.00 82.68 336 ASP A CA 1
ATOM 2398 C C . ASP A 1 336 ? 46.193 -13.869 -22.952 1.00 81.43 336 ASP A C 1
ATOM 2399 O O . ASP A 1 336 ? 46.962 -14.487 -23.691 1.00 80.89 336 ASP A O 1
ATOM 2404 N N . MET A 1 337 ? 45.392 -12.904 -23.390 1.00 80.14 337 MET A N 1
ATOM 2405 C CA . MET A 1 337 ? 45.393 -12.505 -24.790 1.00 79.17 337 MET A CA 1
ATOM 2406 C C . MET A 1 337 ? 46.287 -11.292 -24.996 1.00 77.67 337 MET A C 1
ATOM 2407 O O . MET A 1 337 ? 46.089 -10.518 -25.934 1.00 77.14 337 MET A O 1
ATOM 2412 N N . HIS A 1 338 ? 47.275 -11.126 -24.124 1.00 76.21 338 HIS A N 1
ATOM 2413 C CA . HIS A 1 338 ? 48.171 -9.991 -24.257 1.00 75.37 338 HIS A CA 1
ATOM 2414 C C . HIS A 1 338 ? 49.411 -10.348 -25.059 1.00 75.61 338 HIS A C 1
ATOM 2415 O O . HIS A 1 338 ? 50.011 -11.405 -24.859 1.00 74.88 338 HIS A O 1
ATOM 2422 N N . THR A 1 339 ? 49.779 -9.447 -25.969 1.00 76.27 339 THR A N 1
ATOM 2423 C CA . THR A 1 339 ? 50.931 -9.617 -26.849 1.00 76.63 339 THR A CA 1
ATOM 2424 C C . THR A 1 339 ? 52.280 -9.563 -26.126 1.00 76.85 339 THR A C 1
ATOM 2425 O O . THR A 1 339 ? 53.321 -9.839 -26.728 1.00 77.17 339 THR A O 1
ATOM 2429 N N . LYS A 1 340 ? 52.263 -9.206 -24.845 1.00 76.35 340 LYS A N 1
ATOM 2430 C CA . LYS A 1 340 ? 53.494 -9.133 -24.063 1.00 76.08 340 LYS A CA 1
ATOM 2431 C C . LYS A 1 340 ? 53.481 -10.169 -22.936 1.00 76.13 340 LYS A C 1
ATOM 2432 O O . LYS A 1 340 ? 52.468 -10.350 -22.258 1.00 76.38 340 LYS A O 1
ATOM 2438 N N . PRO A 1 341 ? 54.611 -10.869 -22.731 1.00 75.87 341 PRO A N 1
ATOM 2439 C CA . PRO A 1 341 ? 54.767 -11.898 -21.697 1.00 74.92 341 PRO A CA 1
ATOM 2440 C C . PRO A 1 341 ? 54.483 -11.445 -20.266 1.00 74.38 341 PRO A C 1
ATOM 2441 O O . PRO A 1 341 ? 53.650 -12.033 -19.579 1.00 74.58 341 PRO A O 1
ATOM 2445 N N . TRP A 1 342 ? 55.178 -10.403 -19.821 1.00 74.23 342 TRP A N 1
ATOM 2446 C CA . TRP A 1 342 ? 55.007 -9.901 -18.461 1.00 73.49 342 TRP A CA 1
ATOM 2447 C C . TRP A 1 342 ? 53.572 -9.603 -18.077 1.00 71.98 342 TRP A C 1
ATOM 2448 O O . TRP A 1 342 ? 53.159 -9.873 -16.946 1.00 71.14 342 TRP A O 1
ATOM 2459 N N . VAL A 1 343 ? 52.810 -9.048 -19.013 1.00 70.31 343 VAL A N 1
ATOM 2460 C CA . VAL A 1 343 ? 51.416 -8.730 -18.743 1.00 69.42 343 VAL A CA 1
ATOM 2461 C C . VAL A 1 343 ? 50.633 -10.023 -18.529 1.00 69.06 343 VAL A C 1
ATOM 2462 O O . VAL A 1 343 ? 49.758 -10.098 -17.664 1.00 68.35 343 VAL A O 1
ATOM 2466 N N . ARG A 1 344 ? 50.971 -11.044 -19.313 1.00 68.62 344 ARG A N 1
ATOM 2467 C CA . ARG A 1 344 ? 50.309 -12.341 -19.223 1.00 68.21 344 ARG A CA 1
ATOM 2468 C C . ARG A 1 344 ? 50.504 -13.012 -17.858 1.00 67.34 344 ARG A C 1
ATOM 2469 O O . ARG A 1 344 ? 49.645 -13.772 -17.401 1.00 67.23 344 ARG A O 1
ATOM 2477 N N . ALA A 1 345 ? 51.624 -12.723 -17.203 1.00 65.61 345 ALA A N 1
ATOM 2478 C CA . ALA A 1 345 ? 51.913 -13.306 -15.897 1.00 63.94 345 ALA A CA 1
ATOM 2479 C C . ALA A 1 345 ? 50.998 -12.726 -14.819 1.00 62.85 345 ALA A C 1
ATOM 2480 O O . ALA A 1 345 ? 50.940 -13.235 -13.699 1.00 63.04 345 ALA A O 1
ATOM 2482 N N . ARG A 1 346 ? 50.283 -11.659 -15.164 1.00 60.34 346 ARG A N 1
ATOM 2483 C CA . ARG A 1 346 ? 49.383 -11.004 -14.221 1.00 57.94 346 ARG A CA 1
ATOM 2484 C C . ARG A 1 346 ? 47.935 -11.413 -14.463 1.00 58.45 346 ARG A C 1
ATOM 2485 O O . ARG A 1 346 ? 47.012 -10.659 -14.158 1.00 59.20 346 ARG A O 1
ATOM 2493 N N . ALA A 1 347 ? 47.738 -12.606 -15.014 1.00 58.12 347 ALA A N 1
ATOM 2494 C CA . ALA A 1 347 ? 46.395 -13.097 -15.295 1.00 57.07 347 ALA A CA 1
ATOM 2495 C C . ALA A 1 347 ? 45.859 -13.955 -14.150 1.00 57.39 347 ALA A C 1
ATOM 2496 O O . ALA A 1 347 ? 44.947 -14.760 -14.344 1.00 58.65 347 ALA A O 1
ATOM 2498 N N . ARG A 1 348 ? 46.431 -13.779 -12.961 1.00 57.15 348 ARG A N 1
ATOM 2499 C CA . ARG A 1 348 ? 46.005 -14.521 -11.772 1.00 56.94 348 ARG A CA 1
ATOM 2500 C C . ARG A 1 348 ? 45.248 -13.564 -10.846 1.00 55.51 348 ARG A C 1
ATOM 2501 O O . ARG A 1 348 ? 45.733 -12.477 -10.524 1.00 54.61 348 ARG A O 1
ATOM 2509 N N . LYS A 1 349 ? 44.058 -13.965 -10.417 1.00 54.64 349 LYS A N 1
ATOM 2510 C CA . LYS A 1 349 ? 43.249 -13.105 -9.569 1.00 54.31 349 LYS A CA 1
ATOM 2511 C C . LYS A 1 349 ? 43.893 -12.732 -8.235 1.00 53.42 349 LYS A C 1
ATOM 2512 O O . LYS A 1 349 ? 43.681 -11.624 -7.733 1.00 52.98 349 LYS A O 1
ATOM 2518 N N . GLU A 1 350 ? 44.681 -13.636 -7.661 1.00 52.61 350 GLU A N 1
ATOM 2519 C CA . GLU A 1 350 ? 45.326 -13.339 -6.383 1.00 51.91 350 GLU A CA 1
ATOM 2520 C C . GLU A 1 350 ? 46.503 -12.392 -6.568 1.00 49.57 350 GLU A C 1
ATOM 2521 O O . GLU A 1 350 ? 47.011 -11.827 -5.601 1.00 50.00 350 GLU A O 1
ATOM 2527 N N . TYR A 1 351 ? 46.946 -12.234 -7.811 1.00 45.73 351 TYR A N 1
ATOM 2528 C CA . TYR A 1 351 ? 48.053 -11.333 -8.099 1.00 41.86 351 TYR A CA 1
ATOM 2529 C C . TYR A 1 351 ? 47.553 -9.910 -7.869 1.00 40.22 351 TYR A C 1
ATOM 2530 O O . TYR A 1 351 ? 48.143 -9.141 -7.109 1.00 38.85 351 TYR A O 1
ATOM 2539 N N . TRP A 1 352 ? 46.442 -9.580 -8.517 1.00 37.27 352 TRP A N 1
ATOM 2540 C CA . TRP A 1 352 ? 45.864 -8.261 -8.388 1.00 34.81 352 TRP A CA 1
ATOM 2541 C C . TRP A 1 352 ? 45.340 -7.954 -6.997 1.00 35.63 352 TRP A C 1
ATOM 2542 O O . TRP A 1 352 ? 45.356 -6.807 -6.576 1.00 34.50 352 TRP A O 1
ATOM 2553 N N . GLU A 1 353 ? 44.893 -8.966 -6.263 1.00 38.30 353 GLU A N 1
ATOM 2554 C CA . GLU A 1 353 ? 44.366 -8.704 -4.931 1.00 41.23 353 GLU A CA 1
ATOM 2555 C C . GLU A 1 353 ? 45.427 -8.612 -3.835 1.00 39.60 353 GLU A C 1
ATOM 2556 O O . GLU A 1 353 ? 45.126 -8.252 -2.700 1.00 39.49 353 GLU A O 1
ATOM 2562 N N . ASN A 1 354 ? 46.670 -8.925 -4.172 1.00 38.40 354 ASN A N 1
ATOM 2563 C CA . ASN A 1 354 ? 47.753 -8.829 -3.198 1.00 38.31 354 ASN A CA 1
ATOM 2564 C C . ASN A 1 354 ? 48.693 -7.672 -3.541 1.00 36.93 354 ASN A C 1
ATOM 2565 O O . ASN A 1 354 ? 49.513 -7.258 -2.717 1.00 36.59 354 ASN A O 1
ATOM 2570 N N . LEU A 1 355 ? 48.562 -7.151 -4.756 1.00 34.22 355 LEU A N 1
ATOM 2571 C CA . LEU A 1 355 ? 49.428 -6.082 -5.227 1.00 30.94 355 LEU A CA 1
ATOM 2572 C C . LEU A 1 355 ? 49.242 -4.727 -4.557 1.00 30.23 355 LEU A C 1
ATOM 2573 O O . LEU A 1 355 ? 48.140 -4.178 -4.529 1.00 31.01 355 LEU A O 1
ATOM 2578 N N . ARG A 1 356 ? 50.328 -4.198 -4.002 1.00 28.09 356 ARG A N 1
ATOM 2579 C CA . ARG A 1 356 ? 50.296 -2.875 -3.390 1.00 26.75 356 ARG A CA 1
ATOM 2580 C C . ARG A 1 356 ? 50.756 -1.943 -4.507 1.00 25.97 356 ARG A C 1
ATOM 2581 O O . ARG A 1 356 ? 51.946 -1.745 -4.726 1.00 25.42 356 ARG A O 1
ATOM 2589 N N . ILE A 1 357 ? 49.787 -1.388 -5.216 1.00 25.10 357 ILE A N 1
ATOM 2590 C CA . ILE A 1 357 ? 50.052 -0.508 -6.338 1.00 24.40 357 ILE A CA 1
ATOM 2591 C C . ILE A 1 357 ? 50.763 0.777 -5.927 1.00 23.54 357 ILE A C 1
ATOM 2592 O O . ILE A 1 357 ? 50.529 1.316 -4.837 1.00 23.85 357 ILE A O 1
ATOM 2597 N N . ALA A 1 358 ? 51.637 1.251 -6.809 1.00 21.27 358 ALA A N 1
ATOM 2598 C CA . ALA A 1 358 ? 52.395 2.468 -6.586 1.00 21.10 358 ALA A CA 1
ATOM 2599 C C . ALA A 1 358 ? 51.555 3.661 -7.007 1.00 22.53 358 ALA A C 1
ATOM 2600 O O . ALA A 1 358 ? 50.732 3.566 -7.929 1.00 23.53 358 ALA A O 1
ATOM 2602 N N . SER A 1 359 ? 51.758 4.788 -6.334 1.00 23.13 359 SER A N 1
ATOM 2603 C CA . SER A 1 359 ? 51.004 5.994 -6.648 1.00 23.90 359 SER A CA 1
ATOM 2604 C C . SER A 1 359 ? 51.549 6.662 -7.898 1.00 23.90 359 SER A C 1
ATOM 2605 O O . SER A 1 359 ? 50.831 7.390 -8.575 1.00 25.58 359 SER A O 1
ATOM 2608 N N . GLY A 1 360 ? 52.823 6.417 -8.198 1.00 22.61 360 GLY A N 1
ATOM 2609 C CA . GLY A 1 360 ? 53.436 7.028 -9.366 1.00 20.40 360 GLY A CA 1
ATOM 2610 C C . GLY A 1 360 ? 53.795 8.492 -9.159 1.00 20.76 360 GLY A C 1
ATOM 2611 O O . GLY A 1 360 ? 54.208 9.170 -10.102 1.00 19.26 360 GLY A O 1
ATOM 2612 N N . ARG A 1 361 ? 53.641 8.981 -7.925 1.00 20.67 361 ARG A N 1
ATOM 2613 C CA . ARG A 1 361 ? 53.945 10.373 -7.583 1.00 20.04 361 ARG A CA 1
ATOM 2614 C C . ARG A 1 361 ? 54.856 10.412 -6.350 1.00 19.16 361 ARG A C 1
ATOM 2615 O O . ARG A 1 361 ? 54.421 10.751 -5.238 1.00 18.17 361 ARG A O 1
ATOM 2623 N N . PRO A 1 362 ? 56.144 10.083 -6.537 1.00 20.76 362 PRO A N 1
ATOM 2624 C CA . PRO A 1 362 ? 57.102 10.077 -5.429 1.00 19.86 362 PRO A CA 1
ATOM 2625 C C . PRO A 1 362 ? 57.396 11.435 -4.798 1.00 19.00 362 PRO A C 1
ATOM 2626 O O . PRO A 1 362 ? 57.892 11.504 -3.677 1.00 19.52 362 PRO A O 1
ATOM 2630 N N . TYR A 1 363 ? 57.083 12.509 -5.510 1.00 19.89 363 TYR A N 1
ATOM 2631 C CA . TYR A 1 363 ? 57.324 13.856 -5.006 1.00 20.30 363 TYR A CA 1
ATOM 2632 C C . TYR A 1 363 ? 56.097 14.405 -4.282 1.00 20.58 363 TYR A C 1
ATOM 2633 O O . TYR A 1 363 ? 56.062 15.565 -3.897 1.00 21.76 363 TYR A O 1
ATOM 2642 N N . ASN A 1 364 ? 55.100 13.547 -4.092 1.00 19.83 364 ASN A N 1
ATOM 2643 C CA . ASN A 1 364 ? 53.855 13.917 -3.424 1.00 19.63 364 ASN A CA 1
ATOM 2644 C C . ASN A 1 364 ? 53.664 13.113 -2.138 1.00 18.42 364 ASN A C 1
ATOM 2645 O O . ASN A 1 364 ? 54.207 12.025 -2.001 1.00 17.14 364 ASN A O 1
ATOM 2650 N N . PRO A 1 365 ? 52.883 13.647 -1.183 1.00 18.08 365 PRO A N 1
ATOM 2651 C CA . PRO A 1 365 ? 52.631 12.951 0.087 1.00 19.53 365 PRO A CA 1
ATOM 2652 C C . PRO A 1 365 ? 51.552 11.875 -0.116 1.00 19.48 365 PRO A C 1
ATOM 2653 O O . PRO A 1 365 ? 50.910 11.832 -1.170 1.00 17.67 365 PRO A O 1
ATOM 2657 N N . SER A 1 366 ? 51.363 11.011 0.879 1.00 18.85 366 SER A N 1
ATOM 2658 C CA . SER A 1 366 ? 50.370 9.950 0.782 1.00 19.91 366 SER A CA 1
ATOM 2659 C C . SER A 1 366 ? 49.076 10.348 1.483 1.00 18.61 366 SER A C 1
ATOM 2660 O O . SER A 1 366 ? 48.039 9.705 1.305 1.00 17.76 366 SER A O 1
ATOM 2663 N N . MET A 1 367 ? 49.143 11.404 2.288 1.00 18.62 367 MET A N 1
ATOM 2664 C CA . MET A 1 367 ? 47.972 11.910 2.998 1.00 19.09 367 MET A CA 1
ATOM 2665 C C . MET A 1 367 ? 48.066 13.412 3.151 1.00 18.45 367 MET A C 1
ATOM 2666 O O . MET A 1 367 ? 49.162 13.985 3.124 1.00 20.23 367 MET A O 1
ATOM 2671 N N . SER A 1 368 ? 46.920 14.052 3.316 1.00 18.49 368 SER A N 1
ATOM 2672 C CA . SER A 1 368 ? 46.897 15.495 3.505 1.00 20.37 368 SER A CA 1
ATOM 2673 C C . SER A 1 368 ? 46.050 15.777 4.731 1.00 19.89 368 SER A C 1
ATOM 2674 O O . SER A 1 368 ? 45.315 14.911 5.197 1.00 17.73 368 SER A O 1
ATOM 2677 N N . LYS A 1 369 ? 46.158 16.992 5.250 1.00 21.22 369 LYS A N 1
ATOM 2678 C CA . LYS A 1 369 ? 45.401 17.379 6.421 1.00 23.06 369 LYS A CA 1
ATOM 2679 C C . LYS A 1 369 ? 44.162 18.155 6.025 1.00 22.86 369 LYS A C 1
ATOM 2680 O O . LYS A 1 369 ? 44.238 19.092 5.240 1.00 22.63 369 LYS A O 1
ATOM 2686 N N . PRO A 1 370 ? 42.998 17.758 6.559 1.00 23.11 370 PRO A N 1
ATOM 2687 C CA . PRO A 1 370 ? 41.720 18.417 6.267 1.00 24.64 370 PRO A CA 1
ATOM 2688 C C . PRO A 1 370 ? 41.791 19.906 6.569 1.00 25.75 370 PRO A C 1
ATOM 2689 O O . PRO A 1 370 ? 42.457 20.316 7.524 1.00 25.45 370 PRO A O 1
ATOM 2693 N N . ASP A 1 371 ? 41.137 20.709 5.735 1.00 26.36 371 ASP A N 1
ATOM 2694 C CA . ASP A 1 371 ? 41.097 22.156 5.938 1.00 29.51 371 ASP A CA 1
ATOM 2695 C C . ASP A 1 371 ? 40.016 22.437 6.985 1.00 30.92 371 ASP A C 1
ATOM 2696 O O . ASP A 1 371 ? 39.248 21.504 7.304 1.00 31.07 371 ASP A O 1
ATOM 2701 N N . LYS B 1 11 ? 39.309 23.333 -43.485 1.00 55.37 11 LYS B N 1
ATOM 2702 C CA . LYS B 1 11 ? 40.767 23.395 -43.166 1.00 56.68 11 LYS B CA 1
ATOM 2703 C C . LYS B 1 11 ? 41.311 22.012 -42.818 1.00 57.44 11 LYS B C 1
ATOM 2704 O O . LYS B 1 11 ? 40.962 21.438 -41.784 1.00 58.59 11 LYS B O 1
ATOM 2710 N N . GLY B 1 12 ? 42.164 21.481 -43.691 1.00 57.47 12 GLY B N 1
ATOM 2711 C CA . GLY B 1 12 ? 42.736 20.166 -43.467 1.00 56.35 12 GLY B CA 1
ATOM 2712 C C . GLY B 1 12 ? 43.740 20.188 -42.338 1.00 56.08 12 GLY B C 1
ATOM 2713 O O . GLY B 1 12 ? 44.026 21.248 -41.779 1.00 56.15 12 GLY B O 1
ATOM 2714 N N . ILE B 1 13 ? 44.290 19.024 -42.006 1.00 56.07 13 ILE B N 1
ATOM 2715 C CA . ILE B 1 13 ? 45.257 18.939 -40.920 1.00 56.67 13 ILE B CA 1
ATOM 2716 C C . ILE B 1 13 ? 46.509 19.774 -41.180 1.00 57.02 13 ILE B C 1
ATOM 2717 O O . ILE B 1 13 ? 46.959 20.513 -40.302 1.00 57.11 13 ILE B O 1
ATOM 2722 N N . LEU B 1 14 ? 47.065 19.666 -42.383 1.00 57.24 14 LEU B N 1
ATOM 2723 C CA . LEU B 1 14 ? 48.266 20.420 -42.722 1.00 56.78 14 LEU B CA 1
ATOM 2724 C C . LEU B 1 14 ? 47.973 21.913 -42.858 1.00 56.74 14 LEU B C 1
ATOM 2725 O O . LEU B 1 14 ? 48.844 22.745 -42.610 1.00 55.54 14 LEU B O 1
ATOM 2730 N N . GLU B 1 15 ? 46.746 22.253 -43.247 1.00 57.56 15 GLU B N 1
ATOM 2731 C CA . GLU B 1 15 ? 46.371 23.657 -43.374 1.00 58.21 15 GLU B CA 1
ATOM 2732 C C . GLU B 1 15 ? 46.523 24.312 -42.011 1.00 56.78 15 GLU B C 1
ATOM 2733 O O . GLU B 1 15 ? 47.406 25.149 -41.803 1.00 56.70 15 GLU B O 1
ATOM 2739 N N . ARG B 1 16 ? 45.653 23.915 -41.086 1.00 54.14 16 ARG B N 1
ATOM 2740 C CA . ARG B 1 16 ? 45.663 24.439 -39.726 1.00 51.47 16 ARG B CA 1
ATOM 2741 C C . ARG B 1 16 ? 47.086 24.560 -39.199 1.00 51.24 16 ARG B C 1
ATOM 2742 O O . ARG B 1 16 ? 47.506 25.625 -38.744 1.00 50.39 16 ARG B O 1
ATOM 2750 N N . LEU B 1 17 ? 47.827 23.460 -39.270 1.00 51.31 17 LEU B N 1
ATOM 2751 C CA . LEU B 1 17 ? 49.200 23.436 -38.785 1.00 51.63 17 LEU B CA 1
ATOM 2752 C C . LEU B 1 17 ? 50.085 24.478 -39.451 1.00 52.33 17 LEU B C 1
ATOM 2753 O O . LEU B 1 17 ? 50.728 25.274 -38.771 1.00 52.00 17 LEU B O 1
ATOM 2758 N N . ASN B 1 18 ? 50.122 24.478 -40.779 1.00 54.65 18 ASN B N 1
ATOM 2759 C CA . ASN B 1 18 ? 50.940 25.449 -41.492 1.00 56.11 18 ASN B CA 1
ATOM 2760 C C . ASN B 1 18 ? 50.581 26.869 -41.064 1.00 56.20 18 ASN B C 1
ATOM 2761 O O . ASN B 1 18 ? 51.460 27.709 -40.889 1.00 56.92 18 ASN B O 1
ATOM 2766 N N . ALA B 1 19 ? 49.291 27.132 -40.883 1.00 55.58 19 ALA B N 1
ATOM 2767 C CA . ALA B 1 19 ? 48.847 28.455 -40.459 1.00 55.20 19 ALA B CA 1
ATOM 2768 C C . ALA B 1 19 ? 49.297 28.730 -39.026 1.00 55.13 19 ALA B C 1
ATOM 2769 O O . ALA B 1 19 ? 49.009 29.788 -38.468 1.00 56.02 19 ALA B O 1
ATOM 2771 N N . GLY B 1 20 ? 49.995 27.766 -38.433 1.00 55.17 20 GLY B N 1
ATOM 2772 C CA . GLY B 1 20 ? 50.483 27.930 -37.075 1.00 55.20 20 GLY B CA 1
ATOM 2773 C C . GLY B 1 20 ? 49.436 27.708 -35.999 1.00 55.04 20 GLY B C 1
ATOM 2774 O O . GLY B 1 20 ? 49.594 28.159 -34.867 1.00 55.88 20 GLY B O 1
ATOM 2775 N N . GLU B 1 21 ? 48.363 27.009 -36.345 1.00 54.01 21 GLU B N 1
ATOM 2776 C CA . GLU B 1 21 ? 47.299 26.746 -35.389 1.00 52.88 21 GLU B CA 1
ATOM 2777 C C . GLU B 1 21 ? 47.615 25.561 -34.480 1.00 51.37 21 GLU B C 1
ATOM 2778 O O . GLU B 1 21 ? 48.406 24.687 -34.831 1.00 51.34 21 GLU B O 1
ATOM 2784 N N . ILE B 1 22 ? 46.992 25.546 -33.306 1.00 49.01 22 ILE B N 1
ATOM 2785 C CA . ILE B 1 22 ? 47.179 24.468 -32.343 1.00 46.50 22 ILE B CA 1
ATOM 2786 C C . ILE B 1 22 ? 46.052 23.460 -32.519 1.00 44.52 22 ILE B C 1
ATOM 2787 O O . ILE B 1 22 ? 44.890 23.765 -32.254 1.00 44.58 22 ILE B O 1
ATOM 2792 N N . VAL B 1 23 ? 46.405 22.264 -32.978 1.00 42.12 23 VAL B N 1
ATOM 2793 C CA . VAL B 1 23 ? 45.432 21.202 -33.196 1.00 40.30 23 VAL 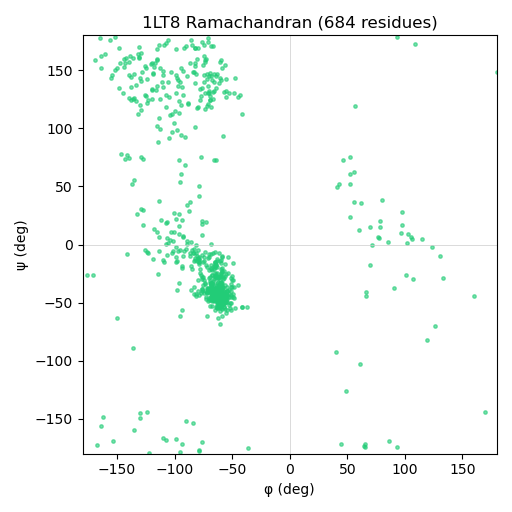B CA 1
ATOM 2794 C C . VAL B 1 23 ? 45.348 20.297 -31.972 1.00 39.34 23 VAL B C 1
ATOM 2795 O O . VAL B 1 23 ? 46.339 19.690 -31.571 1.00 40.34 23 VAL B O 1
ATOM 2799 N N . ILE B 1 24 ? 44.162 20.206 -31.384 1.00 38.02 24 ILE B N 1
ATOM 2800 C CA . ILE B 1 24 ? 43.974 19.374 -30.208 1.00 36.31 24 ILE B CA 1
ATOM 2801 C C . ILE B 1 24 ? 43.504 17.980 -30.594 1.00 36.38 24 ILE B C 1
ATOM 2802 O O . ILE B 1 24 ? 42.548 17.819 -31.359 1.00 36.58 24 ILE B O 1
ATOM 2807 N N . GLY B 1 25 ? 44.197 16.970 -30.080 1.00 35.59 25 GLY B N 1
ATOM 2808 C CA . GLY B 1 25 ? 43.832 15.601 -30.382 1.00 35.96 25 GLY B CA 1
ATOM 2809 C C . GLY B 1 25 ? 42.762 15.088 -29.453 1.00 36.98 25 GLY B C 1
ATOM 2810 O O . GLY B 1 25 ? 42.340 15.800 -28.540 1.00 38.65 25 GLY B O 1
ATOM 2811 N N . ASP B 1 26 ? 42.293 13.869 -29.699 1.00 37.55 26 ASP B N 1
ATOM 2812 C CA . ASP B 1 26 ? 41.289 13.275 -28.827 1.00 38.69 26 ASP B CA 1
ATOM 2813 C C . ASP B 1 26 ? 42.014 12.406 -27.799 1.00 37.66 26 ASP B C 1
ATOM 2814 O O . ASP B 1 26 ? 43.243 12.328 -27.804 1.00 36.06 26 ASP B O 1
ATOM 2819 N N . GLY B 1 27 ? 41.262 11.745 -26.931 1.00 37.35 27 GLY B N 1
ATOM 2820 C CA . GLY B 1 27 ? 41.888 10.945 -25.892 1.00 38.06 27 GLY B CA 1
ATOM 2821 C C . GLY B 1 27 ? 42.196 9.494 -26.186 1.00 38.42 27 GLY B C 1
ATOM 2822 O O . GLY B 1 27 ? 42.449 9.121 -27.332 1.00 38.74 27 GLY B O 1
ATOM 2823 N N . GLY B 1 28 ? 42.195 8.681 -25.129 1.00 37.80 28 GLY B N 1
ATOM 2824 C CA . GLY B 1 28 ? 42.475 7.265 -25.272 1.00 37.16 28 GLY B CA 1
ATOM 2825 C C . GLY B 1 28 ? 41.186 6.476 -25.270 1.00 37.07 28 GLY B C 1
ATOM 2826 O O . GLY B 1 28 ? 40.566 6.271 -24.225 1.00 36.52 28 GLY B O 1
ATOM 2827 N N . PHE B 1 29 ? 40.780 6.028 -26.449 1.00 37.39 29 PHE B N 1
ATOM 2828 C CA . PHE B 1 29 ? 39.544 5.277 -26.588 1.00 37.19 29 PHE B CA 1
ATOM 2829 C C . PHE B 1 29 ? 39.471 3.908 -25.930 1.00 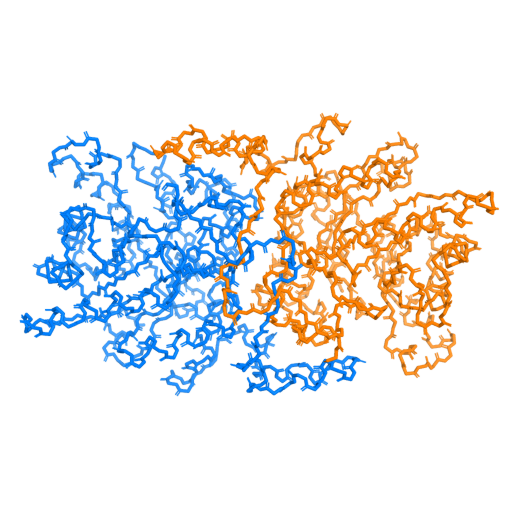36.65 29 PHE B C 1
ATOM 2830 O O . PHE B 1 29 ? 38.507 3.626 -25.229 1.00 37.55 29 PHE B O 1
ATOM 2838 N N . VAL B 1 30 ? 40.470 3.056 -26.135 1.00 36.54 30 VAL B N 1
ATOM 2839 C CA . VAL B 1 30 ? 40.405 1.721 -25.551 1.00 37.32 30 VAL B CA 1
ATOM 2840 C C . VAL B 1 30 ? 40.424 1.680 -24.032 1.00 37.57 30 VAL B C 1
ATOM 2841 O O . VAL B 1 30 ? 39.731 0.859 -23.432 1.00 38.62 30 VAL B O 1
ATOM 2845 N N . PHE B 1 31 ? 41.214 2.541 -23.399 1.00 36.21 31 PHE B N 1
ATOM 2846 C CA . PHE B 1 31 ? 41.231 2.546 -21.943 1.00 35.27 31 PHE B CA 1
ATOM 2847 C C . PHE B 1 31 ? 39.916 3.115 -21.432 1.00 34.69 31 PHE B C 1
ATOM 2848 O O . PHE B 1 31 ? 39.359 2.628 -20.449 1.00 34.84 31 PHE B O 1
ATOM 2856 N N . ALA B 1 32 ? 39.414 4.134 -22.123 1.00 34.87 32 ALA B N 1
ATOM 2857 C CA . ALA B 1 32 ? 38.167 4.789 -21.742 1.00 34.22 32 ALA B CA 1
ATOM 2858 C C . ALA B 1 32 ? 36.964 3.865 -21.872 1.00 34.14 32 ALA B C 1
ATOM 2859 O O . ALA B 1 32 ? 36.105 3.816 -20.989 1.00 34.26 32 ALA B O 1
ATOM 2861 N N . LEU B 1 33 ? 36.901 3.134 -22.979 1.00 34.78 33 LEU B N 1
ATOM 2862 C CA . LEU B 1 33 ? 35.785 2.222 -23.227 1.00 34.85 33 LEU B CA 1
ATOM 2863 C C . LEU B 1 33 ? 35.855 0.978 -22.354 1.00 34.30 33 LEU B C 1
ATOM 2864 O O . LEU B 1 33 ? 34.829 0.446 -21.942 1.00 35.59 33 LEU B O 1
ATOM 2869 N N . GLU B 1 34 ? 37.066 0.517 -22.073 1.00 33.56 34 GLU B N 1
ATOM 2870 C CA . GLU B 1 34 ? 37.254 -0.646 -21.219 1.00 33.92 34 GLU B CA 1
ATOM 2871 C C . GLU B 1 34 ? 36.579 -0.315 -19.899 1.00 34.88 34 GLU B C 1
ATOM 2872 O O . GLU B 1 34 ? 35.811 -1.114 -19.365 1.00 35.21 34 GLU B O 1
ATOM 2878 N N . LYS B 1 35 ? 36.860 0.881 -19.384 1.00 35.97 35 LYS B N 1
ATOM 2879 C CA . LYS B 1 35 ? 36.271 1.341 -18.125 1.00 35.86 35 LYS B CA 1
ATOM 2880 C C . LYS B 1 35 ? 34.750 1.374 -18.204 1.00 36.22 35 LYS B C 1
ATOM 2881 O O . LYS B 1 35 ? 34.065 1.039 -17.242 1.00 35.85 35 LYS B O 1
ATOM 2887 N N . ARG B 1 36 ? 34.226 1.797 -19.351 1.00 37.05 36 ARG B N 1
ATOM 2888 C CA . ARG B 1 36 ? 32.784 1.902 -19.526 1.00 38.68 36 ARG B CA 1
ATOM 2889 C C . ARG B 1 36 ? 32.097 0.578 -19.858 1.00 41.01 36 ARG B C 1
ATOM 2890 O O . ARG B 1 36 ? 30.869 0.504 -19.854 1.00 41.28 36 ARG B O 1
ATOM 2898 N N . GLY B 1 37 ? 32.891 -0.457 -20.139 1.00 42.63 37 GLY B N 1
ATOM 2899 C CA . GLY B 1 37 ? 32.347 -1.777 -20.426 1.00 44.08 37 GLY B CA 1
ATOM 2900 C C . GLY B 1 37 ? 32.171 -2.204 -21.875 1.00 45.53 37 GLY B C 1
ATOM 2901 O O . GLY B 1 37 ? 31.309 -3.037 -22.172 1.00 46.37 37 GLY B O 1
ATOM 2902 N N . TYR B 1 38 ? 32.987 -1.678 -22.782 1.00 46.34 38 TYR B N 1
ATOM 2903 C CA . TYR B 1 38 ? 32.846 -2.035 -24.190 1.00 47.15 38 TYR B CA 1
ATOM 2904 C C . TYR B 1 38 ? 34.104 -2.615 -24.840 1.00 48.15 38 TYR B C 1
ATOM 2905 O O . TYR B 1 38 ? 34.059 -3.076 -25.982 1.00 48.51 38 TYR B O 1
ATOM 2914 N N . VAL B 1 39 ? 35.221 -2.599 -24.116 1.00 49.66 39 VAL B N 1
ATOM 2915 C CA . VAL B 1 39 ? 36.483 -3.122 -24.640 1.00 50.88 39 VAL B CA 1
ATOM 2916 C C . VAL B 1 39 ? 37.067 -4.159 -23.694 1.00 52.11 39 VAL B C 1
ATOM 2917 O O . VAL B 1 39 ? 36.810 -4.129 -22.490 1.00 52.09 39 VAL B O 1
ATOM 2921 N N . LYS B 1 40 ? 37.855 -5.075 -24.245 1.00 53.73 40 LYS B N 1
ATOM 2922 C CA . LYS B 1 40 ? 38.471 -6.125 -23.451 1.00 55.58 40 LYS B CA 1
ATOM 2923 C C . LYS B 1 40 ? 39.975 -5.916 -23.253 1.00 55.94 40 LYS B C 1
ATOM 2924 O O . LYS B 1 40 ? 40.751 -5.895 -24.217 1.00 54.28 40 LYS B O 1
ATOM 2930 N N . ALA B 1 41 ? 40.374 -5.756 -21.992 1.00 56.89 41 ALA B N 1
ATOM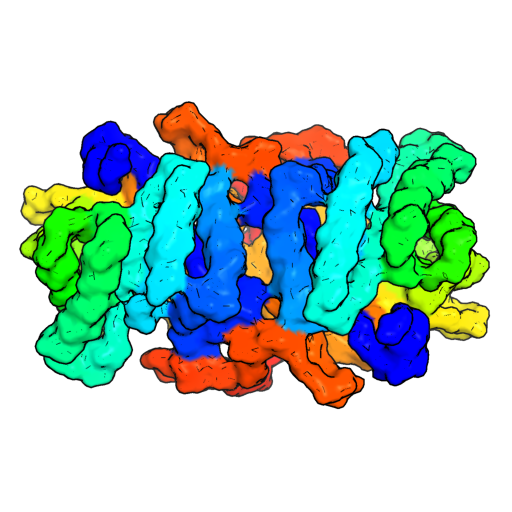 2931 C CA . ALA B 1 41 ? 41.776 -5.550 -21.644 1.00 57.07 41 ALA B CA 1
ATOM 2932 C C . ALA B 1 41 ? 42.567 -6.815 -21.958 1.00 57.75 41 ALA B C 1
ATOM 2933 O O . ALA B 1 41 ? 42.240 -7.909 -21.491 1.00 57.07 41 ALA B O 1
ATOM 2935 N N . GLY B 1 42 ? 43.615 -6.645 -22.754 1.00 57.99 42 GLY B N 1
ATOM 2936 C CA . GLY B 1 42 ? 44.437 -7.764 -23.173 1.00 58.16 42 GLY B CA 1
ATOM 2937 C C . GLY B 1 42 ? 44.456 -7.671 -24.684 1.00 58.29 42 GLY B C 1
ATOM 2938 O O . GLY B 1 42 ? 45.486 -7.342 -25.271 1.00 58.95 42 GLY B O 1
ATOM 2939 N N . PRO B 1 43 ? 43.318 -7.955 -25.345 1.00 58.04 43 PRO B N 1
ATOM 2940 C CA . PRO B 1 43 ? 43.192 -7.894 -26.806 1.00 57.29 43 PRO B CA 1
ATOM 2941 C C . PRO B 1 43 ? 43.102 -6.425 -27.220 1.00 57.25 43 PRO B C 1
ATOM 2942 O O . PRO B 1 43 ? 43.675 -6.007 -28.229 1.00 56.05 43 PRO B O 1
ATOM 2946 N N . TRP B 1 44 ? 42.367 -5.657 -26.414 1.00 57.63 44 TRP B N 1
ATOM 2947 C CA . TRP B 1 44 ? 42.154 -4.226 -26.637 1.00 57.55 44 TRP B CA 1
ATOM 2948 C C . TRP B 1 44 ? 41.576 -3.932 -28.025 1.00 56.84 44 TRP B C 1
ATOM 2949 O O . TRP B 1 44 ? 41.922 -2.913 -28.631 1.00 56.22 44 TRP B O 1
ATOM 2960 N N . THR B 1 45 ? 40.687 -4.807 -28.505 1.00 55.63 45 THR B N 1
ATOM 2961 C CA . THR B 1 45 ? 40.074 -4.665 -29.832 1.00 54.17 45 THR B CA 1
ATOM 2962 C C . THR B 1 45 ? 38.896 -3.691 -29.887 1.00 54.14 45 THR B C 1
ATOM 2963 O O . THR B 1 45 ? 38.128 -3.580 -28.933 1.00 53.88 45 THR B O 1
ATOM 2967 N N . PRO B 1 46 ? 38.730 -2.987 -31.025 1.00 54.21 46 PRO B N 1
ATOM 2968 C CA . PRO B 1 46 ? 37.657 -2.011 -31.241 1.00 54.33 46 PRO B CA 1
ATOM 2969 C C . PRO B 1 46 ? 36.348 -2.591 -31.784 1.00 54.41 46 PRO B C 1
ATOM 2970 O O . PRO B 1 46 ? 35.595 -1.899 -32.468 1.00 53.29 46 PRO B O 1
ATOM 2974 N N . GLU B 1 47 ? 36.081 -3.853 -31.468 1.00 55.71 47 GLU B N 1
ATOM 2975 C CA . GLU B 1 47 ? 34.873 -4.529 -31.927 1.00 57.64 47 GLU B CA 1
ATOM 2976 C C . GLU B 1 47 ? 33.576 -3.809 -31.534 1.00 57.98 47 GLU B C 1
ATOM 2977 O O . GLU B 1 47 ? 32.515 -4.088 -32.098 1.00 57.43 47 GLU B O 1
ATOM 2983 N N . ALA B 1 48 ? 33.660 -2.892 -30.572 1.00 58.34 48 ALA B N 1
ATOM 2984 C CA . ALA B 1 48 ? 32.486 -2.148 -30.110 1.00 58.26 48 ALA B CA 1
ATOM 2985 C C . ALA B 1 48 ? 31.956 -1.193 -31.170 1.00 58.78 48 ALA B C 1
ATOM 2986 O O . ALA B 1 48 ? 30.796 -0.772 -31.124 1.00 57.60 48 ALA B O 1
ATOM 2988 N N . ALA B 1 49 ? 32.814 -0.852 -32.124 1.00 60.06 49 ALA B N 1
ATOM 2989 C CA . ALA B 1 49 ? 32.447 0.064 -33.197 1.00 61.51 49 ALA B CA 1
ATOM 2990 C C . ALA B 1 49 ? 31.228 -0.424 -33.973 1.00 62.31 49 ALA B C 1
ATOM 2991 O O . ALA B 1 49 ? 30.533 0.370 -34.609 1.00 62.65 49 ALA B O 1
ATOM 2993 N N . VAL B 1 50 ? 30.976 -1.729 -33.918 1.00 63.02 50 VAL B N 1
ATOM 2994 C CA . VAL B 1 50 ? 29.841 -2.324 -34.611 1.00 63.36 50 VAL B CA 1
ATOM 2995 C C . VAL B 1 50 ? 28.821 -2.888 -33.621 1.00 63.06 50 VAL B C 1
ATOM 2996 O O . VAL B 1 50 ? 27.634 -2.986 -33.928 1.00 63.30 50 VAL B O 1
ATOM 3000 N N . GLU B 1 51 ? 29.292 -3.237 -32.427 1.00 62.62 51 GLU B N 1
ATOM 3001 C CA . GLU B 1 51 ? 28.444 -3.803 -31.380 1.00 61.79 51 GLU B CA 1
ATOM 3002 C C . GLU B 1 51 ? 27.699 -2.756 -30.557 1.00 61.32 51 GLU B C 1
ATOM 3003 O O . GLU B 1 51 ? 26.557 -2.970 -30.157 1.00 60.82 51 GLU B O 1
ATOM 3009 N N . HIS B 1 52 ? 28.353 -1.629 -30.296 1.00 60.80 52 HIS B N 1
ATOM 3010 C CA . HIS B 1 52 ? 27.756 -0.552 -29.514 1.00 60.09 52 HIS B CA 1
ATOM 3011 C C . HIS B 1 52 ? 28.285 0.769 -30.058 1.00 60.60 52 HIS B C 1
ATOM 3012 O O . HIS B 1 52 ? 29.161 1.398 -29.461 1.00 60.08 52 HIS B O 1
ATOM 3019 N N . PRO B 1 53 ? 27.736 1.215 -31.198 1.00 61.24 53 PRO B N 1
ATOM 3020 C CA . PRO B 1 53 ? 28.140 2.461 -31.857 1.00 60.87 53 PRO B CA 1
ATOM 3021 C C . PRO B 1 53 ? 27.892 3.710 -31.020 1.00 59.40 53 PRO B C 1
ATOM 3022 O O . PRO B 1 53 ? 28.722 4.618 -30.980 1.00 59.32 53 PRO B O 1
ATOM 3026 N N . GLU B 1 54 ? 26.741 3.753 -30.360 1.00 57.89 54 GLU B N 1
ATOM 3027 C CA . GLU B 1 54 ? 26.393 4.898 -29.535 1.00 56.42 54 GLU B CA 1
ATOM 3028 C C . GLU B 1 54 ? 27.389 5.090 -28.392 1.00 54.38 54 GLU B C 1
ATOM 3029 O O . GLU B 1 54 ? 27.595 6.205 -27.919 1.00 53.52 54 GLU B O 1
ATOM 3035 N N . ALA B 1 55 ? 28.004 3.998 -27.947 1.00 52.59 55 ALA B N 1
ATOM 3036 C CA . ALA B 1 55 ? 28.990 4.079 -26.882 1.00 51.64 55 ALA B CA 1
ATOM 3037 C C . ALA B 1 55 ? 30.222 4.769 -27.463 1.00 51.38 55 ALA B C 1
ATOM 3038 O O . ALA B 1 55 ? 30.759 5.705 -26.876 1.00 52.19 55 ALA B O 1
ATOM 3040 N N . VAL B 1 56 ? 30.652 4.306 -28.632 1.00 50.77 56 VAL B N 1
ATOM 3041 C CA . VAL B 1 56 ? 31.811 4.872 -29.310 1.00 50.16 56 VAL B CA 1
ATOM 3042 C C . VAL B 1 56 ? 31.488 6.296 -29.758 1.00 50.81 56 VAL B C 1
ATOM 3043 O O . VAL B 1 56 ? 32.336 7.191 -29.703 1.00 50.80 56 VAL B O 1
ATOM 3047 N N . ARG B 1 57 ? 30.247 6.499 -30.191 1.00 50.59 57 ARG B N 1
ATOM 3048 C CA . ARG B 1 57 ? 29.797 7.803 -30.655 1.00 49.72 57 ARG B CA 1
ATOM 3049 C C . ARG B 1 57 ? 29.800 8.823 -29.522 1.00 49.00 57 ARG B C 1
ATOM 3050 O O . ARG B 1 57 ? 30.287 9.942 -29.690 1.00 49.46 57 ARG B O 1
ATOM 3058 N N . GLN B 1 58 ? 29.265 8.435 -28.368 1.00 47.75 58 GLN B N 1
ATOM 3059 C CA . GLN B 1 58 ? 29.209 9.330 -27.215 1.00 46.32 58 GLN B CA 1
ATOM 3060 C C . GLN B 1 58 ? 30.599 9.759 -26.758 1.00 44.84 58 GLN B C 1
ATOM 3061 O O . GLN B 1 58 ? 30.807 10.914 -26.384 1.00 44.82 58 GLN B O 1
ATOM 3067 N N . LEU B 1 59 ? 31.551 8.832 -26.793 1.00 43.28 59 LEU B N 1
ATOM 3068 C CA . LEU B 1 59 ? 32.913 9.154 -26.389 1.00 42.13 59 LEU B CA 1
ATOM 3069 C C . LEU B 1 59 ? 33.503 10.179 -27.352 1.00 41.35 59 LEU B C 1
ATOM 3070 O O . LEU B 1 59 ? 34.120 11.156 -26.918 1.00 40.54 59 LEU B O 1
ATOM 3075 N N . HIS B 1 60 ? 33.321 9.945 -28.656 1.00 40.42 60 HIS B N 1
ATOM 3076 C CA . HIS B 1 60 ? 33.802 10.869 -29.691 1.00 37.60 60 HIS B CA 1
ATOM 3077 C C . HIS B 1 60 ? 33.215 12.252 -29.405 1.00 36.83 60 HIS B C 1
ATOM 3078 O O . HIS B 1 60 ? 33.923 13.254 -29.380 1.00 37.29 60 HIS B O 1
ATOM 3085 N N . ARG B 1 61 ? 31.908 12.296 -29.190 1.00 35.90 61 ARG B N 1
ATOM 3086 C CA . ARG B 1 61 ? 31.233 13.553 -28.914 1.00 36.74 61 ARG B CA 1
ATOM 3087 C C . ARG B 1 61 ? 31.796 14.250 -27.676 1.00 36.88 61 ARG B C 1
ATOM 3088 O O . ARG B 1 61 ? 32.016 15.463 -27.683 1.00 37.23 61 ARG B O 1
ATOM 3096 N N . GLU B 1 62 ? 32.042 13.487 -26.615 1.00 35.34 62 GLU B N 1
ATOM 3097 C CA . GLU B 1 62 ? 32.601 14.066 -25.403 1.00 33.35 62 GLU B CA 1
ATOM 3098 C C . GLU B 1 62 ? 33.956 14.696 -25.727 1.00 32.72 62 GLU B C 1
ATOM 3099 O O . GLU B 1 62 ? 34.260 15.806 -25.275 1.00 31.87 62 GLU B O 1
ATOM 3105 N N . PHE B 1 63 ? 34.770 14.008 -26.520 1.00 32.04 63 PHE B N 1
ATOM 3106 C CA . PHE B 1 63 ? 36.063 14.574 -26.879 1.00 32.72 63 PHE B CA 1
ATOM 3107 C C . PHE B 1 63 ? 35.892 15.813 -27.745 1.00 33.16 63 PHE B C 1
ATOM 3108 O O . PHE B 1 63 ? 36.601 16.808 -27.568 1.00 32.36 63 PHE B O 1
ATOM 3116 N N . LEU B 1 64 ? 34.945 15.758 -28.678 1.00 34.42 64 LEU B N 1
ATOM 3117 C CA . LEU B 1 64 ? 34.677 16.897 -29.555 1.00 35.92 64 LEU B CA 1
ATOM 3118 C C . LEU B 1 64 ? 34.264 18.093 -28.702 1.00 36.24 64 LEU B C 1
ATOM 3119 O O . LEU B 1 64 ? 34.750 19.209 -28.886 1.00 37.79 64 LEU B O 1
ATOM 3124 N N . ARG B 1 65 ? 33.352 17.845 -27.770 1.00 35.76 65 ARG B N 1
ATOM 3125 C CA . ARG B 1 65 ? 32.849 18.875 -26.864 1.00 34.94 65 ARG B CA 1
ATOM 3126 C C . ARG B 1 65 ? 33.963 19.412 -25.963 1.00 34.75 65 ARG B C 1
ATOM 3127 O O . ARG B 1 65 ? 33.909 20.556 -25.517 1.00 34.96 65 ARG B O 1
ATOM 3135 N N . ALA B 1 66 ? 34.971 18.583 -25.706 1.00 34.72 66 ALA B N 1
ATOM 3136 C CA . ALA B 1 66 ? 36.085 18.980 -24.854 1.00 34.30 66 ALA B CA 1
ATOM 3137 C C . ALA B 1 66 ? 37.092 19.825 -25.615 1.00 34.12 66 ALA B C 1
ATOM 3138 O O . ALA B 1 66 ? 37.957 20.460 -25.005 1.00 33.61 66 ALA B O 1
ATOM 3140 N N . GLY B 1 67 ? 36.988 19.823 -26.945 1.00 34.34 67 GLY B N 1
ATOM 3141 C CA . GLY B 1 67 ? 37.891 20.622 -27.752 1.00 33.63 67 GLY B CA 1
ATOM 3142 C C . GLY B 1 67 ? 38.707 19.900 -28.808 1.00 34.30 67 GLY B C 1
ATOM 3143 O O . GLY B 1 67 ? 39.459 20.537 -29.539 1.00 33.70 67 GLY B O 1
ATOM 3144 N N . SER B 1 68 ? 38.575 18.582 -28.909 1.00 35.81 68 SER B N 1
ATOM 3145 C CA . SER B 1 68 ? 39.353 17.841 -29.908 1.00 37.23 68 SER B CA 1
ATOM 3146 C C . SER B 1 68 ? 39.048 18.278 -31.348 1.00 39.56 68 SER B C 1
ATOM 3147 O O . SER B 1 68 ? 37.896 18.524 -31.712 1.00 38.57 68 SER B O 1
ATOM 3150 N N . ASN B 1 69 ? 40.098 18.374 -32.156 1.00 42.19 69 ASN B N 1
ATOM 3151 C CA . ASN B 1 69 ? 39.975 18.766 -33.558 1.00 43.76 69 ASN B CA 1
ATOM 3152 C C . ASN B 1 69 ? 40.164 17.539 -34.446 1.00 44.00 69 ASN B C 1
ATOM 3153 O O . ASN B 1 69 ? 40.127 17.640 -35.670 1.00 45.19 69 ASN B O 1
ATOM 3158 N N . VAL B 1 70 ? 40.376 16.385 -33.817 1.00 43.93 70 VAL B N 1
ATOM 3159 C CA . VAL B 1 70 ? 40.587 15.132 -34.536 1.00 43.44 70 VAL B CA 1
ATOM 3160 C C . VAL B 1 70 ? 39.846 13.969 -33.895 1.00 44.97 70 VAL B C 1
ATOM 3161 O O . VAL B 1 70 ? 40.003 13.700 -32.698 1.00 46.67 70 VAL B O 1
ATOM 3165 N N . MET B 1 71 ? 39.019 13.296 -34.688 1.00 45.22 71 MET B N 1
ATOM 3166 C CA . MET B 1 71 ? 38.279 12.141 -34.201 1.00 45.65 71 MET B CA 1
ATOM 3167 C C . MET B 1 71 ? 38.976 10.924 -34.794 1.00 47.20 71 MET B C 1
ATOM 3168 O O . MET B 1 71 ? 38.662 10.522 -35.912 1.00 48.40 71 MET B O 1
ATOM 3173 N N . GLN B 1 72 ? 39.941 10.358 -34.069 1.00 47.62 72 GLN B N 1
ATOM 3174 C CA . GLN B 1 72 ? 40.649 9.181 -34.561 1.00 48.35 72 GLN B CA 1
ATOM 3175 C C . GLN B 1 72 ? 39.650 8.043 -34.669 1.00 50.46 72 GLN B C 1
ATOM 3176 O O . GLN B 1 72 ? 38.836 7.834 -33.768 1.00 50.30 72 GLN B O 1
ATOM 3182 N N . THR B 1 73 ? 39.698 7.322 -35.785 1.00 53.19 73 THR B N 1
ATOM 3183 C CA . THR B 1 73 ? 38.783 6.208 -36.000 1.00 55.62 73 THR B CA 1
ATOM 3184 C C . THR B 1 73 ? 39.109 5.117 -34.996 1.00 56.31 73 THR B C 1
ATOM 3185 O O . THR B 1 73 ? 40.275 4.756 -34.825 1.00 56.97 73 THR B O 1
ATOM 3189 N N . PHE B 1 74 ? 38.085 4.606 -34.318 1.00 56.85 74 PHE B N 1
ATOM 3190 C CA . PHE B 1 74 ? 38.290 3.548 -33.330 1.00 57.75 74 PHE B CA 1
ATOM 3191 C C . PHE B 1 74 ? 38.775 2.302 -34.063 1.00 58.85 74 PHE B C 1
ATOM 3192 O O . PHE B 1 74 ? 38.036 1.331 -34.220 1.00 58.13 74 PHE B O 1
ATOM 3200 N N . THR B 1 75 ? 40.024 2.347 -34.515 1.00 59.73 75 THR B N 1
ATOM 3201 C CA . THR B 1 75 ? 40.605 1.240 -35.250 1.00 60.85 75 THR B CA 1
ATOM 3202 C C . THR B 1 75 ? 41.943 0.737 -34.716 1.00 62.38 75 THR B C 1
ATOM 3203 O O . THR B 1 75 ? 42.667 0.032 -35.418 1.00 62.53 75 THR B O 1
ATOM 3207 N N . PHE B 1 76 ? 42.281 1.102 -33.483 1.00 63.94 76 PHE B N 1
ATOM 3208 C CA . PHE B 1 76 ? 43.529 0.634 -32.884 1.00 65.74 76 PHE B CA 1
ATOM 3209 C C . PHE B 1 76 ? 43.454 -0.886 -32.988 1.00 67.72 76 PHE B C 1
ATOM 3210 O O . PHE B 1 76 ? 42.471 -1.486 -32.558 1.00 67.14 76 PHE B O 1
ATOM 3218 N N . TYR B 1 77 ? 44.486 -1.497 -33.567 1.00 70.66 77 TYR B N 1
ATOM 3219 C CA . TYR B 1 77 ? 44.504 -2.939 -33.788 1.00 73.80 77 TYR B CA 1
ATOM 3220 C C . TYR B 1 77 ? 43.369 -3.233 -34.774 1.00 75.37 77 TYR B C 1
ATOM 3221 O O . TYR B 1 77 ? 42.738 -2.312 -35.292 1.00 76.10 77 TYR B O 1
ATOM 3230 N N . ALA B 1 78 ? 43.091 -4.507 -35.024 1.00 76.82 78 ALA B N 1
ATOM 3231 C CA . ALA B 1 78 ? 42.030 -4.867 -35.963 1.00 77.90 78 ALA B CA 1
ATOM 3232 C C . ALA B 1 78 ? 42.184 -4.080 -37.270 1.00 78.37 78 ALA B C 1
ATOM 3233 O O . ALA B 1 78 ? 43.253 -4.089 -37.885 1.00 77.85 78 ALA B O 1
ATOM 3235 N N . SER B 1 79 ? 41.118 -3.394 -37.681 1.00 78.66 79 SER B N 1
ATOM 3236 C CA . SER B 1 79 ? 41.135 -2.600 -38.910 1.00 79.12 79 SER B CA 1
ATOM 3237 C C . SER B 1 79 ? 39.832 -1.821 -39.129 1.00 78.87 79 SER B C 1
ATOM 3238 O O . SER B 1 79 ? 38.893 -1.994 -38.321 1.00 79.13 79 SER B O 1
ATOM 3241 N N . GLU B 1 101 ? 35.492 -0.931 -38.772 1.00 64.35 101 GLU B N 1
ATOM 3242 C CA . GLU B 1 101 ? 34.407 -1.167 -39.770 1.00 66.27 101 GLU B CA 1
ATOM 3243 C C . GLU B 1 101 ? 33.502 0.065 -39.837 1.00 65.56 101 GLU B C 1
ATOM 3244 O O . GLU B 1 101 ? 33.723 0.971 -40.642 1.00 64.63 101 GLU B O 1
ATOM 3250 N N . ALA B 1 102 ? 32.482 0.089 -38.986 1.00 65.33 102 ALA B N 1
ATOM 3251 C CA . ALA B 1 102 ? 31.552 1.211 -38.930 1.00 64.04 102 ALA B CA 1
ATOM 3252 C C . ALA B 1 102 ? 32.181 2.318 -38.088 1.00 63.40 102 ALA B C 1
ATOM 3253 O O . ALA B 1 102 ? 31.589 3.378 -37.888 1.00 63.35 102 ALA B O 1
ATOM 3255 N N . ALA B 1 103 ? 33.387 2.059 -37.592 1.00 62.45 103 ALA B N 1
ATOM 3256 C CA . ALA B 1 103 ? 34.097 3.035 -36.776 1.00 61.12 103 ALA B CA 1
ATOM 3257 C C . ALA B 1 103 ? 34.294 4.331 -37.555 1.00 59.88 103 ALA B C 1
ATOM 3258 O O . ALA B 1 103 ? 33.899 5.406 -37.099 1.00 60.08 103 ALA B O 1
ATOM 3260 N N . ALA B 1 104 ? 34.906 4.222 -38.731 1.00 57.84 104 ALA B N 1
ATOM 3261 C CA . ALA B 1 104 ? 35.155 5.382 -39.577 1.00 56.20 104 ALA B CA 1
ATOM 3262 C C . ALA B 1 104 ? 33.893 6.228 -39.795 1.00 55.45 104 ALA B C 1
ATOM 3263 O O . ALA B 1 104 ? 33.969 7.459 -39.863 1.00 54.36 104 ALA B O 1
ATOM 3265 N N . ASP B 1 105 ? 32.738 5.575 -39.903 1.00 54.30 105 ASP B N 1
ATOM 3266 C CA . ASP B 1 105 ? 31.487 6.300 -40.105 1.00 53.42 105 ASP B CA 1
ATOM 3267 C C . ASP B 1 105 ? 31.193 7.165 -38.890 1.00 52.76 105 ASP B C 1
ATOM 3268 O O . ASP B 1 105 ? 30.983 8.372 -39.010 1.00 52.36 105 ASP B O 1
ATOM 3273 N N . ILE B 1 106 ? 31.183 6.533 -37.719 1.00 52.76 106 ILE B N 1
ATOM 3274 C CA . ILE B 1 106 ? 30.923 7.225 -36.458 1.00 51.48 106 ILE B CA 1
ATOM 3275 C C . ILE B 1 106 ? 31.839 8.433 -36.324 1.00 49.65 106 ILE B C 1
ATOM 3276 O O . ILE B 1 106 ? 31.385 9.545 -36.050 1.00 48.39 106 ILE B O 1
ATOM 3281 N N . ALA B 1 107 ? 33.131 8.207 -36.527 1.00 48.85 107 ALA B N 1
ATOM 3282 C CA . ALA B 1 107 ? 34.114 9.277 -36.442 1.00 49.84 107 ALA B CA 1
ATOM 3283 C C . ALA B 1 107 ? 33.738 10.416 -37.390 1.00 50.25 107 ALA B C 1
ATOM 3284 O O . ALA B 1 107 ? 33.821 11.594 -37.035 1.00 50.31 107 ALA B O 1
ATOM 3286 N N . ARG B 1 108 ? 33.315 10.052 -38.596 1.00 51.49 108 ARG B N 1
ATOM 3287 C CA . ARG B 1 108 ? 32.923 11.026 -39.612 1.00 50.75 108 ARG B CA 1
ATOM 3288 C C . ARG B 1 108 ? 31.718 11.840 -39.151 1.00 49.88 108 ARG B C 1
ATOM 3289 O O . ARG B 1 108 ? 31.715 13.069 -39.223 1.00 49.90 108 ARG B O 1
ATOM 3297 N N . GLN B 1 109 ? 30.693 11.140 -38.680 1.00 48.77 109 GLN B N 1
ATOM 3298 C CA . GLN B 1 109 ? 29.468 11.776 -38.209 1.00 48.63 109 GLN B CA 1
ATOM 3299 C C . GLN B 1 109 ? 29.672 12.795 -37.088 1.00 48.77 109 GLN B C 1
ATOM 3300 O O . GLN B 1 109 ? 29.042 13.850 -37.080 1.00 48.34 109 GLN B O 1
ATOM 3306 N N . VAL B 1 110 ? 30.553 12.484 -36.143 1.00 48.99 110 VAL B N 1
ATOM 3307 C CA . VAL B 1 110 ? 30.802 13.389 -35.031 1.00 47.76 110 VAL B CA 1
ATOM 3308 C C . VAL B 1 110 ? 31.670 14.570 -35.436 1.00 47.92 110 VAL B C 1
ATOM 3309 O O . VAL B 1 110 ? 31.453 15.690 -34.978 1.00 48.70 110 VAL B O 1
ATOM 3313 N N . ALA B 1 111 ? 32.658 14.328 -36.289 1.00 48.33 111 ALA B N 1
ATOM 3314 C CA . ALA B 1 111 ? 33.522 15.414 -36.736 1.00 49.17 111 ALA B CA 1
ATOM 3315 C C . ALA B 1 111 ? 32.645 16.446 -37.445 1.00 49.57 111 ALA B C 1
ATOM 3316 O O . ALA B 1 111 ? 32.880 17.650 -37.359 1.00 49.70 111 ALA B O 1
ATOM 3318 N N . ASP B 1 112 ? 31.622 15.952 -38.131 1.00 50.67 112 ASP B N 1
ATOM 3319 C CA . ASP B 1 112 ? 30.677 16.792 -38.856 1.00 51.59 112 ASP B CA 1
ATOM 3320 C C . ASP B 1 112 ? 29.893 17.701 -37.927 1.00 51.88 112 ASP B C 1
ATOM 3321 O O . ASP B 1 112 ? 29.303 18.689 -38.369 1.00 51.62 112 ASP B O 1
ATOM 3326 N N . GLU B 1 113 ? 29.888 17.365 -36.641 1.00 52.30 113 GLU B N 1
ATOM 3327 C CA . GLU B 1 113 ? 29.149 18.146 -35.658 1.00 52.51 113 GLU B CA 1
ATOM 3328 C C . GLU B 1 113 ? 29.967 19.282 -35.053 1.00 52.15 113 GLU B C 1
ATOM 3329 O O . GLU B 1 113 ? 29.488 19.997 -34.176 1.00 52.13 113 GLU B O 1
ATOM 3335 N N . GLY B 1 114 ? 31.196 19.449 -35.537 1.00 52.51 114 GLY B N 1
ATOM 3336 C CA . GLY B 1 114 ? 32.061 20.507 -35.042 1.00 53.29 114 GLY B CA 1
ATOM 3337 C C . GLY B 1 114 ? 33.286 20.734 -35.915 1.00 54.36 114 GLY B C 1
ATOM 3338 O O . GLY B 1 114 ? 33.402 20.158 -36.998 1.00 53.74 114 GLY B O 1
ATOM 3339 N N . ASP B 1 115 ? 34.197 21.582 -35.444 1.00 56.02 115 ASP B N 1
ATOM 3340 C CA . ASP B 1 115 ? 35.432 21.889 -36.164 1.00 57.92 115 ASP B CA 1
ATOM 3341 C C . ASP B 1 115 ? 36.396 20.725 -35.969 1.00 57.89 115 ASP B C 1
ATOM 3342 O O . ASP B 1 115 ? 37.366 20.831 -35.215 1.00 59.15 115 ASP B O 1
ATOM 3347 N N . ALA B 1 116 ? 36.141 19.623 -36.667 1.00 57.36 116 ALA B N 1
ATOM 3348 C CA . ALA B 1 116 ? 36.960 18.429 -36.511 1.00 55.85 116 ALA B CA 1
ATOM 3349 C C . ALA B 1 116 ? 37.210 17.634 -37.792 1.00 54.51 116 ALA B C 1
ATOM 3350 O O . ALA B 1 116 ? 36.433 17.703 -38.742 1.00 54.38 116 ALA B O 1
ATOM 3352 N N . LEU B 1 117 ? 38.300 16.866 -37.788 1.00 52.72 117 LEU B N 1
ATOM 3353 C CA . LEU B 1 117 ? 38.699 16.030 -38.920 1.00 50.21 117 LEU B CA 1
ATOM 3354 C C . LEU B 1 117 ? 38.757 14.569 -38.484 1.00 49.70 117 LEU B C 1
ATOM 3355 O O . LEU B 1 117 ? 38.944 14.273 -37.301 1.00 50.15 117 LEU B O 1
ATOM 3360 N N . VAL B 1 118 ? 38.600 13.658 -39.441 1.00 47.39 118 VAL B N 1
ATOM 3361 C CA . VAL B 1 118 ? 38.651 12.229 -39.154 1.00 45.38 118 VAL B CA 1
ATOM 3362 C C . VAL B 1 118 ? 40.047 11.698 -39.466 1.00 45.72 118 VAL B C 1
ATOM 3363 O O . VAL B 1 118 ? 40.644 12.050 -40.482 1.00 46.37 118 VAL B O 1
ATOM 3367 N N . ALA B 1 119 ? 40.582 10.860 -38.589 1.00 45.77 119 ALA B N 1
ATOM 3368 C CA . ALA B 1 119 ? 41.913 10.321 -38.821 1.00 46.16 119 ALA B CA 1
ATOM 3369 C C . ALA B 1 119 ? 41.905 8.804 -38.843 1.00 46.79 119 ALA B C 1
ATOM 3370 O O . ALA B 1 119 ? 41.432 8.158 -37.903 1.00 47.74 119 ALA B O 1
ATOM 3372 N N . GLY B 1 120 ? 42.412 8.240 -39.936 1.00 46.62 120 GLY B N 1
ATOM 3373 C CA . GLY B 1 120 ? 42.487 6.797 -40.056 1.00 45.23 120 GLY B CA 1
ATOM 3374 C C . GLY B 1 120 ? 43.810 6.378 -39.452 1.00 45.47 120 GLY B C 1
ATOM 3375 O O . GLY B 1 120 ? 44.866 6.837 -39.888 1.00 45.93 120 GLY B O 1
ATOM 3376 N N . GLY B 1 121 ? 43.762 5.512 -38.446 1.00 44.73 121 GLY B N 1
ATOM 3377 C CA . GLY B 1 121 ? 44.985 5.085 -37.800 1.00 44.42 121 GLY B CA 1
ATOM 3378 C C . GLY B 1 121 ? 45.278 3.604 -37.883 1.00 43.90 121 GLY B C 1
ATOM 3379 O O . GLY B 1 121 ? 44.370 2.772 -37.904 1.00 42.25 121 GLY B O 1
ATOM 3380 N N . VAL B 1 122 ? 46.569 3.294 -37.929 1.00 44.68 122 VAL B N 1
ATOM 3381 C CA . VAL B 1 122 ? 47.054 1.926 -37.996 1.00 46.36 122 VAL B CA 1
ATOM 3382 C C . VAL B 1 122 ? 48.167 1.818 -36.961 1.00 48.53 122 VAL B C 1
ATOM 3383 O O . VAL B 1 122 ? 48.998 2.719 -36.832 1.00 48.58 122 VAL B O 1
ATOM 3387 N N . SER B 1 123 ? 48.178 0.724 -36.212 1.00 50.55 123 SER B N 1
ATOM 3388 C CA . SER B 1 123 ? 49.187 0.537 -35.187 1.00 53.83 123 SER B CA 1
ATOM 3389 C C . SER B 1 123 ? 50.099 -0.640 -35.503 1.00 56.48 123 SER B C 1
ATOM 3390 O O . SER B 1 123 ? 49.821 -1.425 -36.411 1.00 56.17 123 SER B O 1
ATOM 3393 N N . GLN B 1 124 ? 51.197 -0.755 -34.764 1.00 59.56 124 GLN B N 1
ATOM 3394 C CA . GLN B 1 124 ? 52.128 -1.847 -34.997 1.00 62.93 124 GLN B CA 1
ATOM 3395 C C . GLN B 1 124 ? 51.334 -3.143 -35.091 1.00 65.36 124 GLN B C 1
ATOM 3396 O O . GLN B 1 124 ? 50.335 -3.324 -34.398 1.00 65.67 124 GLN B O 1
ATOM 3402 N N . THR B 1 125 ? 51.773 -4.036 -35.966 1.00 67.78 125 THR B N 1
ATOM 3403 C CA . THR B 1 125 ? 51.076 -5.295 -36.160 1.00 70.32 125 THR B CA 1
ATOM 3404 C C . THR B 1 125 ? 51.634 -6.410 -35.291 1.00 71.40 125 THR B C 1
ATOM 3405 O O . THR B 1 125 ? 52.818 -6.410 -34.950 1.00 71.47 125 THR B O 1
ATOM 3409 N N . PRO B 1 126 ? 50.774 -7.364 -34.897 1.00 72.66 126 PRO B N 1
ATOM 3410 C CA . PRO B 1 126 ? 51.220 -8.488 -34.071 1.00 73.80 126 PRO B CA 1
ATOM 3411 C C . PRO B 1 126 ? 52.031 -9.398 -35.001 1.00 75.15 126 PRO B C 1
ATOM 3412 O O . PRO B 1 126 ? 52.633 -10.387 -34.574 1.00 74.76 126 PRO B O 1
ATOM 3416 N N . SER B 1 127 ? 52.019 -9.042 -36.285 1.00 76.39 127 SER B N 1
ATOM 3417 C CA . SER B 1 127 ? 52.743 -9.776 -37.318 1.00 77.64 127 SER B CA 1
ATOM 3418 C C . SER B 1 127 ? 54.236 -9.510 -37.166 1.00 78.79 127 SER B C 1
ATOM 3419 O O . SER B 1 127 ? 55.049 -10.435 -37.209 1.00 78.57 127 SER B O 1
ATOM 3422 N N . TYR B 1 128 ? 54.595 -8.239 -36.998 1.00 80.11 128 TYR B N 1
ATOM 3423 C CA . TYR B 1 128 ? 55.996 -7.880 -36.808 1.00 81.07 128 TYR B CA 1
ATOM 3424 C C . TYR B 1 128 ? 56.364 -8.432 -35.434 1.00 81.89 128 TYR B C 1
ATOM 3425 O O . TYR B 1 128 ? 57.522 -8.752 -35.163 1.00 82.34 128 TYR B O 1
ATOM 3434 N N . LEU B 1 129 ? 55.355 -8.533 -34.572 1.00 82.31 129 LEU B N 1
ATOM 3435 C CA . LEU B 1 129 ? 55.525 -9.081 -33.232 1.00 82.34 129 LEU B CA 1
ATOM 3436 C C . LEU B 1 129 ? 56.156 -10.451 -33.446 1.00 82.64 129 LEU B C 1
ATOM 3437 O O . LEU B 1 129 ? 57.226 -10.753 -32.913 1.00 82.57 129 LEU B O 1
ATOM 3442 N N . SER B 1 130 ? 55.478 -11.270 -34.244 1.00 82.94 130 SER B N 1
ATOM 3443 C CA . SER B 1 130 ? 55.952 -12.607 -34.584 1.00 83.00 130 SER B CA 1
ATOM 3444 C C . SER B 1 130 ? 56.876 -12.456 -35.793 1.00 82.92 130 SER B C 1
ATOM 3445 O O . SER B 1 130 ? 56.902 -13.303 -36.691 1.00 82.54 130 SER B O 1
ATOM 3448 N N . ALA B 1 131 ? 57.630 -11.359 -35.796 1.00 82.36 131 ALA B N 1
ATOM 3449 C CA . ALA B 1 131 ? 58.561 -11.029 -36.871 1.00 80.54 131 ALA B CA 1
ATOM 3450 C C . ALA B 1 131 ? 57.815 -10.867 -38.186 1.00 79.12 131 ALA B C 1
ATOM 3451 O O . ALA B 1 131 ? 57.172 -9.847 -38.425 1.00 78.47 131 ALA B O 1
ATOM 3453 N N . LYS B 1 132 ? 57.900 -11.885 -39.032 1.00 78.10 132 LYS B N 1
ATOM 3454 C CA . LYS B 1 132 ? 57.239 -11.866 -40.329 1.00 77.44 132 LYS B CA 1
ATOM 3455 C C . LYS B 1 132 ? 57.669 -10.660 -41.166 1.00 76.88 132 LYS B C 1
ATOM 3456 O O . LYS B 1 132 ? 57.468 -9.509 -40.785 1.00 77.61 132 LYS B O 1
ATOM 3462 N N . SER B 1 133 ? 58.268 -10.963 -42.315 1.00 75.83 133 SER B N 1
ATOM 3463 C CA . SER B 1 133 ? 58.779 -9.992 -43.281 1.00 73.78 133 SER B CA 1
ATOM 3464 C C . SER B 1 133 ? 58.010 -8.695 -43.501 1.00 72.18 133 SER B C 1
ATOM 3465 O O . SER B 1 133 ? 57.007 -8.413 -42.852 1.00 71.63 133 SER B O 1
ATOM 3468 N N . GLU B 1 134 ? 58.511 -7.930 -44.467 1.00 70.70 134 GLU B N 1
ATOM 3469 C CA . GLU B 1 134 ? 57.961 -6.643 -44.865 1.00 69.47 134 GLU B CA 1
ATOM 3470 C C . GLU B 1 134 ? 56.696 -6.837 -45.697 1.00 69.23 134 GLU B C 1
ATOM 3471 O O . GLU B 1 134 ? 55.788 -6.005 -45.677 1.00 69.33 134 GLU B O 1
ATOM 3477 N N . THR B 1 135 ? 56.636 -7.948 -46.423 1.00 68.97 135 THR B N 1
ATOM 3478 C CA . THR B 1 135 ? 55.482 -8.248 -47.263 1.00 68.53 135 THR B CA 1
ATOM 3479 C C . THR B 1 135 ? 54.199 -8.416 -46.451 1.00 68.16 135 THR B C 1
ATOM 3480 O O . THR B 1 135 ? 53.202 -7.746 -46.711 1.00 68.13 135 THR B O 1
ATOM 3484 N N . GLU B 1 136 ? 54.235 -9.310 -45.468 1.00 67.99 136 GLU B N 1
ATOM 3485 C CA . GLU B 1 136 ? 53.073 -9.585 -44.627 1.00 68.45 136 GLU B CA 1
ATOM 3486 C C . GLU B 1 136 ? 52.574 -8.356 -43.869 1.00 68.07 136 GLU B C 1
ATOM 3487 O O . GLU B 1 136 ? 51.365 -8.113 -43.796 1.00 68.41 136 GLU B O 1
ATOM 3493 N N . VAL B 1 137 ? 53.500 -7.588 -43.300 1.00 66.63 137 VAL B N 1
ATOM 3494 C CA . VAL B 1 137 ? 53.125 -6.400 -42.544 1.00 65.53 137 VAL B CA 1
ATOM 3495 C C . VAL B 1 137 ? 52.384 -5.391 -43.419 1.00 64.31 137 VAL B C 1
ATOM 3496 O O . VAL B 1 137 ? 51.252 -5.019 -43.114 1.00 64.18 137 VAL B O 1
ATOM 3500 N N . LYS B 1 138 ? 53.015 -4.958 -44.508 1.00 62.92 138 LYS B N 1
ATOM 3501 C CA . LYS B 1 138 ? 52.400 -3.994 -45.418 1.00 62.33 138 LYS B CA 1
ATOM 3502 C C . LYS B 1 138 ? 51.086 -4.516 -45.987 1.00 62.35 138 LYS B C 1
ATOM 3503 O O . LYS B 1 138 ? 50.338 -3.778 -46.624 1.00 61.64 138 LYS B O 1
ATOM 3509 N N . LYS B 1 139 ? 50.813 -5.795 -45.760 1.00 63.10 139 LYS B N 1
ATOM 3510 C CA . LYS B 1 139 ? 49.581 -6.404 -46.243 1.00 64.46 139 LYS B CA 1
ATOM 3511 C C . LYS B 1 139 ? 48.481 -6.055 -45.253 1.00 64.58 139 LYS B C 1
ATOM 3512 O O . LYS B 1 139 ? 47.361 -5.705 -45.634 1.00 64.93 139 LYS B O 1
ATOM 3518 N N . VAL B 1 140 ? 48.818 -6.155 -43.973 1.00 64.40 140 VAL B N 1
ATOM 3519 C CA . VAL B 1 140 ? 47.885 -5.835 -42.907 1.00 64.31 140 VAL B CA 1
ATOM 3520 C C . VAL B 1 140 ? 47.506 -4.364 -43.056 1.00 63.50 140 VAL B C 1
ATOM 3521 O O . VAL B 1 140 ? 46.329 -4.015 -43.120 1.00 63.54 140 VAL B O 1
ATOM 3525 N N . PHE B 1 141 ? 48.526 -3.515 -43.128 1.00 62.49 141 PHE B N 1
ATOM 3526 C CA . PHE B 1 141 ? 48.342 -2.075 -43.260 1.00 61.83 141 PHE B CA 1
ATOM 3527 C C . PHE B 1 141 ? 47.531 -1.697 -44.495 1.00 61.80 141 PHE B C 1
ATOM 3528 O O . PHE B 1 141 ? 46.590 -0.905 -44.417 1.00 61.98 141 PHE B O 1
ATOM 3536 N N . LEU B 1 142 ? 47.901 -2.265 -45.635 1.00 61.71 142 LEU B N 1
ATOM 3537 C CA . LEU B 1 142 ? 47.221 -1.978 -46.890 1.00 61.08 142 LEU B CA 1
ATOM 3538 C C . LEU B 1 142 ? 45.712 -2.218 -46.819 1.00 60.30 142 LEU B C 1
ATOM 3539 O O . LEU B 1 142 ? 44.929 -1.446 -47.374 1.00 58.46 142 LEU B O 1
ATOM 3544 N N . GLN B 1 143 ? 45.305 -3.285 -46.137 1.00 60.32 143 GLN B N 1
ATOM 3545 C CA . GLN B 1 143 ? 43.886 -3.605 -46.003 1.00 61.08 143 GLN B CA 1
ATOM 3546 C C . GLN B 1 143 ? 43.151 -2.479 -45.289 1.00 60.92 143 GLN B C 1
ATOM 3547 O O . GLN B 1 143 ? 42.037 -2.111 -45.665 1.00 61.14 143 GLN B O 1
ATOM 3553 N N . GLN B 1 144 ? 43.783 -1.939 -44.251 1.00 59.96 144 GLN B N 1
ATOM 3554 C CA . GLN B 1 144 ? 43.189 -0.862 -43.472 1.00 58.74 144 GLN B CA 1
ATOM 3555 C C . GLN B 1 144 ? 43.181 0.445 -44.250 1.00 56.87 144 GLN B C 1
ATOM 3556 O O . GLN B 1 144 ? 42.210 1.193 -44.203 1.00 56.25 144 GLN B O 1
ATOM 3562 N N . LEU B 1 145 ? 44.266 0.715 -44.965 1.00 56.14 145 LEU B N 1
ATOM 3563 C CA . LEU B 1 145 ? 44.374 1.938 -45.751 1.00 56.44 145 LEU B CA 1
ATOM 3564 C C . LEU B 1 145 ? 43.297 2.017 -46.829 1.00 57.83 145 LEU B C 1
ATOM 3565 O O . LEU B 1 145 ? 42.813 3.100 -47.154 1.00 57.40 145 LEU B O 1
ATOM 3570 N N . GLU B 1 146 ? 42.939 0.866 -47.389 1.00 60.09 146 GLU B N 1
ATOM 3571 C CA . GLU B 1 146 ? 41.919 0.799 -48.428 1.00 62.67 146 GLU B CA 1
ATOM 3572 C C . GLU B 1 146 ? 40.570 1.154 -47.837 1.00 62.66 146 GLU B C 1
ATOM 3573 O O . GLU B 1 146 ? 39.718 1.743 -48.503 1.00 63.23 146 GLU B O 1
ATOM 3579 N N . VAL B 1 147 ? 40.384 0.789 -46.576 1.00 62.89 147 VAL B N 1
ATOM 3580 C CA . VAL B 1 147 ? 39.147 1.077 -45.874 1.00 62.95 147 VAL B CA 1
ATOM 3581 C C . VAL B 1 147 ? 39.043 2.585 -45.685 1.00 63.11 147 VAL B C 1
ATOM 3582 O O . VAL B 1 147 ? 38.041 3.198 -46.049 1.00 63.40 147 VAL B O 1
ATOM 3586 N N . PHE B 1 148 ? 40.089 3.176 -45.116 1.00 63.75 148 PHE B N 1
ATOM 3587 C CA . PHE B 1 148 ? 40.122 4.617 -44.897 1.00 64.34 148 PHE B CA 1
ATOM 3588 C C . PHE B 1 148 ? 40.154 5.265 -46.269 1.00 65.65 148 PHE B C 1
ATOM 3589 O O . PHE B 1 148 ? 39.822 6.440 -46.431 1.00 65.27 148 PHE B O 1
ATOM 3597 N N . MET B 1 149 ? 40.573 4.481 -47.255 1.00 67.65 149 MET B N 1
ATOM 3598 C CA . MET B 1 149 ? 40.648 4.948 -48.630 1.00 69.90 149 MET B CA 1
ATOM 3599 C C . MET B 1 149 ? 39.207 5.077 -49.116 1.00 69.49 149 MET B C 1
ATOM 3600 O O . MET B 1 149 ? 38.807 6.099 -49.672 1.00 69.50 149 MET B O 1
ATOM 3605 N N . LYS B 1 150 ? 38.428 4.029 -48.873 1.00 68.61 150 LYS B N 1
ATOM 3606 C CA . LYS B 1 150 ? 37.037 3.990 -49.289 1.00 67.29 150 LYS B CA 1
ATOM 3607 C C . LYS B 1 150 ? 36.119 4.961 -48.545 1.00 65.97 150 LYS B C 1
ATOM 3608 O O . LYS B 1 150 ? 35.166 5.472 -49.129 1.00 65.53 150 LYS B O 1
ATOM 3614 N N . LYS B 1 151 ? 36.394 5.230 -47.271 1.00 64.84 151 LYS B N 1
ATOM 3615 C CA . LYS B 1 151 ? 35.553 6.171 -46.532 1.00 63.07 151 LYS B CA 1
ATOM 3616 C C . LYS B 1 151 ? 36.109 7.588 -46.506 1.00 61.92 151 LYS B C 1
ATOM 3617 O O . LYS B 1 151 ? 35.613 8.454 -45.786 1.00 61.54 151 LYS B O 1
ATOM 3623 N N . ASN B 1 152 ? 37.148 7.810 -47.301 1.00 60.50 152 ASN B N 1
ATOM 3624 C CA . ASN B 1 152 ? 37.768 9.120 -47.429 1.00 59.16 152 ASN B CA 1
ATOM 3625 C C . ASN B 1 152 ? 38.048 9.863 -46.117 1.00 57.83 152 ASN B C 1
ATOM 3626 O O . ASN B 1 152 ? 37.366 10.839 -45.797 1.00 57.66 152 ASN B O 1
ATOM 3631 N N . VAL B 1 153 ? 39.050 9.418 -45.364 1.00 55.49 153 VAL B N 1
ATOM 3632 C CA . VAL B 1 153 ? 39.395 10.092 -44.116 1.00 53.41 153 VAL B CA 1
ATOM 3633 C C . VAL B 1 153 ? 40.241 11.322 -44.445 1.00 53.66 153 VAL B C 1
ATOM 3634 O O . VAL B 1 153 ? 40.829 11.403 -45.525 1.00 54.40 153 VAL B O 1
ATOM 3638 N N . ASP B 1 154 ? 40.304 12.278 -43.523 1.00 53.14 154 ASP B N 1
ATOM 3639 C CA . ASP B 1 154 ? 41.068 13.504 -43.746 1.00 52.26 154 ASP B CA 1
ATOM 3640 C C . ASP B 1 154 ? 42.578 13.285 -43.799 1.00 52.09 154 ASP B C 1
ATOM 3641 O O . ASP B 1 154 ? 43.264 13.853 -44.651 1.00 52.52 154 ASP B O 1
ATOM 3646 N N . PHE B 1 155 ? 43.104 12.482 -42.880 1.00 50.75 155 PHE B N 1
ATOM 3647 C CA . PHE B 1 155 ? 44.529 12.175 -42.880 1.00 49.06 155 PHE B CA 1
ATOM 3648 C C . PHE B 1 155 ? 44.761 10.858 -42.159 1.00 46.92 155 PHE B C 1
ATOM 3649 O O . PHE B 1 155 ? 43.814 10.260 -41.647 1.00 46.08 155 PHE B O 1
ATOM 3657 N N . LEU B 1 156 ? 46.003 10.389 -42.138 1.00 45.73 156 LEU B N 1
ATOM 3658 C CA . LEU B 1 156 ? 46.309 9.105 -41.518 1.00 45.20 156 LEU B CA 1
ATOM 3659 C C . LEU B 1 156 ? 47.298 9.174 -40.352 1.00 44.31 156 LEU B C 1
ATOM 3660 O O . LEU B 1 156 ? 48.106 10.099 -40.250 1.00 43.64 156 LEU B O 1
ATOM 3665 N N . ILE B 1 157 ? 47.231 8.177 -39.476 1.00 42.45 157 ILE B N 1
ATOM 3666 C CA . ILE B 1 157 ? 48.109 8.132 -38.317 1.00 41.03 157 ILE B CA 1
ATOM 3667 C C . ILE B 1 157 ? 48.773 6.776 -38.127 1.00 40.55 157 ILE B C 1
ATOM 3668 O O . ILE B 1 157 ? 48.101 5.792 -37.837 1.00 39.15 157 ILE B O 1
ATOM 3673 N N . ALA B 1 158 ? 50.091 6.736 -38.313 1.00 41.98 158 ALA B N 1
ATOM 3674 C CA . ALA B 1 158 ? 50.875 5.522 -38.103 1.00 43.53 158 ALA B CA 1
ATOM 3675 C C . ALA B 1 158 ? 51.060 5.590 -36.593 1.00 44.37 158 ALA B C 1
ATOM 3676 O O . ALA B 1 158 ? 51.913 6.324 -36.099 1.00 43.98 158 ALA B O 1
ATOM 3678 N N . GLU B 1 159 ? 50.265 4.811 -35.872 1.00 45.75 159 GLU B N 1
ATOM 3679 C CA . GLU B 1 159 ? 50.266 4.863 -34.420 1.00 47.14 159 GLU B CA 1
ATOM 3680 C C . GLU B 1 159 ? 50.770 3.671 -33.602 1.00 47.46 159 GLU B C 1
ATOM 3681 O O . GLU B 1 159 ? 50.716 2.525 -34.037 1.00 48.04 159 GLU B O 1
ATOM 3687 N N . TYR B 1 160 ? 51.283 3.969 -32.411 1.00 47.48 160 TYR B N 1
ATOM 3688 C CA . TYR B 1 160 ? 51.768 2.954 -31.481 1.00 48.83 160 TYR B CA 1
ATOM 3689 C C . TYR B 1 160 ? 52.779 1.961 -32.075 1.00 49.72 160 TYR B C 1
ATOM 3690 O O . TYR B 1 160 ? 52.532 0.751 -32.107 1.00 50.24 160 TYR B O 1
ATOM 3699 N N . PHE B 1 161 ? 53.917 2.476 -32.536 1.00 49.12 161 PHE B N 1
ATOM 3700 C CA . PHE B 1 161 ? 54.968 1.643 -33.116 1.00 48.19 161 PHE B CA 1
ATOM 3701 C C . PHE B 1 161 ? 56.193 1.648 -32.213 1.00 47.97 161 PHE B C 1
ATOM 3702 O O . PHE B 1 161 ? 56.716 2.710 -31.882 1.00 48.40 161 PHE B O 1
ATOM 3710 N N . GLU B 1 162 ? 56.647 0.461 -31.821 1.00 47.90 162 GLU B N 1
ATOM 3711 C CA . GLU B 1 162 ? 57.805 0.330 -30.939 1.00 47.83 162 GLU B CA 1
ATOM 3712 C C . GLU B 1 162 ? 59.131 0.163 -31.671 1.00 48.62 162 GLU B C 1
ATOM 3713 O O . GLU B 1 162 ? 60.197 0.214 -31.051 1.00 47.55 162 GLU B O 1
ATOM 3719 N N . HIS B 1 163 ? 59.065 -0.054 -32.982 1.00 50.46 163 HIS B N 1
ATOM 3720 C CA . HIS B 1 163 ? 60.267 -0.210 -33.804 1.00 52.23 163 HIS B CA 1
ATOM 3721 C C . HIS B 1 163 ? 60.208 0.778 -34.960 1.00 52.56 163 HIS B C 1
ATOM 3722 O O . HIS B 1 163 ? 59.211 0.847 -35.674 1.00 52.17 163 HIS B O 1
ATOM 3729 N N . VAL B 1 164 ? 61.280 1.541 -35.137 1.00 53.82 164 VAL B N 1
ATOM 3730 C CA . VAL B 1 164 ? 61.345 2.538 -36.200 1.00 56.04 164 VAL B CA 1
ATOM 3731 C C . VAL B 1 164 ? 61.136 1.922 -37.585 1.00 57.64 164 VAL B C 1
ATOM 3732 O O . VAL B 1 164 ? 60.499 2.528 -38.451 1.00 57.50 164 VAL B O 1
ATOM 3736 N N . GLU B 1 165 ? 61.666 0.717 -37.782 1.00 59.08 165 GLU B N 1
ATOM 3737 C CA . GLU B 1 165 ? 61.553 0.018 -39.060 1.00 60.34 165 GLU B CA 1
ATOM 3738 C C . GLU B 1 165 ? 60.113 -0.302 -39.460 1.00 59.98 165 GLU B C 1
ATOM 3739 O O . GLU B 1 165 ? 59.708 -0.035 -40.591 1.00 58.54 165 GLU B O 1
ATOM 3745 N N . GLU B 1 166 ? 59.344 -0.881 -38.540 1.00 60.30 166 GLU B N 1
ATOM 3746 C CA . GLU B 1 166 ? 57.953 -1.214 -38.827 1.00 60.05 166 GLU B CA 1
ATOM 3747 C C . GLU B 1 166 ? 57.125 0.049 -39.011 1.00 59.35 166 GLU B C 1
ATOM 3748 O O . GLU B 1 166 ? 56.182 0.071 -39.802 1.00 58.62 166 GLU B O 1
ATOM 3754 N N . ALA B 1 167 ? 57.475 1.095 -38.268 1.00 58.71 167 ALA B N 1
ATOM 3755 C CA . ALA B 1 167 ? 56.769 2.364 -38.366 1.00 58.68 167 ALA B CA 1
ATOM 3756 C C . ALA B 1 167 ? 57.036 2.950 -39.745 1.00 59.43 167 ALA B C 1
ATOM 3757 O O . ALA B 1 167 ? 56.147 3.537 -40.364 1.00 59.17 167 ALA B O 1
ATOM 3759 N N . VAL B 1 168 ? 58.269 2.777 -40.220 1.00 60.18 168 VAL B N 1
ATOM 3760 C CA . VAL B 1 168 ? 58.676 3.280 -41.530 1.00 60.04 168 VAL B CA 1
ATOM 3761 C C . VAL B 1 168 ? 57.846 2.659 -42.654 1.00 59.91 168 VAL B C 1
ATOM 3762 O O . VAL B 1 168 ? 57.332 3.366 -43.525 1.00 59.56 168 VAL B O 1
ATOM 3766 N N . TRP B 1 169 ? 57.712 1.337 -42.634 1.00 59.50 169 TRP B N 1
ATOM 3767 C CA . TRP B 1 169 ? 56.940 0.652 -43.663 1.00 59.39 169 TRP B CA 1
ATOM 3768 C C . TRP B 1 169 ? 55.503 1.164 -43.683 1.00 59.29 169 TRP B C 1
ATOM 3769 O O . TRP B 1 169 ? 54.927 1.382 -44.751 1.00 59.67 169 TRP B O 1
ATOM 3780 N N . ALA B 1 170 ? 54.928 1.358 -42.501 1.00 58.12 170 ALA B N 1
ATOM 3781 C CA . ALA B 1 170 ? 53.562 1.854 -42.399 1.00 57.15 170 ALA B CA 1
ATOM 3782 C C . ALA B 1 170 ? 53.460 3.194 -43.118 1.00 56.51 170 ALA B C 1
ATOM 3783 O O . ALA B 1 170 ? 52.590 3.391 -43.961 1.00 56.54 170 ALA B O 1
ATOM 3785 N N . VAL B 1 171 ? 54.362 4.108 -42.784 1.00 56.23 171 VAL B N 1
ATOM 3786 C CA . VAL B 1 171 ? 54.368 5.429 -43.395 1.00 56.92 171 VAL B CA 1
ATOM 3787 C C . VAL B 1 171 ? 54.459 5.340 -44.914 1.00 57.41 171 VAL B C 1
ATOM 3788 O O . VAL B 1 171 ? 53.765 6.063 -45.629 1.00 57.11 171 VAL B O 1
ATOM 3792 N N . GLU B 1 172 ? 55.317 4.446 -45.395 1.00 57.76 172 GLU B N 1
ATOM 3793 C CA . GLU B 1 172 ? 55.516 4.257 -46.826 1.00 57.39 172 GLU B CA 1
ATOM 3794 C C . GLU B 1 172 ? 54.225 3.850 -47.532 1.00 56.58 172 GLU B C 1
ATOM 3795 O O . GLU B 1 172 ? 53.957 4.297 -48.645 1.00 56.41 172 GLU B O 1
ATOM 3801 N N . THR B 1 173 ? 53.425 3.011 -46.883 1.00 56.52 173 THR B N 1
ATOM 3802 C CA . THR B 1 173 ? 52.162 2.557 -47.463 1.00 57.31 173 THR B CA 1
ATOM 3803 C C . THR B 1 173 ? 51.111 3.664 -47.418 1.00 57.62 173 THR B C 1
ATOM 3804 O O . THR B 1 173 ? 50.352 3.863 -48.371 1.00 58.46 173 THR B O 1
ATOM 3808 N N . LEU B 1 174 ? 51.072 4.376 -46.297 1.00 57.36 174 LEU B N 1
ATOM 3809 C CA . LEU B 1 174 ? 50.104 5.439 -46.099 1.00 56.05 174 LEU B CA 1
ATOM 3810 C C . LEU B 1 174 ? 50.293 6.630 -47.036 1.00 56.74 174 LEU B C 1
ATOM 3811 O O . LEU B 1 174 ? 49.327 7.105 -47.636 1.00 56.08 174 LEU B O 1
ATOM 3816 N N . ILE B 1 175 ? 51.527 7.113 -47.169 1.00 58.11 175 ILE B N 1
ATOM 3817 C CA . ILE B 1 175 ? 51.798 8.251 -48.044 1.00 59.33 175 ILE B CA 1
ATOM 3818 C C . ILE B 1 175 ? 51.310 7.962 -49.456 1.00 60.28 175 ILE B C 1
ATOM 3819 O O . ILE B 1 175 ? 51.006 8.881 -50.214 1.00 60.50 175 ILE B O 1
ATOM 3824 N N . ALA B 1 176 ? 51.239 6.680 -49.803 1.00 61.20 176 ALA B N 1
ATOM 3825 C CA . ALA B 1 176 ? 50.789 6.264 -51.126 1.00 61.62 176 ALA B CA 1
ATOM 3826 C C . ALA B 1 176 ? 49.267 6.314 -51.235 1.00 61.72 176 ALA B C 1
ATOM 3827 O O . ALA B 1 176 ? 48.645 5.417 -51.808 1.00 62.86 176 ALA B O 1
ATOM 3829 N N . SER B 1 177 ? 48.671 7.365 -50.681 1.00 60.58 177 SER B N 1
ATOM 3830 C CA . SER B 1 177 ? 47.226 7.534 -50.726 1.00 58.67 177 SER B CA 1
ATOM 3831 C C . SER B 1 177 ? 46.903 9.004 -50.939 1.00 56.93 177 SER B C 1
ATOM 3832 O O . SER B 1 177 ? 45.750 9.366 -51.161 1.00 56.77 177 SER B O 1
ATOM 3835 N N . GLY B 1 178 ? 47.932 9.843 -50.867 1.00 55.67 178 GLY B N 1
ATOM 3836 C CA . GLY B 1 178 ? 47.746 11.270 -51.056 1.00 56.05 178 GLY B CA 1
ATOM 3837 C C . GLY B 1 178 ? 47.468 12.023 -49.767 1.00 57.12 178 GLY B C 1
ATOM 3838 O O . GLY B 1 178 ? 47.926 13.156 -49.584 1.00 57.88 178 GLY B O 1
ATOM 3839 N N . LYS B 1 179 ? 46.712 11.393 -48.872 1.00 56.57 179 LYS B N 1
ATOM 3840 C CA . LYS B 1 179 ? 46.361 11.996 -47.590 1.00 54.39 179 LYS B CA 1
ATOM 3841 C C . LYS B 1 179 ? 47.616 12.224 -46.754 1.00 52.55 179 LYS B C 1
ATOM 3842 O O . LYS B 1 179 ? 48.574 11.452 -46.841 1.00 52.21 179 LYS B O 1
ATOM 3848 N N . PRO B 1 180 ? 47.633 13.296 -45.942 1.00 50.34 180 PRO B N 1
ATOM 3849 C CA . PRO B 1 180 ? 48.805 13.577 -45.102 1.00 48.29 180 PRO B CA 1
ATOM 3850 C C . PRO B 1 180 ? 48.962 12.463 -44.067 1.00 46.28 180 PRO B C 1
ATOM 3851 O O . PRO B 1 180 ? 47.971 11.888 -43.614 1.00 45.22 180 PRO B O 1
ATOM 3855 N N . VAL B 1 181 ? 50.200 12.145 -43.705 1.00 45.03 181 VAL B N 1
ATOM 3856 C CA . VAL B 1 181 ? 50.437 11.090 -42.728 1.00 44.82 181 VAL B CA 1
ATOM 3857 C C . VAL B 1 181 ? 51.177 11.566 -41.473 1.00 44.74 181 VAL B C 1
ATOM 3858 O O . VAL B 1 181 ? 52.174 12.289 -41.543 1.00 43.82 181 VAL B O 1
ATOM 3862 N N . ALA B 1 182 ? 50.664 11.153 -40.320 1.00 44.13 182 ALA B N 1
ATOM 3863 C CA . ALA B 1 182 ? 51.266 11.500 -39.042 1.00 42.58 182 ALA B CA 1
ATOM 3864 C C . ALA B 1 182 ? 51.837 10.203 -38.488 1.00 42.14 182 ALA B C 1
ATOM 3865 O O . ALA B 1 182 ? 51.219 9.144 -38.619 1.00 42.00 182 ALA B O 1
ATOM 3867 N N . ALA B 1 183 ? 53.020 10.275 -37.888 1.00 40.92 183 ALA B N 1
ATOM 3868 C CA . ALA B 1 183 ? 53.640 9.081 -37.326 1.00 40.02 183 ALA B CA 1
ATOM 3869 C C . ALA B 1 183 ? 54.221 9.372 -35.955 1.00 38.94 183 ALA B C 1
ATOM 3870 O O . ALA B 1 183 ? 55.014 10.295 -35.794 1.00 40.09 183 ALA B O 1
ATOM 3872 N N . THR B 1 184 ? 53.813 8.582 -34.970 1.00 37.16 184 THR B N 1
ATOM 3873 C CA . THR B 1 184 ? 54.298 8.743 -33.609 1.00 36.54 184 THR B CA 1
ATOM 3874 C C . THR B 1 184 ? 54.789 7.398 -33.090 1.00 36.82 184 THR B C 1
ATOM 3875 O O . THR B 1 184 ? 54.188 6.354 -33.360 1.00 36.43 184 THR B O 1
ATOM 3879 N N . MET B 1 185 ? 55.887 7.433 -32.344 1.00 37.49 185 MET B N 1
ATOM 3880 C CA . MET B 1 185 ? 56.499 6.228 -31.797 1.00 37.81 185 MET B CA 1
ATOM 3881 C C . MET B 1 185 ? 56.139 5.968 -30.339 1.00 37.81 185 MET B C 1
ATOM 3882 O O . MET B 1 185 ? 55.982 6.897 -29.550 1.00 38.10 185 MET B O 1
ATOM 3887 N N . ALA B 1 186 ? 56.024 4.695 -29.983 1.00 37.45 186 ALA B N 1
ATOM 3888 C CA . ALA B 1 186 ? 55.739 4.319 -28.607 1.00 37.30 186 ALA B CA 1
ATOM 3889 C C . ALA B 1 186 ? 57.101 4.045 -27.975 1.00 36.77 186 ALA B C 1
ATOM 3890 O O . ALA B 1 186 ? 57.388 2.934 -27.532 1.00 36.83 186 ALA B O 1
ATOM 3892 N N . ILE B 1 187 ? 57.945 5.072 -27.957 1.00 36.23 187 ILE B N 1
ATOM 3893 C CA . ILE B 1 187 ? 59.280 4.948 -27.395 1.00 35.67 187 ILE B CA 1
ATOM 3894 C C . ILE B 1 187 ? 59.599 6.164 -26.544 1.00 35.80 187 ILE B C 1
ATOM 3895 O O . ILE B 1 187 ? 58.962 7.207 -26.682 1.00 34.25 187 ILE B O 1
ATOM 3900 N N . GLY B 1 188 ? 60.586 6.017 -25.664 1.00 37.08 188 GLY B N 1
ATOM 3901 C CA . GLY B 1 188 ? 60.997 7.111 -24.802 1.00 37.56 188 GLY B CA 1
ATOM 3902 C C . GLY B 1 188 ? 62.366 7.634 -25.202 1.00 38.48 188 GLY B C 1
ATOM 3903 O O . GLY B 1 188 ? 62.865 7.304 -26.280 1.00 37.33 188 GLY B O 1
ATOM 3904 N N . PRO B 1 189 ? 63.006 8.447 -24.346 1.00 39.87 189 PRO B N 1
ATOM 3905 C CA . PRO B 1 189 ? 64.328 9.028 -24.602 1.00 40.92 189 PRO B CA 1
ATOM 3906 C C . PRO B 1 189 ? 65.407 8.042 -25.065 1.00 41.47 189 PRO B C 1
ATOM 3907 O O . PRO B 1 189 ? 66.311 8.413 -25.813 1.00 40.55 189 PRO B O 1
ATOM 3911 N N . GLU B 1 190 ? 65.313 6.791 -24.627 1.00 42.48 190 GLU B N 1
ATOM 3912 C CA . GLU B 1 190 ? 66.307 5.791 -25.003 1.00 44.33 190 GLU B CA 1
ATOM 3913 C C . GLU B 1 190 ? 66.106 5.210 -26.399 1.00 45.34 190 GLU B C 1
ATOM 3914 O O . GLU B 1 190 ? 66.927 4.422 -26.863 1.00 46.95 190 GLU B O 1
ATOM 3920 N N . GLY B 1 191 ? 65.022 5.598 -27.069 1.00 45.59 191 GLY B N 1
ATOM 3921 C CA . GLY B 1 191 ? 64.774 5.110 -28.416 1.00 45.61 191 GLY B CA 1
ATOM 3922 C C . GLY B 1 191 ? 63.904 3.870 -28.524 1.00 46.80 191 GLY B C 1
ATOM 3923 O O . GLY B 1 191 ? 63.380 3.382 -27.521 1.00 46.64 191 GLY B O 1
ATOM 3924 N N . ASP B 1 192 ? 63.767 3.347 -29.743 1.00 47.63 192 ASP B N 1
ATOM 3925 C CA . ASP B 1 192 ? 62.936 2.172 -29.991 1.00 48.58 192 ASP B CA 1
ATOM 3926 C C . ASP B 1 192 ? 63.519 0.878 -29.437 1.00 49.59 192 ASP B C 1
ATOM 3927 O O . ASP B 1 192 ? 64.643 0.853 -28.934 1.00 50.07 192 ASP B O 1
ATOM 3932 N N . LEU B 1 193 ? 62.746 -0.199 -29.533 1.00 50.43 193 LEU B N 1
ATOM 3933 C CA . LEU B 1 193 ? 63.174 -1.494 -29.019 1.00 51.77 193 LEU B CA 1
ATOM 3934 C C . LEU B 1 193 ? 64.261 -2.187 -29.833 1.00 52.45 193 LEU B C 1
ATOM 3935 O O . LEU B 1 193 ? 64.459 -3.397 -29.723 1.00 52.57 193 LEU B O 1
ATOM 3940 N N . HIS B 1 194 ? 64.967 -1.412 -30.646 1.00 53.35 194 HIS B N 1
ATOM 3941 C CA . HIS B 1 194 ? 66.051 -1.944 -31.451 1.00 54.91 194 HIS B CA 1
ATOM 3942 C C . HIS B 1 194 ? 67.315 -1.157 -31.141 1.00 54.29 194 HIS B C 1
ATOM 3943 O O . HIS B 1 194 ? 68.398 -1.505 -31.606 1.00 56.11 194 HIS B O 1
ATOM 3950 N N . GLY B 1 195 ? 67.167 -0.100 -30.345 1.00 52.35 195 GLY B N 1
ATOM 3951 C CA . GLY B 1 195 ? 68.306 0.723 -29.977 1.00 49.36 195 GLY B CA 1
ATOM 3952 C C . GLY B 1 195 ? 68.376 2.018 -30.765 1.00 47.64 195 GLY B C 1
ATOM 3953 O O . GLY B 1 195 ? 69.285 2.827 -30.570 1.00 46.77 195 GLY B O 1
ATOM 3954 N N . VAL B 1 196 ? 67.400 2.224 -31.645 1.00 46.61 196 VAL B N 1
ATOM 3955 C CA . VAL B 1 196 ? 67.351 3.418 -32.482 1.00 46.12 196 VAL B CA 1
ATOM 3956 C C . VAL B 1 196 ? 66.941 4.672 -31.714 1.00 46.35 196 VAL B C 1
ATOM 3957 O O . VAL B 1 196 ? 65.820 4.761 -31.215 1.00 46.84 196 VAL B O 1
ATOM 3961 N N . PRO B 1 197 ? 67.847 5.664 -31.626 1.00 46.34 197 PRO B N 1
ATOM 3962 C CA . PRO B 1 197 ? 67.605 6.930 -30.923 1.00 45.27 197 PRO B CA 1
ATOM 3963 C C . PRO B 1 197 ? 66.400 7.670 -31.495 1.00 44.30 197 PRO B C 1
ATOM 3964 O O . PRO B 1 197 ? 66.082 7.528 -32.674 1.00 43.51 197 PRO B O 1
ATOM 3968 N N . PRO B 1 198 ? 65.715 8.472 -30.660 1.00 44.87 198 PRO B N 1
ATOM 3969 C CA . PRO B 1 198 ? 64.535 9.248 -31.066 1.00 44.09 198 PRO B CA 1
ATOM 3970 C C . PRO B 1 198 ? 64.829 10.204 -32.219 1.00 43.92 198 PRO B C 1
ATOM 3971 O O . PRO B 1 198 ? 64.022 10.355 -33.136 1.00 43.10 198 PRO B O 1
ATOM 3975 N N . GLY B 1 199 ? 65.980 10.865 -32.152 1.00 44.23 199 GLY B N 1
ATOM 3976 C CA . GLY B 1 199 ? 66.359 11.792 -33.203 1.00 45.50 199 GLY B CA 1
ATOM 3977 C C . GLY B 1 199 ? 66.442 11.087 -34.546 1.00 45.54 199 GLY B C 1
ATOM 3978 O O . GLY B 1 199 ? 65.818 11.507 -35.515 1.00 45.50 199 GLY B O 1
ATOM 3979 N N . GLU B 1 200 ? 67.213 10.008 -34.600 1.00 46.32 200 GLU B N 1
ATOM 3980 C CA . GLU B 1 200 ? 67.362 9.240 -35.829 1.00 47.25 200 GLU B CA 1
ATOM 3981 C C . GLU B 1 200 ? 66.007 8.668 -36.226 1.00 46.16 200 GLU B C 1
ATOM 3982 O O . GLU B 1 200 ? 65.641 8.675 -37.398 1.00 47.08 200 GLU B O 1
ATOM 3988 N N . ALA B 1 201 ? 65.269 8.167 -35.240 1.00 45.88 201 ALA B N 1
ATOM 3989 C CA . ALA B 1 201 ? 63.954 7.591 -35.485 1.00 45.38 201 ALA B CA 1
ATOM 3990 C C . ALA B 1 201 ? 63.065 8.600 -36.205 1.00 45.81 201 ALA B C 1
ATOM 3991 O O . ALA B 1 201 ? 62.391 8.269 -37.182 1.00 45.68 201 ALA B O 1
ATOM 3993 N N . ALA B 1 202 ? 63.072 9.836 -35.717 1.00 46.13 202 ALA B N 1
ATOM 3994 C CA . ALA B 1 202 ? 62.267 10.894 -36.310 1.00 46.95 202 ALA B CA 1
ATOM 3995 C C . ALA B 1 202 ? 62.725 11.141 -37.744 1.00 47.97 202 ALA B C 1
ATOM 3996 O O . ALA B 1 202 ? 61.906 11.240 -38.664 1.00 48.50 202 ALA B O 1
ATOM 3998 N N . VAL B 1 203 ? 64.038 11.240 -37.921 1.00 48.31 203 VAL B N 1
ATOM 3999 C CA . VAL B 1 203 ? 64.630 11.464 -39.234 1.00 48.52 203 VAL B CA 1
ATOM 4000 C C . VAL B 1 203 ? 64.095 10.460 -40.249 1.00 49.46 203 VAL B C 1
ATOM 4001 O O . VAL B 1 203 ? 63.536 10.842 -41.283 1.00 48.49 203 VAL B O 1
ATOM 4005 N N . ARG B 1 204 ? 64.257 9.176 -39.939 1.00 50.37 204 ARG B N 1
ATOM 4006 C CA . ARG B 1 204 ? 63.812 8.113 -40.830 1.00 51.38 204 ARG B CA 1
ATOM 4007 C C . ARG B 1 204 ? 62.305 8.111 -41.034 1.00 51.82 204 ARG B C 1
ATOM 4008 O O . ARG B 1 204 ? 61.808 7.536 -41.999 1.00 53.10 204 ARG B O 1
ATOM 4016 N N . LEU B 1 205 ? 61.573 8.757 -40.133 1.00 52.36 205 LEU B N 1
ATOM 4017 C CA . LEU B 1 205 ? 60.122 8.819 -40.268 1.00 52.20 205 LEU B CA 1
ATOM 4018 C C . LEU B 1 205 ? 59.758 9.878 -41.295 1.00 51.75 205 LEU B C 1
ATOM 4019 O O . LEU B 1 205 ? 58.890 9.664 -42.141 1.00 50.91 205 LEU B O 1
ATOM 4024 N N . VAL B 1 206 ? 60.428 11.024 -41.213 1.00 52.00 206 VAL B N 1
ATOM 4025 C CA . VAL B 1 206 ? 60.180 12.119 -42.140 1.00 52.50 206 VAL B CA 1
ATOM 4026 C C . VAL B 1 206 ? 60.740 11.758 -43.510 1.00 53.36 206 VAL B C 1
ATOM 4027 O O . VAL B 1 206 ? 60.105 12.013 -44.534 1.00 53.70 206 VAL B O 1
ATOM 4031 N N . LYS B 1 207 ? 61.925 11.153 -43.527 1.00 53.96 207 LYS B N 1
ATOM 4032 C CA . LYS B 1 207 ? 62.543 10.758 -44.788 1.00 54.23 207 LYS B CA 1
ATOM 4033 C C . LYS B 1 207 ? 61.699 9.724 -45.509 1.00 53.71 207 LYS B C 1
ATOM 4034 O O . LYS B 1 207 ? 61.939 9.436 -46.676 1.00 54.87 207 LYS B O 1
ATOM 4040 N N . ALA B 1 208 ? 60.713 9.164 -44.814 1.00 53.01 208 ALA B N 1
ATOM 4041 C CA . ALA B 1 208 ? 59.838 8.164 -45.415 1.00 52.52 208 ALA B CA 1
ATOM 4042 C C . ALA B 1 208 ? 58.484 8.760 -45.789 1.00 52.94 208 ALA B C 1
ATOM 4043 O O . ALA B 1 208 ? 57.545 8.032 -46.114 1.00 53.68 208 ALA B O 1
ATOM 4045 N N . GLY B 1 209 ? 58.383 10.085 -45.728 1.00 52.76 209 GLY B N 1
ATOM 4046 C CA . GLY B 1 209 ? 57.143 10.746 -46.098 1.00 52.83 209 GLY B CA 1
ATOM 4047 C C . GLY B 1 209 ? 56.270 11.311 -44.990 1.00 52.94 209 GLY B C 1
ATOM 4048 O O . GLY B 1 209 ? 55.177 11.801 -45.275 1.00 54.04 209 GLY B O 1
ATOM 4049 N N . ALA B 1 210 ? 56.731 11.261 -43.743 1.00 51.54 210 ALA B N 1
ATOM 4050 C CA . ALA B 1 210 ? 55.936 11.778 -42.627 1.00 49.35 210 ALA B CA 1
ATOM 4051 C C . ALA B 1 210 ? 55.985 13.295 -42.523 1.00 48.24 210 ALA B C 1
ATOM 4052 O O . ALA B 1 210 ? 57.060 13.877 -42.420 1.00 47.78 210 ALA B O 1
ATOM 4054 N N . SER B 1 211 ? 54.817 13.931 -42.540 1.00 47.64 211 SER B N 1
ATOM 4055 C CA . SER B 1 211 ? 54.742 15.384 -42.427 1.00 47.54 211 SER B CA 1
ATOM 4056 C C . SER B 1 211 ? 54.540 15.788 -40.965 1.00 46.95 211 SER B C 1
ATOM 4057 O O . SER B 1 211 ? 54.811 16.927 -40.575 1.00 47.00 211 SER B O 1
ATOM 4060 N N . ILE B 1 212 ? 54.063 14.837 -40.164 1.00 45.93 212 ILE B N 1
ATOM 4061 C CA . ILE B 1 212 ? 53.828 15.048 -38.735 1.00 42.87 212 ILE B CA 1
ATOM 4062 C C . ILE B 1 212 ? 54.415 13.866 -37.958 1.00 41.98 212 ILE B C 1
ATOM 4063 O O . ILE B 1 212 ? 54.070 12.713 -38.221 1.00 41.40 212 ILE B O 1
ATOM 4068 N N . ILE B 1 213 ? 55.319 14.137 -37.021 1.00 41.30 213 ILE B N 1
ATOM 4069 C CA . ILE B 1 213 ? 55.889 13.054 -36.224 1.00 40.99 213 ILE B CA 1
ATOM 4070 C C . ILE B 1 213 ? 55.870 13.391 -34.740 1.00 40.20 213 ILE B C 1
ATOM 4071 O O . ILE B 1 213 ? 55.679 14.546 -34.351 1.00 40.45 213 ILE B O 1
ATOM 4076 N N . GLY B 1 214 ? 56.054 12.372 -33.911 1.00 38.94 214 GLY B N 1
ATOM 4077 C CA . GLY B 1 214 ? 56.055 12.596 -32.482 1.00 37.23 214 GLY B CA 1
ATOM 4078 C C . GLY B 1 214 ? 56.021 11.308 -31.694 1.00 35.61 214 GLY B C 1
ATOM 4079 O O . GLY B 1 214 ? 56.611 10.299 -32.089 1.00 34.93 214 GLY B O 1
ATOM 4080 N N . VAL B 1 215 ? 55.312 11.341 -30.572 1.00 33.15 215 VAL B N 1
ATOM 4081 C CA . VAL B 1 215 ? 55.209 10.180 -29.708 1.00 31.76 215 VAL B CA 1
ATOM 4082 C C . VAL B 1 215 ? 53.811 10.011 -29.155 1.00 31.69 215 VAL B C 1
ATOM 4083 O O . VAL B 1 215 ? 53.038 10.967 -29.074 1.00 30.42 215 VAL B O 1
ATOM 4087 N N . ASN B 1 216 ? 53.500 8.782 -28.765 1.00 30.76 216 ASN B N 1
ATOM 4088 C CA . ASN B 1 216 ? 52.206 8.484 -28.187 1.00 31.36 216 ASN B CA 1
ATOM 4089 C C . ASN B 1 216 ? 52.336 7.256 -27.302 1.00 30.71 216 ASN B C 1
ATOM 4090 O O . ASN B 1 216 ? 53.116 6.342 -27.591 1.00 29.87 216 ASN B O 1
ATOM 4095 N N . CYS B 1 217 ? 51.599 7.271 -26.198 1.00 29.97 217 CYS B N 1
ATOM 4096 C CA . CYS B 1 217 ? 51.583 6.167 -25.252 1.00 30.86 217 CYS B CA 1
ATOM 4097 C C . CYS B 1 217 ? 52.882 5.880 -24.512 1.00 31.30 217 CYS B C 1
ATOM 4098 O O . CYS B 1 217 ? 53.856 6.622 -24.610 1.00 31.00 217 CYS B O 1
ATOM 4101 N N . HIS B 1 218 ? 52.856 4.794 -23.741 1.00 32.49 218 HIS B N 1
ATOM 4102 C CA . HIS B 1 218 ? 54.010 4.311 -22.985 1.00 33.14 218 HIS B CA 1
ATOM 4103 C C . HIS B 1 218 ? 54.558 5.143 -21.837 1.00 32.12 218 HIS B C 1
ATOM 4104 O O . HIS B 1 218 ? 54.925 4.583 -20.803 1.00 31.21 218 HIS B O 1
ATOM 4111 N N . PHE B 1 219 ? 54.624 6.461 -22.000 1.00 30.88 219 PHE B N 1
ATOM 4112 C CA . PHE B 1 219 ? 55.154 7.299 -20.933 1.00 30.45 219 PHE B CA 1
ATOM 4113 C C . PHE B 1 219 ? 54.273 8.495 -20.589 1.00 30.00 219 PHE B C 1
ATOM 4114 O O . PHE B 1 219 ? 53.416 8.904 -21.382 1.00 28.34 219 PHE B O 1
ATOM 4122 N N . ASP B 1 220 ? 54.491 9.052 -19.399 1.00 29.36 220 ASP B N 1
ATOM 4123 C CA . ASP B 1 220 ? 53.723 10.207 -18.954 1.00 29.10 220 ASP B CA 1
ATOM 4124 C C . ASP B 1 220 ? 54.081 11.425 -19.805 1.00 28.75 220 ASP B C 1
ATOM 4125 O O . ASP B 1 220 ? 55.025 11.387 -20.597 1.00 28.03 220 ASP B O 1
ATOM 4130 N N . PRO B 1 221 ? 53.327 12.523 -19.657 1.00 28.96 221 PRO B N 1
ATOM 4131 C CA . PRO B 1 221 ? 53.601 13.732 -20.437 1.00 28.75 221 PRO B CA 1
ATOM 4132 C C . PRO B 1 221 ? 55.012 14.292 -20.346 1.00 28.79 221 PRO B C 1
ATOM 4133 O O . PRO B 1 221 ? 55.537 14.801 -21.333 1.00 29.59 221 PRO B O 1
ATOM 4137 N N . THR B 1 222 ? 55.620 14.216 -19.167 1.00 29.67 222 THR B N 1
ATOM 4138 C CA . THR B 1 222 ? 56.968 14.747 -18.969 1.00 31.15 222 THR B CA 1
ATOM 4139 C C . THR B 1 222 ? 58.049 13.979 -19.728 1.00 31.39 222 THR B C 1
ATOM 4140 O O . THR B 1 222 ? 58.892 14.571 -20.402 1.00 31.10 222 THR B O 1
ATOM 4144 N N . ILE B 1 223 ? 58.029 12.659 -19.609 1.00 30.20 223 ILE B N 1
ATOM 4145 C CA . ILE B 1 223 ? 59.003 11.838 -20.300 1.00 29.90 223 ILE B CA 1
ATOM 4146 C C . ILE B 1 223 ? 58.734 11.924 -21.801 1.00 30.94 223 ILE B C 1
ATOM 4147 O O . ILE B 1 223 ? 59.657 11.904 -22.610 1.00 31.82 223 ILE B O 1
ATOM 4152 N N . SER B 1 224 ? 57.463 12.048 -22.163 1.00 31.14 224 SER B N 1
ATOM 4153 C CA . SER B 1 224 ? 57.087 12.150 -23.564 1.00 30.78 224 SER B CA 1
ATOM 4154 C C . SER B 1 224 ? 57.690 13.390 -24.212 1.00 31.53 224 SER B C 1
ATOM 4155 O O . SER B 1 224 ? 58.241 13.319 -25.309 1.00 32.22 224 SER B O 1
ATOM 4158 N N . LEU B 1 225 ? 57.608 14.534 -23.543 1.00 30.72 225 LEU B N 1
ATOM 4159 C CA . LEU B 1 225 ? 58.153 15.735 -24.147 1.00 31.17 225 LEU B CA 1
ATOM 4160 C C . LEU B 1 225 ? 59.674 15.715 -24.196 1.00 32.64 225 LEU B C 1
ATOM 4161 O O . LEU B 1 225 ? 60.278 16.432 -24.992 1.00 33.30 225 LEU B O 1
ATOM 4166 N N . LYS B 1 226 ? 60.299 14.911 -23.343 1.00 34.25 226 LYS B N 1
ATOM 4167 C CA . LYS B 1 226 ? 61.752 14.805 -23.377 1.00 35.60 226 LYS B CA 1
ATOM 4168 C C . LYS B 1 226 ? 62.065 14.098 -24.688 1.00 34.96 226 LYS B C 1
ATOM 4169 O O . LYS B 1 226 ? 62.997 14.461 -25.403 1.00 35.52 226 LYS B O 1
ATOM 4175 N N . THR B 1 227 ? 61.262 13.086 -24.999 1.00 33.80 227 THR B N 1
ATOM 4176 C CA . THR B 1 227 ? 61.440 12.316 -26.216 1.00 33.73 227 THR B CA 1
ATOM 4177 C C . THR B 1 227 ? 61.209 13.174 -27.461 1.00 33.63 227 THR B C 1
ATOM 4178 O O . THR B 1 227 ? 61.979 13.103 -28.421 1.00 33.25 227 THR B O 1
ATOM 4182 N N . VAL B 1 228 ? 60.151 13.979 -27.445 1.00 33.71 228 VAL B N 1
ATOM 4183 C CA . VAL B 1 228 ? 59.840 14.847 -28.573 1.00 35.11 228 VAL B CA 1
ATOM 4184 C C . VAL B 1 228 ? 60.970 15.833 -28.809 1.00 37.28 228 VAL B C 1
ATOM 4185 O O . VAL B 1 228 ? 61.313 16.142 -29.953 1.00 37.39 228 VAL B O 1
ATOM 4189 N N . LYS B 1 229 ? 61.544 16.332 -27.719 1.00 38.30 229 LYS B N 1
ATOM 4190 C CA . LYS B 1 229 ? 62.638 17.284 -27.815 1.00 39.26 229 LYS B CA 1
ATOM 4191 C C . LYS B 1 229 ? 63.801 16.622 -28.559 1.00 40.08 229 LYS B C 1
ATOM 4192 O O . LYS B 1 229 ? 64.400 17.224 -29.450 1.00 40.14 229 LYS B O 1
ATOM 4198 N N . LEU B 1 230 ? 64.109 15.381 -28.196 1.00 40.91 230 LEU B N 1
ATOM 4199 C CA . LEU B 1 230 ? 65.183 14.647 -28.852 1.00 41.65 230 LEU B CA 1
ATOM 4200 C C . LEU B 1 230 ? 64.892 14.535 -30.345 1.00 43.42 230 LEU B C 1
ATOM 4201 O O . LEU B 1 230 ? 65.757 14.804 -31.180 1.00 44.81 230 LEU B O 1
ATOM 4206 N N . MET B 1 231 ? 63.668 14.133 -30.675 1.00 43.97 231 MET B N 1
ATOM 4207 C CA . MET B 1 231 ? 63.273 13.974 -32.067 1.00 44.57 231 MET B CA 1
ATOM 4208 C C . MET B 1 231 ? 63.442 15.288 -32.812 1.00 45.98 231 MET B C 1
ATOM 4209 O O . MET B 1 231 ? 63.994 15.326 -33.910 1.00 47.09 231 MET B O 1
ATOM 4214 N N . LYS B 1 232 ? 62.964 16.361 -32.193 1.00 46.55 232 LYS B N 1
ATOM 4215 C CA . LYS B 1 232 ? 63.039 17.696 -32.764 1.00 48.11 232 LYS B CA 1
ATOM 4216 C C . LYS B 1 232 ? 64.488 18.124 -33.015 1.00 50.03 232 LYS B C 1
ATOM 4217 O O . LYS B 1 232 ? 64.768 18.861 -33.960 1.00 51.37 232 LYS B O 1
ATOM 4223 N N . GLU B 1 233 ? 65.403 17.653 -32.174 1.00 51.39 233 GLU B N 1
ATOM 4224 C CA . GLU B 1 233 ? 66.815 17.991 -32.315 1.00 52.64 233 GLU B CA 1
ATOM 4225 C C . GLU B 1 233 ? 67.484 17.156 -33.401 1.00 52.87 233 GLU B C 1
ATOM 4226 O O . GLU B 1 233 ? 68.424 17.610 -34.052 1.00 52.94 233 GLU B O 1
ATOM 4232 N N . GLY B 1 234 ? 67.003 15.934 -33.589 1.00 53.86 234 GLY B N 1
ATOM 4233 C CA . GLY B 1 234 ? 67.571 15.081 -34.614 1.00 55.53 234 GLY B CA 1
ATOM 4234 C C . GLY B 1 234 ? 67.120 15.585 -35.970 1.00 56.42 234 GLY B C 1
ATOM 4235 O O . GLY B 1 234 ? 67.848 15.500 -36.960 1.00 56.76 234 GLY B O 1
ATOM 4236 N N . LEU B 1 235 ? 65.904 16.120 -36.001 1.00 56.73 235 LEU B N 1
ATOM 4237 C CA . LEU B 1 235 ? 65.316 16.657 -37.218 1.00 57.48 235 LEU B CA 1
ATOM 4238 C C . LEU B 1 235 ? 66.067 17.918 -37.629 1.00 58.18 235 LEU B C 1
ATOM 4239 O O . LEU B 1 235 ? 66.445 18.086 -38.788 1.00 58.75 235 LEU B O 1
ATOM 4244 N N . GLU B 1 236 ? 66.279 18.805 -36.665 1.00 58.53 236 GLU B N 1
ATOM 4245 C CA . GLU B 1 236 ? 66.981 20.052 -36.918 1.00 59.20 236 GLU B CA 1
ATOM 4246 C C . GLU B 1 236 ? 68.420 19.811 -37.367 1.00 59.86 236 GLU B C 1
ATOM 4247 O O . GLU B 1 236 ? 68.895 20.444 -38.308 1.00 60.36 236 GLU B O 1
ATOM 4253 N N . ALA B 1 237 ? 69.108 18.888 -36.705 1.00 59.90 237 ALA B N 1
ATOM 4254 C CA . ALA B 1 237 ? 70.487 18.577 -37.059 1.00 59.83 237 ALA B CA 1
ATOM 4255 C C . ALA B 1 237 ? 70.588 18.085 -38.507 1.00 59.97 237 ALA B C 1
ATOM 4256 O O . ALA B 1 237 ? 71.658 18.141 -39.118 1.00 60.84 237 ALA B O 1
ATOM 4258 N N . ALA B 1 238 ? 69.470 17.617 -39.052 1.00 59.39 238 ALA B N 1
ATOM 4259 C CA . ALA B 1 238 ? 69.442 17.095 -40.415 1.00 59.44 238 ALA B CA 1
ATOM 4260 C C . ALA B 1 238 ? 68.760 18.033 -41.402 1.00 59.48 238 ALA B C 1
ATOM 4261 O O . ALA B 1 238 ? 68.346 17.612 -42.480 1.00 58.90 238 ALA B O 1
ATOM 4263 N N . GLN B 1 239 ? 68.647 19.304 -41.035 1.00 60.67 239 GLN B N 1
ATOM 4264 C CA . GLN B 1 239 ? 68.007 20.289 -41.898 1.00 61.74 239 GLN B CA 1
ATOM 4265 C C . GLN B 1 239 ? 66.618 19.857 -42.360 1.00 61.19 239 GLN B C 1
ATOM 4266 O O . GLN B 1 239 ? 66.136 20.314 -43.396 1.00 62.04 239 GLN B O 1
ATOM 4272 N N . LEU B 1 240 ? 65.973 18.979 -41.601 1.00 59.70 240 LEU B N 1
ATOM 4273 C CA . LEU B 1 240 ? 64.636 18.521 -41.962 1.00 58.53 240 LEU B CA 1
ATOM 4274 C C . LEU B 1 240 ? 63.582 19.208 -41.106 1.00 58.41 240 LEU B C 1
ATOM 4275 O O . LEU B 1 240 ? 63.837 19.547 -39.952 1.00 59.76 240 LEU B O 1
ATOM 4280 N N . LYS B 1 241 ? 62.402 19.423 -41.681 1.00 58.03 241 LYS B N 1
ATOM 4281 C CA . LYS B 1 241 ? 61.313 20.076 -40.965 1.00 58.13 241 LYS B CA 1
ATOM 4282 C C . LYS B 1 241 ? 60.052 19.224 -40.966 1.00 57.77 241 LYS B C 1
ATOM 4283 O O . LYS B 1 241 ? 59.819 18.434 -41.881 1.00 58.01 241 LYS B O 1
ATOM 4289 N N . ALA B 1 242 ? 59.237 19.396 -39.931 1.00 57.29 242 ALA B N 1
ATOM 4290 C CA . ALA B 1 242 ? 57.998 18.646 -39.798 1.00 56.28 242 ALA B CA 1
ATOM 4291 C C . ALA B 1 242 ? 57.285 19.055 -38.517 1.00 55.53 242 ALA B C 1
ATOM 4292 O O . ALA B 1 242 ? 57.924 19.412 -37.524 1.00 56.05 242 ALA B O 1
ATOM 4294 N N . HIS B 1 243 ? 55.957 19.005 -38.551 1.00 53.76 243 HIS B N 1
ATOM 4295 C CA . HIS B 1 243 ? 55.145 19.371 -37.403 1.00 51.63 243 HIS B CA 1
ATOM 4296 C C . HIS B 1 243 ? 55.267 18.332 -36.297 1.00 50.25 243 HIS B C 1
ATOM 4297 O O . HIS B 1 243 ? 55.212 17.129 -36.551 1.00 50.30 243 HIS B O 1
ATOM 4304 N N . LEU B 1 244 ? 55.415 18.806 -35.065 1.00 47.11 244 LEU B N 1
ATOM 4305 C CA . LEU B 1 244 ? 55.554 17.918 -33.923 1.00 43.26 244 LEU B CA 1
ATOM 4306 C C . LEU B 1 244 ? 54.206 17.552 -33.314 1.00 41.53 244 LEU B C 1
ATOM 4307 O O . LEU B 1 244 ? 53.277 18.358 -33.277 1.00 40.34 244 LEU B O 1
ATOM 4312 N N . MET B 1 245 ? 54.111 16.321 -32.834 1.00 40.95 245 MET B N 1
ATOM 4313 C CA . MET B 1 245 ? 52.880 15.817 -32.251 1.00 40.67 245 MET B CA 1
ATOM 4314 C C . MET B 1 245 ? 53.158 15.014 -30.985 1.00 40.18 245 MET B C 1
ATOM 4315 O O . MET B 1 245 ? 54.165 14.310 -30.896 1.00 40.81 245 MET B O 1
ATOM 4320 N N . SER B 1 246 ? 52.258 15.122 -30.011 1.00 38.58 246 SER B N 1
ATOM 4321 C CA . SER B 1 246 ? 52.406 14.397 -28.757 1.00 37.18 246 SER B CA 1
ATOM 4322 C C . SER B 1 246 ? 51.065 13.942 -28.192 1.00 35.49 246 SER B C 1
ATOM 4323 O O . SER B 1 246 ? 50.119 14.726 -28.090 1.00 34.59 246 SER B O 1
ATOM 4326 N N . GLN B 1 247 ? 51.000 12.659 -27.846 1.00 33.89 247 GLN B N 1
ATOM 4327 C CA . GLN B 1 247 ? 49.810 12.050 -27.261 1.00 32.24 247 GLN B CA 1
ATOM 4328 C C . GLN B 1 247 ? 50.296 11.106 -26.172 1.00 30.59 247 GLN B C 1
ATOM 4329 O O . GLN B 1 247 ? 50.300 9.883 -26.335 1.00 29.09 247 GLN B O 1
ATOM 4335 N N . PRO B 1 248 ? 50.732 11.672 -25.040 1.00 29.17 248 PRO B N 1
ATOM 4336 C CA . PRO B 1 248 ? 51.237 10.904 -23.903 1.00 28.20 248 PRO B CA 1
ATOM 4337 C C . PRO B 1 248 ? 50.139 10.202 -23.117 1.00 27.80 248 PRO B C 1
ATOM 4338 O O . PRO B 1 248 ? 48.941 10.408 -23.348 1.00 26.81 248 PRO B O 1
ATOM 4342 N N . LEU B 1 249 ? 50.568 9.360 -22.189 1.00 27.00 249 LEU B N 1
ATOM 4343 C CA . LEU B 1 249 ? 49.642 8.671 -21.307 1.00 26.41 249 LEU B CA 1
ATOM 4344 C C . LEU B 1 249 ? 49.160 9.739 -20.326 1.00 25.52 249 LEU B C 1
ATOM 4345 O O . LEU B 1 249 ? 49.823 10.767 -20.153 1.00 25.23 249 LEU B O 1
ATOM 4350 N N . ALA B 1 250 ? 48.013 9.509 -19.693 1.00 24.60 250 ALA B N 1
ATOM 4351 C CA . ALA B 1 250 ? 47.526 10.437 -18.683 1.00 24.80 250 ALA B CA 1
ATOM 4352 C C . ALA B 1 250 ? 47.919 9.834 -17.332 1.00 24.97 250 ALA B C 1
ATOM 4353 O O . ALA B 1 250 ? 47.326 10.137 -16.296 1.00 25.52 250 ALA B O 1
ATOM 4355 N N . TYR B 1 251 ? 48.920 8.963 -17.359 1.00 24.66 251 TYR B N 1
ATOM 4356 C CA . TYR B 1 251 ? 49.409 8.286 -16.160 1.00 25.15 251 TYR B CA 1
ATOM 4357 C C . TYR B 1 251 ? 50.848 8.674 -15.863 1.00 26.04 251 TYR B C 1
ATOM 4358 O O . TYR B 1 251 ? 51.694 8.651 -16.765 1.00 27.26 251 TYR B O 1
ATOM 4367 N N . HIS B 1 252 ? 51.130 9.015 -14.607 1.00 24.73 252 HIS B N 1
ATOM 4368 C CA . HIS B 1 252 ? 52.496 9.357 -14.208 1.00 23.27 252 HIS B CA 1
ATOM 4369 C C . HIS B 1 252 ? 53.306 8.054 -14.227 1.00 23.41 252 HIS B C 1
ATOM 4370 O O . HIS B 1 252 ? 52.892 7.037 -13.640 1.00 22.01 252 HIS B O 1
ATOM 4377 N N . THR B 1 253 ? 54.461 8.084 -14.887 1.00 23.32 253 THR B N 1
ATOM 4378 C CA . THR B 1 253 ? 55.308 6.897 -14.997 1.00 21.62 253 THR B CA 1
ATOM 4379 C C . THR B 1 253 ? 56.777 7.204 -14.742 1.00 23.04 253 THR B C 1
ATOM 4380 O O . THR B 1 253 ? 57.629 6.913 -15.580 1.00 23.39 253 THR B O 1
ATOM 4384 N N . PRO B 1 254 ? 57.102 7.791 -13.575 1.00 23.58 254 PRO B N 1
ATOM 4385 C CA . PRO B 1 254 ? 58.510 8.099 -13.300 1.00 23.06 254 PRO B CA 1
ATOM 4386 C C . PRO B 1 254 ? 59.335 6.836 -13.109 1.00 24.60 254 PRO B C 1
ATOM 4387 O O . PRO B 1 254 ? 60.560 6.854 -13.208 1.00 25.29 254 PRO B O 1
ATOM 4391 N N . ASP B 1 255 ? 58.653 5.729 -12.848 1.00 25.40 255 ASP B N 1
ATOM 4392 C CA . ASP B 1 255 ? 59.332 4.466 -12.601 1.00 25.68 255 ASP B CA 1
ATOM 4393 C C . ASP B 1 255 ? 59.473 3.545 -13.808 1.00 26.89 255 ASP B C 1
ATOM 4394 O O . ASP B 1 255 ? 60.117 2.503 -13.723 1.00 28.64 255 ASP B O 1
ATOM 4399 N N . ALA B 1 256 ? 58.892 3.930 -14.937 1.00 26.77 256 ALA B N 1
ATOM 4400 C CA . ALA B 1 256 ? 58.966 3.106 -16.138 1.00 28.37 256 ALA B CA 1
ATOM 4401 C C . ALA B 1 256 ? 60.372 3.039 -16.749 1.00 29.96 256 ALA B C 1
ATOM 4402 O O . ALA B 1 256 ? 61.146 3.991 -16.652 1.00 30.30 256 ALA B O 1
ATOM 4404 N N . ASN B 1 257 ? 60.708 1.904 -17.360 1.00 31.76 257 ASN B N 1
ATOM 4405 C CA . ASN B 1 257 ? 61.999 1.775 -18.028 1.00 32.91 257 ASN B CA 1
ATOM 4406 C C . ASN B 1 257 ? 61.730 2.013 -19.515 1.00 34.31 257 ASN B C 1
ATOM 4407 O O . ASN B 1 257 ? 60.643 2.475 -19.877 1.00 32.99 257 ASN B O 1
ATOM 4412 N N . LYS B 1 258 ? 62.691 1.695 -20.381 1.00 36.10 258 LYS B N 1
ATOM 4413 C CA . LYS B 1 258 ? 62.501 1.944 -21.809 1.00 37.43 258 LYS B CA 1
ATOM 4414 C C . LYS B 1 258 ? 61.329 1.223 -22.475 1.00 37.94 258 LYS B C 1
ATOM 4415 O O . LYS B 1 258 ? 60.945 1.584 -23.590 1.00 37.81 258 LYS B O 1
ATOM 4421 N N . GLN B 1 259 ? 60.749 0.226 -21.809 1.00 38.39 259 GLN B N 1
ATOM 4422 C CA . GLN B 1 259 ? 59.613 -0.484 -22.388 1.00 38.49 259 GLN B CA 1
ATOM 4423 C C . GLN B 1 259 ? 58.271 0.189 -22.082 1.00 37.09 259 GLN B C 1
ATOM 4424 O O . GLN B 1 259 ? 57.237 -0.203 -22.617 1.00 36.57 259 GLN B O 1
ATOM 4430 N N . GLY B 1 260 ? 58.280 1.206 -21.227 1.00 35.55 260 GLY B N 1
ATOM 4431 C CA . GLY B 1 260 ? 57.034 1.892 -20.934 1.00 33.62 260 GLY B CA 1
ATOM 4432 C C . GLY B 1 260 ? 56.186 1.296 -19.826 1.00 32.92 260 GLY B C 1
ATOM 4433 O O . GLY B 1 260 ? 56.621 0.394 -19.105 1.00 32.40 260 GLY B O 1
ATOM 4434 N N . PHE B 1 261 ? 54.953 1.783 -19.711 1.00 32.54 261 PHE B N 1
ATOM 4435 C CA . PHE B 1 261 ? 54.069 1.336 -18.647 1.00 31.62 261 PHE B CA 1
ATOM 4436 C C . PHE B 1 261 ? 53.553 -0.094 -18.689 1.00 31.69 261 PHE B C 1
ATOM 4437 O O . PHE B 1 261 ? 53.164 -0.624 -17.647 1.00 31.24 261 PHE B O 1
ATOM 4445 N N . ILE B 1 262 ? 53.564 -0.749 -19.850 1.00 32.05 262 ILE B N 1
ATOM 4446 C CA . ILE B 1 262 ? 53.066 -2.126 -19.877 1.00 33.61 262 ILE B CA 1
ATOM 4447 C C . ILE B 1 262 ? 53.913 -3.020 -18.976 1.00 34.31 262 ILE B C 1
ATOM 4448 O O . ILE B 1 262 ? 53.422 -4.006 -18.424 1.00 34.36 262 ILE B O 1
ATOM 4453 N N . ASP B 1 263 ? 55.180 -2.651 -18.803 1.00 35.41 263 ASP B N 1
ATOM 4454 C CA . ASP B 1 263 ? 56.098 -3.409 -17.956 1.00 35.44 263 ASP B CA 1
ATOM 4455 C C . ASP B 1 263 ? 55.915 -3.131 -16.460 1.00 33.39 263 ASP B C 1
ATOM 4456 O O . ASP B 1 263 ? 56.406 -3.882 -15.617 1.00 33.00 263 ASP B O 1
ATOM 4461 N N . LEU B 1 264 ? 55.212 -2.053 -16.127 1.00 31.09 264 LEU B N 1
ATOM 4462 C CA . LEU B 1 264 ? 54.958 -1.744 -14.725 1.00 28.36 264 LEU B CA 1
ATOM 4463 C C . LEU B 1 264 ? 54.035 -2.829 -14.189 1.00 27.39 264 LEU B C 1
ATOM 4464 O O . LEU B 1 264 ? 53.128 -3.281 -14.889 1.00 26.78 264 LEU B O 1
ATOM 4469 N N . PRO B 1 265 ? 54.251 -3.262 -12.938 1.00 25.10 265 PRO B N 1
ATOM 4470 C CA . PRO B 1 265 ? 53.430 -4.308 -12.316 1.00 24.29 265 PRO B CA 1
ATOM 4471 C C . PRO B 1 265 ? 51.939 -3.988 -12.263 1.00 24.17 265 PRO B C 1
ATOM 4472 O O . PRO B 1 265 ? 51.102 -4.901 -12.264 1.00 24.46 265 PRO B O 1
ATOM 4476 N N . GLU B 1 266 ? 51.604 -2.700 -12.206 1.00 22.06 266 GLU B N 1
ATOM 4477 C CA . GLU B 1 266 ? 50.204 -2.294 -12.117 1.00 22.22 266 GLU B CA 1
ATOM 4478 C C . GLU B 1 266 ? 49.443 -2.306 -13.442 1.00 22.82 266 GLU B C 1
ATOM 4479 O O . GLU B 1 266 ? 48.217 -2.168 -13.455 1.00 21.73 266 GLU B O 1
ATOM 4485 N N . PHE B 1 267 ? 50.160 -2.452 -14.553 1.00 22.97 267 PHE B N 1
ATOM 4486 C CA . PHE B 1 267 ? 49.498 -2.476 -15.858 1.00 25.17 267 PHE B CA 1
ATOM 4487 C C . PHE B 1 267 ? 48.699 -3.770 -16.034 1.00 26.73 267 PHE B C 1
ATOM 4488 O O . PHE B 1 267 ? 49.215 -4.869 -15.821 1.00 27.50 267 PHE B O 1
ATOM 4496 N N . PRO B 1 268 ? 47.428 -3.653 -16.447 1.00 27.88 268 PRO B N 1
ATOM 4497 C CA . PRO B 1 268 ? 46.765 -2.370 -16.699 1.00 27.48 268 PRO B CA 1
ATOM 4498 C C . PRO B 1 268 ? 45.615 -2.137 -15.720 1.00 27.63 268 PRO B C 1
ATOM 4499 O O . PRO B 1 268 ? 44.837 -1.201 -15.891 1.00 28.27 268 PRO B O 1
ATOM 4503 N N . PHE B 1 269 ? 45.527 -2.977 -14.691 1.00 26.81 269 PHE B N 1
ATOM 4504 C CA . PHE B 1 269 ? 44.437 -2.901 -13.728 1.00 27.66 269 PHE B CA 1
ATOM 4505 C C . PHE B 1 269 ? 44.644 -2.161 -12.407 1.00 26.17 269 PHE B C 1
ATOM 4506 O O . PHE B 1 269 ? 43.700 -2.014 -11.639 1.00 24.72 269 PHE B O 1
ATOM 4514 N N . GLY B 1 270 ? 45.861 -1.699 -12.139 1.00 25.64 270 GLY B N 1
ATOM 4515 C CA . GLY B 1 270 ? 46.103 -0.982 -10.898 1.00 24.23 270 GLY B CA 1
ATOM 4516 C C . GLY B 1 270 ? 46.771 0.353 -11.142 1.00 23.41 270 GLY B C 1
ATOM 4517 O O . GLY B 1 270 ? 47.517 0.846 -10.297 1.00 23.65 270 GLY B O 1
ATOM 4518 N N . LEU B 1 271 ? 46.493 0.931 -12.308 1.00 21.67 271 LEU B N 1
ATOM 4519 C CA . LEU B 1 271 ? 47.074 2.199 -12.726 1.00 21.99 271 LEU B CA 1
ATOM 4520 C C . LEU B 1 271 ? 46.363 3.428 -12.165 1.00 22.68 271 LEU B C 1
ATOM 4521 O O . LEU B 1 271 ? 46.886 4.541 -12.261 1.00 23.10 271 LEU B O 1
ATOM 4526 N N . GLU B 1 272 ? 45.183 3.223 -11.584 1.00 22.60 272 GLU B N 1
ATOM 4527 C CA . GLU B 1 272 ? 44.377 4.318 -11.044 1.00 23.40 272 GLU B CA 1
ATOM 4528 C C . GLU B 1 272 ? 45.089 5.482 -10.355 1.00 22.40 272 GLU B C 1
ATOM 4529 O O . GLU B 1 272 ? 44.884 6.629 -10.722 1.00 22.15 272 GLU B O 1
ATOM 4535 N N . PRO B 1 273 ? 45.939 5.204 -9.354 1.00 21.60 273 PRO B N 1
ATOM 4536 C CA . PRO B 1 273 ? 46.646 6.277 -8.639 1.00 21.55 273 PRO B CA 1
ATOM 4537 C C . PRO B 1 273 ? 47.490 7.223 -9.493 1.00 20.35 273 PRO B C 1
ATOM 4538 O O . PRO B 1 273 ? 47.701 8.382 -9.131 1.00 18.28 273 PRO B O 1
ATOM 4542 N N . ARG B 1 274 ? 47.961 6.718 -10.625 1.00 19.21 274 ARG B N 1
ATOM 4543 C CA . ARG B 1 274 ? 48.831 7.466 -11.523 1.00 19.60 274 ARG B CA 1
ATOM 4544 C C . ARG B 1 274 ? 48.151 8.470 -12.428 1.00 20.05 274 ARG B C 1
ATOM 4545 O O . ARG B 1 274 ? 48.817 9.310 -13.029 1.00 20.42 274 ARG B O 1
ATOM 4553 N N . VAL B 1 275 ? 46.833 8.396 -12.537 1.00 21.64 275 VAL B N 1
ATOM 4554 C CA . VAL B 1 275 ? 46.123 9.310 -13.422 1.00 22.74 275 VAL B CA 1
ATOM 4555 C C . VAL B 1 275 ? 46.389 10.786 -13.133 1.00 22.74 275 VAL B C 1
ATOM 4556 O O . VAL B 1 275 ? 46.317 11.243 -11.989 1.00 20.72 275 VAL B O 1
ATOM 4560 N N . ALA B 1 276 ? 46.678 11.529 -14.197 1.00 22.40 276 ALA B N 1
ATOM 4561 C CA . ALA B 1 276 ? 46.952 12.949 -14.081 1.00 22.93 276 ALA B CA 1
ATOM 4562 C C . ALA B 1 276 ? 45.698 13.759 -13.778 1.00 22.56 276 ALA B C 1
ATOM 4563 O O . ALA B 1 276 ? 44.597 13.418 -14.210 1.00 22.14 276 ALA B O 1
ATOM 4565 N N . THR B 1 277 ? 45.869 14.831 -13.016 1.00 22.60 277 THR B N 1
ATOM 4566 C CA . THR B 1 277 ? 44.758 15.718 -12.701 1.00 21.86 277 THR B CA 1
ATOM 4567 C C . THR B 1 277 ? 44.655 16.634 -13.921 1.00 23.78 277 THR B C 1
ATOM 4568 O O . THR B 1 277 ? 45.548 16.645 -14.775 1.00 23.93 277 THR B O 1
ATOM 4572 N N . ARG B 1 278 ? 43.581 17.411 -14.002 1.00 23.88 278 ARG B N 1
ATOM 4573 C CA . ARG B 1 278 ? 43.449 18.332 -15.115 1.00 24.89 278 ARG B CA 1
ATOM 4574 C C . ARG B 1 278 ? 44.585 19.350 -15.059 1.00 25.40 278 ARG B C 1
ATOM 4575 O O . ARG B 1 278 ? 45.018 19.854 -16.092 1.00 25.09 278 ARG B O 1
ATOM 4583 N N . TRP B 1 279 ? 45.091 19.630 -13.859 1.00 24.47 279 TRP B N 1
ATOM 4584 C CA . TRP B 1 279 ? 46.180 20.598 -13.727 1.00 24.08 279 TRP B CA 1
ATOM 4585 C C . TRP B 1 279 ? 47.484 20.039 -14.300 1.00 24.55 279 TRP B C 1
ATOM 4586 O O . TRP B 1 279 ? 48.245 20.775 -14.925 1.00 24.68 279 TRP B O 1
ATOM 4597 N N . ASP B 1 280 ? 47.745 18.747 -14.093 1.00 23.51 280 ASP B N 1
ATOM 4598 C CA . ASP B 1 280 ? 48.954 18.143 -14.645 1.00 22.31 280 ASP B CA 1
ATOM 4599 C C . ASP B 1 280 ? 48.936 18.307 -16.170 1.00 22.59 280 ASP B C 1
ATOM 4600 O O . ASP B 1 280 ? 49.955 18.627 -16.788 1.00 22.66 280 ASP B O 1
ATOM 4605 N N . ILE B 1 281 ? 47.766 18.086 -16.761 1.00 21.93 281 ILE B N 1
ATOM 4606 C CA . ILE B 1 281 ? 47.583 18.179 -18.202 1.00 24.43 281 ILE B CA 1
ATOM 4607 C C . ILE B 1 281 ? 47.727 19.611 -18.731 1.00 25.21 281 ILE B C 1
ATOM 4608 O O . ILE B 1 281 ? 48.225 19.813 -19.837 1.00 24.61 281 ILE B O 1
ATOM 4613 N N . GLN B 1 282 ? 47.303 20.603 -17.946 1.00 25.43 282 GLN B N 1
ATOM 4614 C CA . GLN B 1 282 ? 47.443 21.982 -18.382 1.00 26.91 282 GLN B CA 1
ATOM 4615 C C . GLN B 1 282 ? 48.920 22.345 -18.399 1.00 28.12 282 GLN B C 1
ATOM 4616 O O . GLN B 1 282 ? 49.372 23.099 -19.252 1.00 28.65 282 GLN B O 1
ATOM 4622 N N . LYS B 1 283 ? 49.674 21.794 -17.457 1.00 29.81 283 LYS B N 1
ATOM 4623 C CA . LYS B 1 283 ? 51.114 22.040 -17.395 1.00 31.71 283 LYS B CA 1
ATOM 4624 C C . LYS B 1 283 ? 51.782 21.394 -18.613 1.00 31.76 283 LYS B C 1
ATOM 4625 O O . LYS B 1 283 ? 52.688 21.967 -19.224 1.00 31.35 283 LYS B O 1
ATOM 4631 N N . TYR B 1 284 ? 51.320 20.197 -18.961 1.00 31.36 284 TYR B N 1
ATOM 4632 C CA . TYR B 1 284 ? 51.858 19.478 -20.104 1.00 31.10 284 TYR B CA 1
ATOM 4633 C C . TYR B 1 284 ? 51.558 20.258 -21.380 1.00 31.38 284 TYR B C 1
ATOM 4634 O O . TYR B 1 284 ? 52.436 20.439 -22.226 1.00 30.76 284 TYR B O 1
ATOM 4643 N N . ALA B 1 285 ? 50.319 20.723 -21.504 1.00 31.31 285 ALA B N 1
ATOM 4644 C CA . ALA B 1 285 ? 49.895 21.480 -22.680 1.00 32.46 285 ALA B CA 1
ATOM 4645 C C . ALA B 1 285 ? 50.765 22.721 -22.895 1.00 32.99 285 ALA B C 1
ATOM 4646 O O . ALA B 1 285 ? 51.218 22.988 -24.010 1.00 32.28 285 ALA B O 1
ATOM 4648 N N . ARG B 1 286 ? 50.994 23.482 -21.830 1.00 33.84 286 ARG B N 1
ATOM 4649 C CA . ARG B 1 286 ? 51.820 24.675 -21.934 1.00 35.00 286 ARG B CA 1
ATOM 4650 C C . ARG B 1 286 ? 53.214 24.278 -22.404 1.00 35.47 286 ARG B C 1
ATOM 4651 O O . ARG B 1 286 ? 53.703 24.793 -23.404 1.00 37.06 286 ARG B O 1
ATOM 4659 N N . GLU B 1 287 ? 53.840 23.350 -21.687 1.00 36.02 287 GLU B N 1
ATOM 4660 C CA . GLU B 1 287 ? 55.176 22.882 -22.030 1.00 37.50 287 GLU B CA 1
ATOM 4661 C C . GLU B 1 287 ? 55.293 22.380 -23.475 1.00 36.91 287 GLU B C 1
ATOM 4662 O O . GLU B 1 287 ? 56.278 22.669 -24.155 1.00 36.18 287 GLU B O 1
ATOM 4668 N N . ALA B 1 288 ? 54.302 21.612 -23.927 1.00 36.59 288 ALA B N 1
ATOM 4669 C CA . ALA B 1 288 ? 54.287 21.089 -25.293 1.00 36.38 288 ALA B CA 1
ATOM 4670 C C . ALA B 1 288 ? 54.296 22.282 -26.247 1.00 36.72 288 ALA B C 1
ATOM 4671 O O . ALA B 1 288 ? 55.099 22.350 -27.180 1.00 37.34 288 ALA B O 1
ATOM 4673 N N . TYR B 1 289 ? 53.403 23.229 -25.984 1.00 35.99 289 TYR B N 1
ATOM 4674 C CA . TYR B 1 289 ? 53.301 24.433 -26.781 1.00 34.49 289 TYR B CA 1
ATOM 4675 C C . TYR B 1 289 ? 54.644 25.168 -26.811 1.00 34.82 289 TYR B C 1
ATOM 4676 O O . TYR B 1 289 ? 55.146 25.506 -27.885 1.00 34.78 289 TYR B O 1
ATOM 4685 N N . ASN B 1 290 ? 55.235 25.402 -25.643 1.00 34.56 290 ASN B N 1
ATOM 4686 C CA . ASN B 1 290 ? 56.523 26.092 -25.581 1.00 36.01 290 ASN B CA 1
ATOM 4687 C C . ASN B 1 290 ? 57.621 25.330 -26.333 1.00 37.38 290 ASN B C 1
ATOM 4688 O O . ASN B 1 290 ? 58.580 25.929 -26.817 1.00 38.79 290 ASN B O 1
ATOM 4693 N N . LEU B 1 291 ? 57.476 24.014 -26.425 1.00 37.47 291 LEU B N 1
ATOM 4694 C CA . LEU B 1 291 ? 58.448 23.174 -27.112 1.00 36.99 291 LEU B CA 1
ATOM 4695 C C . LEU B 1 291 ? 58.263 23.246 -28.626 1.00 38.45 291 LEU B C 1
ATOM 4696 O O . LEU B 1 291 ? 59.143 22.855 -29.388 1.00 39.89 291 LEU B O 1
ATOM 4701 N N . GLY B 1 292 ? 57.110 23.737 -29.061 1.00 37.90 292 GLY B N 1
ATOM 4702 C CA . GLY B 1 292 ? 56.858 23.849 -30.484 1.00 38.19 292 GLY B CA 1
ATOM 4703 C C . GLY B 1 292 ? 55.894 22.802 -30.998 1.00 37.90 292 GLY B C 1
ATOM 4704 O O . GLY B 1 292 ? 55.687 22.681 -32.210 1.00 38.94 292 GLY B O 1
ATOM 4705 N N . VAL B 1 293 ? 55.314 22.032 -30.084 1.00 35.61 293 VAL B N 1
ATOM 4706 C CA . VAL B 1 293 ? 54.349 21.011 -30.463 1.00 34.44 293 VAL B CA 1
ATOM 4707 C C . VAL B 1 293 ? 53.046 21.730 -30.791 1.00 33.55 293 VAL B C 1
ATOM 4708 O O . VAL B 1 293 ? 52.623 22.622 -30.057 1.00 32.45 293 VAL B O 1
ATOM 4712 N N . ARG B 1 294 ? 52.414 21.358 -31.899 1.00 33.02 294 ARG B N 1
ATOM 4713 C CA . ARG B 1 294 ? 51.174 22.006 -32.285 1.00 33.20 294 ARG B CA 1
ATOM 4714 C C . ARG B 1 294 ? 50.042 21.020 -32.503 1.00 33.48 294 ARG B C 1
ATOM 4715 O O . ARG B 1 294 ? 48.901 21.412 -32.763 1.00 34.67 294 ARG B O 1
ATOM 4723 N N . TYR B 1 295 ? 50.365 19.736 -32.417 1.00 33.93 295 TYR B N 1
ATOM 4724 C CA . TYR B 1 295 ? 49.356 18.691 -32.517 1.00 35.21 295 TYR B CA 1
ATOM 4725 C C . TYR B 1 295 ? 49.426 18.123 -31.104 1.00 35.34 295 TYR B C 1
ATOM 4726 O O . TYR B 1 295 ? 50.191 17.191 -30.826 1.00 36.66 295 TYR B O 1
ATOM 4735 N N . ILE B 1 296 ? 48.640 18.710 -30.208 1.00 34.41 296 ILE B N 1
ATOM 4736 C CA . ILE B 1 296 ? 48.643 18.306 -28.810 1.00 32.49 296 ILE B CA 1
ATOM 4737 C C . ILE B 1 296 ? 47.449 17.439 -28.442 1.00 32.18 296 ILE B C 1
ATOM 4738 O O . ILE B 1 296 ? 46.303 17.890 -28.436 1.00 32.13 296 ILE B O 1
ATOM 4743 N N . GLY B 1 297 ? 47.733 16.180 -28.141 1.00 31.58 297 GLY B N 1
ATOM 4744 C CA . GLY B 1 297 ? 46.679 15.260 -27.770 1.00 30.85 297 GLY B CA 1
ATOM 4745 C C . GLY B 1 297 ? 47.053 14.431 -26.556 1.00 30.33 297 GLY B C 1
ATOM 4746 O O . GLY B 1 297 ? 47.937 14.797 -25.774 1.00 28.06 297 GLY B O 1
ATOM 4747 N N . GLY B 1 298 ? 46.363 13.307 -26.403 1.00 30.53 298 GLY B N 1
ATOM 4748 C CA . GLY B 1 298 ? 46.621 12.421 -25.290 1.00 29.58 298 GLY B CA 1
ATOM 4749 C C . GLY B 1 298 ? 46.350 11.001 -25.724 1.00 31.13 298 GLY B C 1
ATOM 4750 O O . GLY B 1 298 ? 45.782 10.760 -26.795 1.00 32.59 298 GLY B O 1
ATOM 4751 N N . CYS B 1 299 ? 46.747 10.050 -24.893 1.00 30.15 299 CYS B N 1
ATOM 4752 C CA . CYS B 1 299 ? 46.545 8.654 -25.211 1.00 30.41 299 CYS B CA 1
ATOM 4753 C C . CYS B 1 299 ? 45.891 7.937 -24.032 1.00 29.87 299 CYS B C 1
ATOM 4754 O O . CYS B 1 299 ? 45.076 8.526 -23.326 1.00 29.61 299 CYS B O 1
ATOM 4757 N N . CYS B 1 300 ? 46.247 6.673 -23.816 1.00 28.89 300 CYS B N 1
ATOM 4758 C CA . CYS B 1 300 ? 45.681 5.894 -22.709 1.00 29.57 300 CYS B CA 1
ATOM 4759 C C . CYS B 1 300 ? 45.595 6.692 -21.412 1.00 29.31 300 CYS B C 1
ATOM 4760 O O . CYS B 1 300 ? 46.582 7.296 -20.974 1.00 29.27 300 CYS B O 1
ATOM 4763 N N . GLY B 1 301 ? 44.411 6.694 -20.811 1.00 28.59 301 GLY B N 1
ATOM 4764 C CA . GLY B 1 301 ? 44.211 7.426 -19.573 1.00 28.43 301 GLY B CA 1
ATOM 4765 C C . GLY B 1 301 ? 43.517 8.760 -19.764 1.00 28.56 301 GLY B C 1
ATOM 4766 O O . GLY B 1 301 ? 42.867 9.263 -18.849 1.00 30.13 301 GLY B O 1
ATOM 4767 N N . PHE B 1 302 ? 43.656 9.339 -20.954 1.00 27.92 302 PHE B N 1
ATOM 4768 C CA . PHE B 1 302 ? 43.031 10.617 -21.258 1.00 26.12 302 PHE B CA 1
ATOM 4769 C C . PHE B 1 302 ? 41.525 10.499 -21.413 1.00 25.84 302 PHE B C 1
ATOM 4770 O O . PHE B 1 302 ? 41.036 9.780 -22.280 1.00 26.41 302 PHE B O 1
ATOM 4778 N N . GLU B 1 303 ? 40.801 11.217 -20.564 1.00 25.55 303 GLU B N 1
ATOM 4779 C CA . GLU B 1 303 ? 39.350 11.251 -20.596 1.00 26.65 303 GLU B CA 1
ATOM 4780 C C . GLU B 1 303 ? 38.995 12.646 -21.112 1.00 26.42 303 GLU B C 1
ATOM 4781 O O . GLU B 1 303 ? 39.868 13.500 -21.243 1.00 26.69 303 GLU B O 1
ATOM 4787 N N . PRO B 1 304 ? 37.711 12.902 -21.399 1.00 25.44 304 PRO B N 1
ATOM 4788 C CA . PRO B 1 304 ? 37.300 14.218 -21.899 1.00 25.92 304 PRO B CA 1
ATOM 4789 C C . PRO B 1 304 ? 37.823 15.444 -21.138 1.00 26.52 304 PRO B C 1
ATOM 4790 O O . PRO B 1 304 ? 38.294 16.404 -21.757 1.00 26.49 304 PRO B O 1
ATOM 4794 N N . TYR B 1 305 ? 37.748 15.434 -19.807 1.00 26.05 305 TYR B N 1
ATOM 4795 C CA . TYR B 1 305 ? 38.215 16.599 -19.064 1.00 24.79 305 TYR B CA 1
ATOM 4796 C C . TYR B 1 305 ? 39.712 16.844 -19.240 1.00 24.95 305 TYR B C 1
ATOM 4797 O O . TYR B 1 305 ? 40.168 17.983 -19.119 1.00 24.05 305 TYR B O 1
ATOM 4806 N N . HIS B 1 306 ? 40.478 15.798 -19.552 1.00 23.95 306 HIS B N 1
ATOM 4807 C CA . HIS B 1 306 ? 41.913 15.985 -19.761 1.00 24.73 306 HIS B CA 1
ATOM 4808 C C . HIS B 1 306 ? 42.102 16.779 -21.059 1.00 26.52 306 HIS B C 1
ATOM 4809 O O . HIS B 1 306 ? 42.872 17.733 -21.107 1.00 27.43 306 HIS B O 1
ATOM 4816 N N . ILE B 1 307 ? 41.395 16.377 -22.112 1.00 28.54 307 ILE B N 1
ATOM 4817 C CA . ILE B 1 307 ? 41.485 17.066 -23.397 1.00 28.49 307 ILE B CA 1
ATOM 4818 C C . ILE B 1 307 ? 41.065 18.512 -23.188 1.00 28.05 307 ILE B C 1
ATOM 4819 O O . ILE B 1 307 ? 41.717 19.442 -23.652 1.00 27.84 307 ILE B O 1
ATOM 4824 N N . ARG B 1 308 ? 39.974 18.694 -22.464 1.00 28.97 308 ARG B N 1
ATOM 4825 C CA . ARG B 1 308 ? 39.485 20.027 -22.168 1.00 29.68 308 ARG B CA 1
ATOM 4826 C C . ARG B 1 308 ? 40.556 20.878 -21.471 1.00 29.72 308 ARG B C 1
ATOM 4827 O O . ARG B 1 308 ? 40.639 22.092 -21.687 1.00 29.91 308 ARG B O 1
ATOM 4835 N N . ALA B 1 309 ? 41.376 20.240 -20.639 1.00 27.99 309 ALA B N 1
ATOM 4836 C CA . ALA B 1 309 ? 42.439 20.947 -19.933 1.00 27.49 309 ALA B CA 1
ATOM 4837 C C . ALA B 1 309 ? 43.421 21.537 -20.940 1.00 26.59 309 ALA B C 1
ATOM 4838 O O . ALA B 1 309 ? 43.946 22.635 -20.740 1.00 26.07 309 ALA B O 1
ATOM 4840 N N . ILE B 1 310 ? 43.677 20.801 -22.017 1.00 27.08 310 ILE B N 1
ATOM 4841 C CA . ILE B 1 310 ? 44.587 21.278 -23.056 1.00 27.81 310 ILE B CA 1
ATOM 4842 C C . ILE B 1 310 ? 43.979 22.542 -23.675 1.00 27.80 310 ILE B C 1
ATOM 4843 O O . ILE B 1 310 ? 44.626 23.588 -23.766 1.00 25.82 310 ILE B O 1
ATOM 4848 N N . ALA B 1 311 ? 42.720 22.418 -24.081 1.00 27.99 311 ALA B N 1
ATOM 4849 C CA . ALA B 1 311 ? 41.968 23.502 -24.699 1.00 29.34 311 ALA B CA 1
ATOM 4850 C C . ALA B 1 311 ? 41.842 24.733 -23.810 1.00 30.25 311 ALA B C 1
ATOM 4851 O O . ALA B 1 311 ? 41.882 25.854 -24.304 1.00 31.13 311 ALA B O 1
ATOM 4853 N N . GLU B 1 312 ? 41.690 24.537 -22.503 1.00 30.54 312 GLU B N 1
ATOM 4854 C CA . GLU B 1 312 ? 41.572 25.676 -21.599 1.00 29.78 312 GLU B CA 1
ATOM 4855 C C . GLU B 1 312 ? 42.916 26.327 -21.333 1.00 29.70 312 GLU B C 1
ATOM 4856 O O . GLU B 1 312 ? 43.025 27.551 -21.311 1.00 31.60 312 GLU B O 1
ATOM 4862 N N . GLU B 1 313 ? 43.946 25.517 -21.135 1.00 29.80 313 GLU B N 1
ATOM 4863 C CA . GLU B 1 313 ? 45.273 26.057 -20.873 1.00 31.88 313 GLU B CA 1
ATOM 4864 C C . GLU B 1 313 ? 45.757 26.930 -22.028 1.00 33.39 313 GLU B C 1
ATOM 4865 O O . GLU B 1 313 ? 46.406 27.956 -21.820 1.00 33.71 313 GLU B O 1
ATOM 4871 N N . LEU B 1 314 ? 45.436 26.508 -23.246 1.00 34.44 314 LEU B N 1
ATOM 4872 C CA . LEU B 1 314 ? 45.868 27.224 -24.439 1.00 35.75 314 LEU B CA 1
ATOM 4873 C C . LEU B 1 314 ? 44.784 28.108 -25.056 1.00 37.55 314 LEU B C 1
ATOM 4874 O O . LEU B 1 314 ? 44.948 28.615 -26.168 1.00 38.72 314 LEU B O 1
ATOM 4879 N N . ALA B 1 315 ? 43.688 28.296 -24.326 1.00 38.08 315 ALA B N 1
ATOM 4880 C CA . ALA B 1 315 ? 42.582 29.120 -24.792 1.00 38.24 315 ALA B CA 1
ATOM 4881 C C . ALA B 1 315 ? 43.061 30.493 -25.252 1.00 39.45 315 ALA B C 1
ATOM 4882 O O . ALA B 1 315 ? 42.644 30.982 -26.297 1.00 39.78 315 ALA B O 1
ATOM 4884 N N . PRO B 1 316 ? 43.940 31.143 -24.475 1.00 40.26 316 PRO B N 1
ATOM 4885 C CA . PRO B 1 316 ? 44.401 32.462 -24.929 1.00 40.70 316 PRO B CA 1
ATOM 4886 C C . PRO B 1 316 ? 45.007 32.404 -26.335 1.00 39.87 316 PRO B C 1
ATOM 4887 O O . PRO B 1 316 ? 44.679 33.203 -27.190 1.00 41.53 316 PRO B O 1
ATOM 4891 N N . GLU B 1 317 ? 45.888 31.435 -26.549 1.00 40.79 317 GLU B N 1
ATOM 4892 C CA . GLU B 1 317 ? 46.535 31.260 -27.833 1.00 38.60 317 GLU B CA 1
ATOM 4893 C C . GLU B 1 317 ? 45.478 31.035 -28.916 1.00 40.36 317 GLU B C 1
ATOM 4894 O O . GLU B 1 317 ? 45.374 31.815 -29.887 1.00 40.65 317 GLU B O 1
ATOM 4900 N N . ARG B 1 318 ? 44.713 29.957 -28.767 1.00 38.10 318 ARG B N 1
ATOM 4901 C CA . ARG B 1 318 ? 43.698 29.587 -29.748 1.00 38.49 318 ARG B CA 1
ATOM 4902 C C . ARG B 1 318 ? 42.556 30.588 -29.875 1.00 40.16 318 ARG B C 1
ATOM 4903 O O . ARG B 1 318 ? 41.833 30.590 -30.878 1.00 40.91 318 ARG B O 1
ATOM 4911 N N . GLY B 1 319 ? 42.386 31.433 -28.861 1.00 40.69 319 GLY B N 1
ATOM 4912 C CA . GLY B 1 319 ? 41.346 32.450 -28.916 1.00 41.21 319 GLY B CA 1
ATOM 4913 C C . GLY B 1 319 ? 39.905 32.069 -28.636 1.00 41.90 319 GLY B C 1
ATOM 4914 O O . GLY B 1 319 ? 39.003 32.849 -28.948 1.00 42.61 319 GLY B O 1
ATOM 4915 N N . PHE B 1 320 ? 39.673 30.892 -28.061 1.00 41.74 320 PHE B N 1
ATOM 4916 C CA . PHE B 1 320 ? 38.313 30.467 -27.734 1.00 41.64 320 PHE B CA 1
ATOM 4917 C C . PHE B 1 320 ? 38.304 29.295 -26.752 1.00 40.93 320 PHE B C 1
ATOM 4918 O O . PHE B 1 320 ? 39.318 28.621 -26.564 1.00 40.18 320 PHE B O 1
ATOM 4926 N N . LEU B 1 321 ? 37.156 29.070 -26.121 1.00 39.38 321 LEU B N 1
ATOM 4927 C CA . LEU B 1 321 ? 36.999 27.978 -25.169 1.00 38.66 321 LEU B CA 1
ATOM 4928 C C . LEU B 1 321 ? 36.083 26.912 -25.756 1.00 38.78 321 LEU B C 1
ATOM 4929 O O . LEU B 1 321 ? 35.151 27.220 -26.499 1.00 39.74 321 LEU B O 1
ATOM 4934 N N . PRO B 1 322 ? 36.344 25.637 -25.439 1.00 38.03 322 PRO B N 1
ATOM 4935 C CA . PRO B 1 322 ? 35.493 24.570 -25.971 1.00 37.97 322 PRO B CA 1
ATOM 4936 C C . PRO B 1 322 ? 34.137 24.592 -25.276 1.00 37.95 322 PRO B C 1
ATOM 4937 O O . PRO B 1 322 ? 34.003 25.141 -24.185 1.00 37.84 322 PRO B O 1
ATOM 4941 N N . PRO B 1 323 ? 33.117 23.989 -25.900 1.00 37.64 323 PRO B N 1
ATOM 4942 C CA . PRO B 1 323 ? 31.753 23.919 -25.368 1.00 38.27 323 PRO B CA 1
ATOM 4943 C C . PRO B 1 323 ? 31.713 23.406 -23.926 1.00 39.77 323 PRO B C 1
ATOM 4944 O O . PRO B 1 323 ? 30.934 23.888 -23.101 1.00 40.38 323 PRO B O 1
ATOM 4948 N N . ALA B 1 324 ? 32.548 22.416 -23.633 1.00 40.08 324 ALA B N 1
ATOM 4949 C CA . ALA B 1 324 ? 32.595 21.831 -22.299 1.00 40.50 324 ALA B CA 1
ATOM 4950 C C . ALA B 1 324 ? 33.024 22.816 -21.217 1.00 41.22 324 ALA B C 1
ATOM 4951 O O . ALA B 1 324 ? 32.859 22.536 -20.030 1.00 41.97 324 ALA B O 1
ATOM 4953 N N . SER B 1 325 ? 33.572 23.962 -21.614 1.00 42.05 325 SER B N 1
ATOM 4954 C CA . SER B 1 325 ? 34.013 24.960 -20.641 1.00 43.47 325 SER B CA 1
ATOM 4955 C C . SER B 1 325 ? 32.865 25.708 -20.001 1.00 45.25 325 SER B C 1
ATOM 4956 O O . SER B 1 325 ? 33.058 26.439 -19.029 1.00 44.27 325 SER B O 1
ATOM 4959 N N . GLU B 1 326 ? 31.669 25.530 -20.548 1.00 48.12 326 GLU B N 1
ATOM 4960 C CA . GLU B 1 326 ? 30.498 26.182 -19.982 1.00 52.15 326 GLU B CA 1
ATOM 4961 C C . GLU B 1 326 ? 30.153 25.429 -18.700 1.00 52.34 326 GLU B C 1
ATOM 4962 O O . GLU B 1 326 ? 29.370 25.904 -17.879 1.00 53.00 326 GLU B O 1
ATOM 4968 N N . LYS B 1 327 ? 30.752 24.251 -18.541 1.00 52.06 327 LYS B N 1
ATOM 4969 C CA . LYS B 1 327 ? 30.529 23.412 -17.365 1.00 51.50 327 LYS B CA 1
ATOM 4970 C C . LYS B 1 327 ? 31.805 23.307 -16.535 1.00 50.99 327 LYS B C 1
ATOM 4971 O O . LYS B 1 327 ? 32.110 22.253 -15.978 1.00 51.44 327 LYS B O 1
ATOM 4977 N N . HIS B 1 328 ? 32.552 24.402 -16.457 1.00 49.97 328 HIS B N 1
ATOM 4978 C CA . HIS B 1 328 ? 33.795 24.414 -15.694 1.00 49.55 328 HIS B CA 1
ATOM 4979 C C . HIS B 1 328 ? 34.078 25.837 -15.229 1.00 49.28 328 HIS B C 1
ATOM 4980 O O . HIS B 1 328 ? 33.222 26.720 -15.327 1.00 48.91 328 HIS B O 1
ATOM 4987 N N . GLY B 1 329 ? 35.285 26.041 -14.714 1.00 49.52 329 GLY B N 1
ATOM 4988 C CA . GLY B 1 329 ? 35.713 27.346 -14.249 1.00 48.81 329 GLY B CA 1
ATOM 4989 C C . GLY B 1 329 ? 37.218 27.395 -14.408 1.00 48.31 329 GLY B C 1
ATOM 4990 O O . GLY B 1 329 ? 37.875 26.356 -14.340 1.00 48.32 329 GLY B O 1
ATOM 4991 N N . SER B 1 330 ? 37.779 28.576 -14.634 1.00 47.63 330 SER B N 1
ATOM 4992 C CA . SER B 1 330 ? 39.223 28.660 -14.789 1.00 47.91 330 SER B CA 1
ATOM 4993 C C . SER B 1 330 ? 39.896 28.382 -13.452 1.00 47.63 330 SER B C 1
ATOM 4994 O O . SER B 1 330 ? 39.613 29.044 -12.453 1.00 47.02 330 SER B O 1
ATOM 4997 N N . TRP B 1 331 ? 40.784 27.394 -13.445 1.00 46.67 331 TRP B N 1
ATOM 4998 C CA . TRP B 1 331 ? 41.506 27.020 -12.241 1.00 46.48 331 TRP B CA 1
ATOM 4999 C C . TRP B 1 331 ? 40.625 26.992 -10.993 1.00 45.98 331 TRP B C 1
ATOM 5000 O O . TRP B 1 331 ? 40.949 27.609 -9.979 1.00 46.22 331 TRP B O 1
ATOM 5011 N N . GLY B 1 332 ? 39.506 26.281 -11.082 1.00 45.12 332 GLY B N 1
ATOM 5012 C CA . GLY B 1 332 ? 38.614 26.154 -9.944 1.00 45.44 332 GLY B CA 1
ATOM 5013 C C . GLY B 1 332 ? 37.581 27.245 -9.726 1.00 46.53 332 GLY B C 1
ATOM 5014 O O . GLY B 1 332 ? 36.831 27.182 -8.751 1.00 47.56 332 GLY B O 1
ATOM 5015 N N . SER B 1 333 ? 37.527 28.235 -10.615 1.00 46.25 333 SER B N 1
ATOM 5016 C CA . SER B 1 333 ? 36.563 29.331 -10.480 1.00 45.67 333 SER B CA 1
ATOM 5017 C C . SER B 1 333 ? 35.155 28.860 -10.124 1.00 45.30 333 SER B C 1
ATOM 5018 O O . SER B 1 333 ? 34.429 29.540 -9.399 1.00 44.61 333 SER B O 1
ATOM 5021 N N . GLY B 1 334 ? 34.775 27.698 -10.646 1.00 44.27 334 GLY B N 1
ATOM 5022 C CA . GLY B 1 334 ? 33.446 27.162 -10.399 1.00 43.87 334 GLY B CA 1
ATOM 5023 C C . GLY B 1 334 ? 33.062 26.893 -8.953 1.00 43.24 334 GLY B C 1
ATOM 5024 O O . GLY B 1 334 ? 31.880 26.727 -8.652 1.00 43.68 334 GLY B O 1
ATOM 5025 N N . LEU B 1 335 ? 34.055 26.850 -8.067 1.00 41.86 335 LEU B N 1
ATOM 5026 C CA . LEU B 1 335 ? 33.856 26.592 -6.639 1.00 39.43 335 LEU B CA 1
ATOM 5027 C C . LEU B 1 335 ? 33.681 27.855 -5.789 1.00 39.60 335 LEU B C 1
ATOM 5028 O O . LEU B 1 335 ? 33.426 27.754 -4.586 1.00 38.03 335 LEU B O 1
ATOM 5033 N N . ASP B 1 336 ? 33.830 29.033 -6.391 1.00 40.38 336 ASP B N 1
ATOM 5034 C CA . ASP B 1 336 ? 33.735 30.266 -5.612 1.00 41.80 336 ASP B CA 1
ATOM 5035 C C . ASP B 1 336 ? 32.420 30.522 -4.877 1.00 41.05 336 ASP B C 1
ATOM 5036 O O . ASP B 1 336 ? 32.363 31.380 -3.999 1.00 40.30 336 ASP B O 1
ATOM 5041 N N . MET B 1 337 ? 31.377 29.767 -5.204 1.00 41.44 337 MET B N 1
ATOM 5042 C CA . MET B 1 337 ? 30.092 29.960 -4.546 1.00 41.58 337 MET B CA 1
ATOM 5043 C C . MET B 1 337 ? 29.735 28.840 -3.564 1.00 40.42 337 MET B C 1
ATOM 5044 O O . MET B 1 337 ? 28.674 28.879 -2.941 1.00 41.21 337 MET B O 1
ATOM 5049 N N . HIS B 1 338 ? 30.617 27.850 -3.423 1.00 37.92 338 HIS B N 1
ATOM 5050 C CA . HIS B 1 338 ? 30.389 26.729 -2.506 1.00 37.10 338 HIS B CA 1
ATOM 5051 C C . HIS B 1 338 ? 30.155 27.240 -1.086 1.00 35.89 338 HIS B C 1
ATOM 5052 O O . HIS B 1 338 ? 30.641 28.305 -0.719 1.00 35.47 338 HIS B O 1
ATOM 5059 N N . THR B 1 339 ? 29.445 26.455 -0.278 1.00 35.85 339 THR B N 1
ATOM 5060 C CA . THR B 1 339 ? 29.117 26.829 1.102 1.00 34.49 339 THR B CA 1
ATOM 5061 C C . THR B 1 339 ? 30.281 26.978 2.076 1.00 35.44 339 THR B C 1
ATOM 5062 O O . THR B 1 339 ? 30.295 27.896 2.890 1.00 36.09 339 THR B O 1
ATOM 5066 N N . LYS B 1 340 ? 31.246 26.070 2.019 1.00 35.81 340 LYS B N 1
ATOM 5067 C CA . LYS B 1 340 ? 32.390 26.135 2.926 1.00 36.18 340 LYS B CA 1
ATOM 5068 C C . LYS B 1 340 ? 33.470 27.115 2.444 1.00 34.27 340 LYS B C 1
ATOM 5069 O O . LYS B 1 340 ? 33.792 27.160 1.260 1.00 33.95 340 LYS B O 1
ATOM 5075 N N . PRO B 1 341 ? 34.051 27.899 3.370 1.00 32.18 341 PRO B N 1
ATOM 5076 C CA . PRO B 1 341 ? 35.097 28.894 3.108 1.00 30.69 341 PRO B CA 1
ATOM 5077 C C . PRO B 1 341 ? 36.340 28.315 2.435 1.00 30.61 341 PRO B C 1
ATOM 5078 O O . PRO B 1 341 ? 36.789 28.816 1.404 1.00 30.20 341 PRO B O 1
ATOM 5082 N N . TRP B 1 342 ? 36.903 27.270 3.035 1.00 30.32 342 TRP B N 1
ATOM 5083 C CA . TRP B 1 342 ? 38.108 26.649 2.496 1.00 29.28 342 TRP B CA 1
ATOM 5084 C C . TRP B 1 342 ? 37.907 25.998 1.133 1.00 27.63 342 TRP B C 1
ATOM 5085 O O . TRP B 1 342 ? 38.873 25.715 0.443 1.00 28.60 342 TRP B O 1
ATOM 5096 N N . VAL B 1 343 ? 36.661 25.766 0.732 1.00 26.49 343 VAL B N 1
ATOM 5097 C CA . VAL B 1 343 ? 36.408 25.203 -0.589 1.00 25.99 343 VAL B CA 1
ATOM 5098 C C . VAL B 1 343 ? 36.375 26.380 -1.567 1.00 25.83 343 VAL B C 1
ATOM 5099 O O . VAL B 1 343 ? 36.890 26.283 -2.689 1.00 25.78 343 VAL B O 1
ATOM 5103 N N . ARG B 1 344 ? 35.778 27.495 -1.138 1.00 24.92 344 ARG B N 1
ATOM 5104 C CA . ARG B 1 344 ? 35.717 28.689 -1.981 1.00 25.95 344 ARG B CA 1
ATOM 5105 C C . ARG B 1 344 ? 37.149 29.155 -2.195 1.00 25.77 344 ARG B C 1
ATOM 5106 O O . ARG B 1 344 ? 37.509 29.669 -3.253 1.00 25.28 344 ARG B O 1
ATOM 5114 N N . ALA B 1 345 ? 37.967 28.967 -1.171 1.00 25.15 345 ALA B N 1
ATOM 5115 C CA . ALA B 1 345 ? 39.364 29.349 -1.240 1.00 27.00 345 ALA B CA 1
ATOM 5116 C C . ALA B 1 345 ? 40.088 28.617 -2.391 1.00 28.04 345 ALA B C 1
ATOM 5117 O O . ALA B 1 345 ? 41.104 29.093 -2.894 1.00 29.00 345 ALA B O 1
ATOM 5119 N N . ARG B 1 346 ? 39.556 27.475 -2.817 1.00 27.47 346 ARG B N 1
ATOM 5120 C CA . ARG B 1 346 ? 40.190 26.703 -3.885 1.00 28.39 346 ARG B CA 1
ATOM 5121 C C . ARG B 1 346 ? 39.786 27.144 -5.285 1.00 30.15 346 ARG B C 1
ATOM 5122 O O . ARG B 1 346 ? 40.223 26.559 -6.278 1.00 30.35 346 ARG B O 1
ATOM 5130 N N . ALA B 1 347 ? 38.957 28.180 -5.371 1.00 32.95 347 ALA B N 1
ATOM 5131 C CA . ALA B 1 347 ? 38.496 28.673 -6.667 1.00 34.60 347 ALA B CA 1
ATOM 5132 C C . ALA B 1 347 ? 39.541 29.538 -7.355 1.00 36.67 347 ALA B C 1
ATOM 5133 O O . ALA B 1 347 ? 39.233 30.646 -7.796 1.00 39.48 347 ALA B O 1
ATOM 5135 N N . ARG B 1 348 ? 40.773 29.050 -7.455 1.00 38.02 348 ARG B N 1
ATOM 5136 C CA . ARG B 1 348 ? 41.810 29.841 -8.101 1.00 40.12 348 ARG B CA 1
ATOM 5137 C C . ARG B 1 348 ? 43.072 29.097 -8.519 1.00 41.35 348 ARG B C 1
ATOM 5138 O O . ARG B 1 348 ? 43.451 28.092 -7.920 1.00 40.24 348 ARG B O 1
ATOM 5146 N N . LYS B 1 349 ? 43.706 29.635 -9.560 1.00 43.31 349 LYS B N 1
ATOM 5147 C CA . LYS B 1 349 ? 44.935 29.124 -10.153 1.00 44.14 349 LYS B CA 1
ATOM 5148 C C . LYS B 1 349 ? 46.016 28.918 -9.114 1.00 43.03 349 LYS B C 1
ATOM 5149 O O . LYS B 1 349 ? 46.584 27.835 -8.983 1.00 42.05 349 LYS B O 1
ATOM 5155 N N . GLU B 1 350 ? 46.303 29.984 -8.382 1.00 42.99 350 GLU B N 1
ATOM 5156 C CA . GLU B 1 350 ? 47.322 29.969 -7.351 1.00 43.77 350 GLU B CA 1
ATOM 5157 C C . GLU B 1 350 ? 47.173 28.792 -6.395 1.00 41.51 350 GLU B C 1
ATOM 5158 O O . GLU B 1 350 ? 48.102 28.474 -5.656 1.00 43.42 350 GLU B O 1
ATOM 5164 N N . TYR B 1 351 ? 46.015 28.138 -6.403 1.00 36.71 351 TYR B N 1
ATOM 5165 C CA . TYR B 1 351 ? 45.818 27.019 -5.497 1.00 31.26 351 TYR B CA 1
ATOM 5166 C C . TYR B 1 351 ? 46.115 25.667 -6.126 1.00 29.01 351 TYR B C 1
ATOM 5167 O O . TYR B 1 351 ? 47.020 24.964 -5.685 1.00 26.75 351 TYR B O 1
ATOM 5176 N N . TRP B 1 352 ? 45.380 25.311 -7.171 1.00 28.16 352 TRP B N 1
ATOM 5177 C CA . TRP B 1 352 ? 45.599 24.015 -7.801 1.00 27.25 352 TRP B CA 1
ATOM 5178 C C . TRP B 1 352 ? 46.965 23.794 -8.452 1.00 29.11 352 TRP B C 1
ATOM 5179 O O . TRP B 1 352 ? 47.428 22.658 -8.500 1.00 29.78 352 TRP B O 1
ATOM 5190 N N . GLU B 1 353 ? 47.631 24.847 -8.931 1.00 29.84 353 GLU B N 1
ATOM 5191 C CA . GLU B 1 353 ? 48.936 24.642 -9.566 1.00 31.66 353 GLU B CA 1
ATOM 5192 C C . GLU B 1 353 ? 50.085 24.457 -8.581 1.00 30.70 353 GLU B C 1
ATOM 5193 O O . GLU B 1 353 ? 51.167 24.034 -8.965 1.00 32.43 353 GLU B O 1
ATOM 5199 N N . ASN B 1 354 ? 49.855 24.749 -7.308 1.00 30.76 354 ASN B N 1
ATOM 5200 C CA . ASN B 1 354 ? 50.891 24.605 -6.299 1.00 30.37 354 ASN B CA 1
ATOM 5201 C C . ASN B 1 354 ? 50.592 23.440 -5.359 1.00 28.44 354 ASN B C 1
ATOM 5202 O O . ASN B 1 354 ? 51.465 22.978 -4.626 1.00 28.80 354 ASN B O 1
ATOM 5207 N N . LEU B 1 355 ? 49.356 22.960 -5.386 1.00 26.79 355 LEU B N 1
ATOM 5208 C CA . LEU B 1 355 ? 48.955 21.862 -4.519 1.00 24.50 355 LEU B CA 1
ATOM 5209 C C . LEU B 1 355 ? 49.592 20.507 -4.855 1.00 23.96 355 LEU B C 1
ATOM 5210 O O . LEU B 1 355 ? 49.407 19.968 -5.952 1.00 22.86 355 LEU B O 1
ATOM 5215 N N . ARG B 1 356 ? 50.351 19.967 -3.907 1.00 22.21 356 ARG B N 1
ATOM 5216 C CA . ARG B 1 356 ? 50.964 18.650 -4.066 1.00 21.57 356 ARG B CA 1
ATOM 5217 C C . ARG B 1 356 ? 49.936 17.665 -3.488 1.00 19.72 356 ARG B C 1
ATOM 5218 O O . ARG B 1 356 ? 49.915 17.387 -2.291 1.00 19.99 356 ARG B O 1
ATOM 5226 N N . ILE B 1 357 ? 49.082 17.144 -4.354 1.00 18.52 357 ILE B N 1
ATOM 5227 C CA . ILE B 1 357 ? 48.017 16.232 -3.953 1.00 18.51 357 ILE B CA 1
ATOM 5228 C C . ILE B 1 357 ? 48.463 14.929 -3.282 1.00 19.01 357 ILE B C 1
ATOM 5229 O O . ILE B 1 357 ? 49.485 14.341 -3.655 1.00 20.19 357 ILE B O 1
ATOM 5234 N N . ALA B 1 358 ? 47.680 14.476 -2.301 1.00 18.52 358 ALA B N 1
ATOM 5235 C CA . ALA B 1 358 ? 47.975 13.236 -1.583 1.00 19.14 358 ALA B CA 1
ATOM 5236 C C . ALA B 1 358 ? 47.463 12.026 -2.351 1.00 21.09 358 ALA B C 1
ATOM 5237 O O . ALA B 1 358 ? 46.439 12.099 -3.033 1.00 22.29 358 ALA B O 1
ATOM 5239 N N . SER B 1 359 ? 48.165 10.904 -2.217 1.00 22.36 359 SER B N 1
ATOM 5240 C CA . SER B 1 359 ? 47.787 9.672 -2.900 1.00 22.39 359 SER B CA 1
ATOM 5241 C C . SER B 1 359 ? 46.613 8.988 -2.209 1.00 23.11 359 SER B C 1
ATOM 5242 O O . SER B 1 359 ? 45.867 8.247 -2.841 1.00 23.10 359 SER B O 1
ATOM 5245 N N . GLY B 1 360 ? 46.467 9.229 -0.908 1.00 23.01 360 GLY B N 1
ATOM 5246 C CA . GLY B 1 360 ? 45.393 8.610 -0.152 1.00 22.96 360 GLY B CA 1
ATOM 5247 C C . GLY B 1 360 ? 45.682 7.148 0.182 1.00 23.34 360 GLY B C 1
ATOM 5248 O O . GLY B 1 360 ? 44.825 6.451 0.738 1.00 22.19 360 GLY B O 1
ATOM 5249 N N . ARG B 1 361 ? 46.892 6.691 -0.149 1.00 20.72 361 ARG B N 1
ATOM 5250 C CA . ARG B 1 361 ? 47.305 5.306 0.084 1.00 18.05 361 ARG B CA 1
ATOM 5251 C C . ARG B 1 361 ? 48.641 5.253 0.853 1.00 16.96 361 ARG B C 1
ATOM 5252 O O . ARG B 1 361 ? 49.685 4.930 0.289 1.00 16.97 361 ARG B O 1
ATOM 5260 N N . PRO B 1 362 ? 48.614 5.568 2.159 1.00 17.53 362 PRO B N 1
ATOM 5261 C CA . PRO B 1 362 ? 49.810 5.565 3.003 1.00 17.30 362 PRO B CA 1
ATOM 5262 C C . PRO B 1 362 ? 50.452 4.197 3.201 1.00 18.43 362 PRO B C 1
ATOM 5263 O O . PRO B 1 362 ? 51.614 4.111 3.573 1.00 19.56 362 PRO B O 1
ATOM 5267 N N . TYR B 1 363 ? 49.699 3.132 2.951 1.00 19.49 363 TYR B N 1
ATOM 5268 C CA . TYR B 1 363 ? 50.237 1.792 3.109 1.00 20.35 363 TYR B CA 1
ATOM 5269 C C . TYR B 1 363 ? 50.804 1.264 1.797 1.00 20.96 363 TYR B C 1
ATOM 5270 O O . TYR B 1 363 ? 51.217 0.109 1.708 1.00 21.55 363 TYR B O 1
ATOM 5279 N N . ASN B 1 364 ? 50.844 2.127 0.790 1.00 19.96 364 ASN B N 1
ATOM 5280 C CA . ASN B 1 364 ? 51.341 1.760 -0.523 1.00 18.55 364 ASN B CA 1
ATOM 5281 C C . ASN B 1 364 ? 52.607 2.525 -0.884 1.00 20.34 364 ASN B C 1
ATOM 5282 O O . ASN B 1 364 ? 52.883 3.570 -0.321 1.00 20.36 364 ASN B O 1
ATOM 5287 N N . PRO B 1 365 ? 53.396 2.000 -1.832 1.00 20.60 365 PRO B N 1
ATOM 5288 C CA . PRO B 1 365 ? 54.627 2.692 -2.242 1.00 20.72 365 PRO B CA 1
ATOM 5289 C C . PRO B 1 365 ? 54.291 3.790 -3.253 1.00 21.48 365 PRO B C 1
ATOM 5290 O O . PRO B 1 365 ? 53.166 3.854 -3.744 1.00 20.24 365 PRO B O 1
ATOM 5294 N N . SER B 1 366 ? 55.253 4.653 -3.567 1.00 20.83 366 SER B N 1
ATOM 5295 C CA . SER B 1 366 ? 54.992 5.704 -4.537 1.00 21.48 366 SER B CA 1
ATOM 5296 C C . SER B 1 366 ? 55.527 5.318 -5.918 1.00 20.63 366 SER B C 1
ATOM 5297 O O . SER B 1 366 ? 55.182 5.950 -6.911 1.00 20.73 366 SER B O 1
ATOM 5300 N N . MET B 1 367 ? 56.376 4.295 -5.977 1.00 20.77 367 MET B N 1
ATOM 5301 C CA . MET B 1 367 ? 56.903 3.804 -7.256 1.00 22.68 367 MET B CA 1
ATOM 5302 C C . MET B 1 367 ? 57.042 2.283 -7.201 1.00 22.75 367 MET B C 1
ATOM 5303 O O . MET B 1 367 ? 57.100 1.700 -6.120 1.00 21.84 367 MET B O 1
ATOM 5308 N N . SER B 1 368 ? 57.094 1.647 -8.366 1.00 23.14 368 SER B N 1
ATOM 5309 C CA . SER B 1 368 ? 57.254 0.202 -8.440 1.00 25.39 368 SER B CA 1
ATOM 5310 C C . SER B 1 368 ? 58.385 -0.088 -9.427 1.00 26.05 368 SER B C 1
ATOM 5311 O O . SER B 1 368 ? 58.854 0.814 -10.121 1.00 24.88 368 SER B O 1
ATOM 5314 N N . LYS B 1 369 ? 58.833 -1.338 -9.484 1.00 27.99 369 LYS B N 1
ATOM 5315 C CA . LYS B 1 369 ? 59.918 -1.711 -10.393 1.00 31.55 369 LYS B CA 1
ATOM 5316 C C . LYS B 1 369 ? 59.392 -2.490 -11.594 1.00 33.30 369 LYS B C 1
ATOM 5317 O O . LYS B 1 369 ? 58.687 -3.480 -11.438 1.00 33.06 369 LYS B O 1
ATOM 5323 N N . PRO B 1 370 ? 59.727 -2.043 -12.813 1.00 35.68 370 PRO B N 1
ATOM 5324 C CA . PRO B 1 370 ? 59.271 -2.720 -14.032 1.00 38.27 370 PRO B CA 1
ATOM 5325 C C . PRO B 1 370 ? 59.479 -4.237 -14.008 1.00 41.22 370 PRO B C 1
ATOM 5326 O O . PRO B 1 370 ? 60.567 -4.717 -13.675 1.00 40.58 370 PRO B O 1
ATOM 5330 N N . ASP B 1 371 ? 58.403 -4.950 -14.349 1.00 44.10 371 ASP B N 1
ATOM 5331 C CA . ASP B 1 371 ? 58.301 -6.415 -14.427 1.00 46.85 371 ASP B CA 1
ATOM 5332 C C . ASP B 1 371 ? 57.210 -7.002 -13.536 1.00 48.12 371 ASP B C 1
ATOM 5333 O O . ASP B 1 371 ? 56.147 -7.375 -14.085 1.00 46.77 371 ASP B O 1
#

Sequence (688 aa):
KGILERLNAGEIVIGDGGFVFALEKRGYVKAGPWTPEAAVEHPEAVRQLHREFLRAGSNVMQTFTFYASEDKGQEVNEAAADIARQVADEGDALVAGGVSQTPSYLSAKSETEVKKVFLQQLEVFMKKNVDFLIAEYFEHVEEAVWAVETLIASGKPVAATMAIGPEGDLHGVPPGEAAVRLVKAGASIIGVNCHFDPTISLKTVKLMKEGLEAAQLKAHLMSQPLAYHTPDANKQGFIDLPEFPFGLEPRVATRWDIQKYAREAYNLGVRYIGGCCGFEPYHIRAIAEELAPERGFLPPASEKHGSWGSGLDMHTKPWVRARARKEYWENLRIASGRPYNPSMSKPDKGILERLNAGEIVIGDGGFVFALEKRGYVKAGPWTPEAAVEHPEAVRQLHREFLRAGSNVMQTFTFYASEAAADIARQVADEGDALVAGGVSQTPSYLSAKSETEVKKVFLQQLEVFMKKNVDFLIAEYFEHVEEAVWAVETLIASGKPVAATMAIGPEGDLHGVPPGEAAVRLVKAGASIIGVNCHFDPTISLKTVKLMKEGLEAAQLKAHLMSQPLAYHTPDANKQGFIDLPEFPFGLEPRVATRWDIQKYAREAYNLGVRYIGGCCGFEPYHIRAIAEELAPERGFLPPASEKHGSWGSGLDMHTKPWVRARARKEYWENLRIASGRPYNPSMSKPD

GO terms:
  GO:0008270 zinc ion binding (F, IDA)
  GO:0047150 betaine-homocysteine S-methyltransferase activity (F, IDA)
  GO:0071266 'de novo' L-methionine biosynthetic process (P, IMP)
  GO:0005829 cytosol (C, TAS)
  GO:0006577 amino-acid betaine metabolic process (P, IDA)
  GO:0071267 L-methionine salvage (P, IDA)
  GO:0070062 extracellular exosome (C, IDA)
  GO:0070062 extracellular exosome (C, HDA)

Solvent-accessible surface area: 23339 Å² total; per-residue (Å²): 139,22,4,50,110,12,10,108,52,60,65,7,2,0,0,0,8,5,18,13,11,1,0,5,36,6,2,9,0,61,2,11,40,17,24,3,36,0,2,59,90,52,37,70,2,0,54,7,0,0,69,1,0,26,35,1,7,2,9,0,0,21,7,6,2,42,54,14,17,91,98,106,80,102,113,21,4,57,21,1,3,66,7,0,72,86,0,1,100,98,43,86,9,14,2,0,0,5,2,12,41,6,49,10,37,106,70,88,102,92,75,97,82,0,58,129,14,2,91,78,8,0,60,5,0,78,157,72,105,3,46,0,1,0,1,23,15,0,20,17,0,51,2,1,20,41,0,0,73,16,0,59,83,24,70,46,30,0,0,0,1,0,2,5,1,46,121,6,10,77,110,53,16,57,3,13,94,0,0,19,79,0,16,154,14,35,6,34,0,0,0,1,2,5,2,6,8,14,82,28,2,15,114,0,0,100,67,0,52,69,17,0,91,90,30,166,73,122,17,46,7,0,0,2,0,0,0,6,43,0,56,16,19,60,118,46,0,3,23,4,0,15,0,6,11,4,0,2,13,0,0,24,1,3,7,13,44,0,2,134,2,0,66,64,0,58,103,27,27,0,69,0,0,0,2,21,10,6,0,33,2,7,0,0,2,1,0,0,2,24,0,12,109,60,46,65,107,70,3,59,1,8,122,23,7,13,41,78,0,35,6,0,83,124,15,45,37,84,124,0,86,61,3,3,126,57,104,62,5,85,117,48,142,8,0,6,1,14,45,171,24,62,42,88,20,178,43,74,152,23,2,46,93,17,5,107,71,48,56,15,2,0,0,1,8,6,18,13,14,1,0,5,38,4,2,7,0,45,2,2,15,14,35,8,58,0,4,100,89,54,44,62,2,0,54,7,0,0,68,1,0,26,31,1,8,3,8,0,0,22,8,6,3,40,44,64,57,148,35,0,4,73,4,0,71,76,0,2,109,88,37,88,11,15,1,0,0,7,1,6,26,5,71,12,25,93,76,68,98,76,75,93,82,0,48,89,41,0,67,105,6,7,78,48,2,75,156,108,88,3,42,0,0,0,0,24,18,1,7,34,0,66,4,1,16,33,0,0,62,15,0,71,82,24,72,47,35,2,0,0,0,1,2,5,2,48,117,1,4,67,107,56,22,68,5,11,82,0,0,20,80,0,20,153,16,39,3,35,0,0,0,3,2,5,1,7,8,15,69,30,2,16,122,0,0,103,62,0,58,73,18,6,100,84,40,158,50,179,24,48,11,0,0,3,0,0,0,5,44,0,57,17,20,52,102,52,0,3,7,14,0,20,0,6,11,4,0,3,12,0,0,24,1,3,7,14,42,0,5,118,3,0,68,66,0,51,108,32,31,0,57,0,0,0,1,19,12,7,1,35,1,6,0,0,2,1,0,0,27,29,0,14,104,75,38,61,107,107,6,81,2,16,138,16,13,13,80,40,0,42,9,2,78,173,32,90,59,70,80,0,96,52,0,18,116,104,106,43,6,88,99,47,145,10,0,8,1,12,46,174,26,59,41,89,21,178,34,74